Protein AF-A0A5C6X6J3-F1 (afdb_monomer_lite)

Foldseek 3Di:
DKFKWWDDDPVATKIWMWDQDWQKIKIFIDHPPDRGDIDMDGHPGSVVRVVVVVVVVVVVVVVVIDGEKDKPFAFPDKDALVCCCVVVVCCPPPVSVDGAPIETETEEEIEMHGEDEPVHQCVHGVVVDDDQTAYEYEYNYEYAYAEEHEQEDGHYAYEYAEEYEYQEYEYYQHEYEYAYEYLHQFEYEFDYDNYAYYYNYAYDYFEYEHENHHYAHHYAPNHAYEDCNADDDDRDDHPYYNVCVVQWADPVQWAAPDPVDPPGTDGNVVVVRVCRSVVHRRTDVPNDGRTDHSVQSVCLVVQNHDPDGNDDDWADKDKDFLVVVLVVVVVPPDVLVNVLSVVAGIAIETAEEDEEAPVVQVVVRVVVGPWQHEYEYNYEYEHSDLEDEFDPDGHHHHYEYCEEYHHEFYEYEARGEYEYAYEYEYAEAYYAHPCNPAEYAHLYEYAYAEYEWEHNYAYHYNYHYHYVAYEYDPPHSVVHDPDHHYQLPCQQFDCQQADPNTGNSVSVSVCVSVVHGTGDPSSDHDDPNPPDDD

Structure (mmCIF, N/CA/C/O backbone):
data_AF-A0A5C6X6J3-F1
#
_entry.id   AF-A0A5C6X6J3-F1
#
loop_
_atom_site.group_PDB
_atom_site.id
_atom_site.type_symbol
_atom_site.label_atom_id
_atom_site.label_alt_id
_atom_site.label_comp_id
_atom_site.label_asym_id
_atom_site.label_entity_id
_atom_site.label_seq_id
_atom_site.pdbx_PDB_ins_code
_atom_site.Cartn_x
_atom_site.Cartn_y
_atom_site.Cartn_z
_atom_site.occupancy
_atom_site.B_iso_or_equiv
_atom_site.auth_seq_id
_atom_site.auth_comp_id
_atom_site.auth_asym_id
_atom_site.auth_atom_id
_atom_site.pdbx_PDB_model_num
ATOM 1 N N . MET A 1 1 ? -14.410 11.043 3.749 1.00 76.06 1 MET A N 1
ATOM 2 C CA . MET A 1 1 ? -14.060 11.998 4.826 1.00 76.06 1 MET A CA 1
ATOM 3 C C . MET A 1 1 ? -15.044 11.810 5.965 1.00 76.06 1 MET A C 1
ATOM 5 O O . MET A 1 1 ? -16.244 11.987 5.754 1.00 76.06 1 MET A O 1
ATOM 9 N N . THR A 1 2 ? -14.546 11.492 7.155 1.00 86.88 2 THR A N 1
ATOM 10 C CA . THR A 1 2 ? -15.353 11.417 8.377 1.00 86.88 2 THR A CA 1
ATOM 11 C C . THR A 1 2 ? -14.669 12.239 9.465 1.00 86.88 2 THR A C 1
ATOM 13 O O . THR A 1 2 ? -13.452 12.241 9.559 1.00 86.88 2 THR A O 1
ATOM 16 N N . HIS A 1 3 ? -15.433 12.969 10.276 1.00 90.06 3 HIS A N 1
ATOM 17 C CA . HIS A 1 3 ? -14.896 13.704 11.421 1.00 90.06 3 HIS A CA 1
ATOM 18 C C . HIS A 1 3 ? -15.718 13.430 12.666 1.00 90.06 3 HIS A C 1
ATOM 20 O O . HIS A 1 3 ? -16.931 13.648 12.660 1.00 90.06 3 HIS A O 1
ATOM 26 N N . TYR A 1 4 ? -15.036 13.033 13.736 1.00 94.00 4 TYR A N 1
ATOM 27 C CA . TYR A 1 4 ? -15.596 12.834 15.064 1.00 94.00 4 TYR A CA 1
ATOM 28 C C . TYR A 1 4 ? -15.111 13.933 16.014 1.00 94.00 4 TYR A C 1
ATOM 30 O O . TYR A 1 4 ? -13.933 14.288 16.035 1.00 94.00 4 TYR A O 1
ATOM 38 N N . LEU A 1 5 ? -16.039 14.519 16.769 1.00 95.81 5 LEU A N 1
ATOM 39 C CA . LEU A 1 5 ? -15.764 15.558 17.751 1.00 95.81 5 LEU A CA 1
ATOM 40 C C . LEU A 1 5 ? -16.538 15.296 19.043 1.00 95.81 5 LEU A C 1
ATOM 42 O O . LEU A 1 5 ? -17.708 14.901 19.014 1.00 95.81 5 LEU A O 1
ATOM 46 N N . GLU A 1 6 ? -15.940 15.660 20.169 1.00 95.75 6 GLU A N 1
ATOM 47 C CA . GLU A 1 6 ? -16.554 15.553 21.490 1.00 95.75 6 GLU A CA 1
ATOM 48 C C . GLU A 1 6 ? -16.654 16.908 22.179 1.00 95.75 6 GLU A C 1
ATOM 50 O O . GLU A 1 6 ? -15.903 17.838 21.902 1.00 95.75 6 GLU A O 1
ATOM 55 N N . TYR A 1 7 ? -17.635 17.032 23.063 1.00 96.38 7 TYR A N 1
ATOM 56 C CA . TYR A 1 7 ? -17.810 18.174 23.943 1.00 96.38 7 TYR A CA 1
ATOM 57 C C . TYR A 1 7 ? -18.121 17.665 25.341 1.00 96.38 7 TYR A C 1
ATOM 59 O O . TYR A 1 7 ? -19.168 17.039 25.556 1.00 96.38 7 TYR A O 1
ATOM 67 N N . VAL A 1 8 ? -17.221 17.963 26.274 1.00 92.88 8 VAL A N 1
ATOM 68 C CA . VAL A 1 8 ? -17.344 17.590 27.680 1.00 92.88 8 VAL A CA 1
ATOM 69 C C . VAL A 1 8 ? -17.283 18.850 28.544 1.00 92.88 8 VAL A C 1
ATOM 71 O O . VAL A 1 8 ? -16.355 19.646 28.429 1.00 92.88 8 VAL A O 1
ATOM 74 N N . ASP A 1 9 ? -18.297 19.036 29.386 1.00 93.31 9 ASP A N 1
ATOM 75 C CA . ASP A 1 9 ? -18.348 20.013 30.478 1.00 93.31 9 ASP A CA 1
ATOM 76 C C . ASP A 1 9 ? -18.853 19.323 31.761 1.00 93.31 9 ASP A C 1
ATOM 78 O O . ASP A 1 9 ? -19.171 18.132 31.742 1.00 93.31 9 ASP A O 1
ATOM 82 N N . ASP A 1 10 ? -18.980 20.061 32.868 1.00 91.62 10 ASP A N 1
ATOM 83 C CA . ASP A 1 10 ? -19.420 19.527 34.173 1.00 91.62 10 ASP A CA 1
ATOM 84 C C . ASP A 1 10 ? -20.779 18.788 34.147 1.00 91.62 10 ASP A C 1
ATOM 86 O O . ASP A 1 10 ? -21.108 18.029 35.058 1.00 91.62 10 ASP A O 1
ATOM 90 N N . THR A 1 11 ? -21.612 19.028 33.132 1.00 90.94 11 THR A N 1
ATOM 91 C CA . THR A 1 11 ? -23.002 18.547 33.028 1.00 90.94 11 THR A CA 1
ATOM 92 C C . THR A 1 11 ? -23.321 17.809 31.724 1.00 90.94 11 THR A C 1
ATOM 94 O O . THR A 1 11 ? -24.397 17.218 31.588 1.00 90.94 11 THR A O 1
ATOM 97 N N . SER A 1 12 ? -22.428 17.857 30.739 1.00 89.00 12 SER A N 1
ATOM 98 C CA . SER A 1 12 ? -22.646 17.390 29.376 1.00 89.00 12 SER A CA 1
ATOM 99 C C . SER A 1 12 ? -21.453 16.585 28.892 1.00 89.00 12 SER A C 1
ATOM 101 O O . SER A 1 12 ? -20.349 17.098 28.848 1.00 89.00 12 SER A O 1
ATOM 103 N N . ALA A 1 13 ? -21.711 15.378 28.395 1.00 94.56 13 ALA A N 1
ATOM 104 C CA . ALA A 1 13 ? -20.767 14.586 27.613 1.00 94.56 13 ALA A CA 1
ATOM 105 C C . ALA A 1 13 ? -21.448 14.222 26.287 1.00 94.56 13 ALA A C 1
ATOM 107 O O . ALA A 1 13 ? -22.376 13.405 26.254 1.00 94.56 13 ALA A O 1
ATOM 108 N N . LYS A 1 14 ? -21.085 14.917 25.205 1.00 96.56 14 LYS A N 1
ATOM 109 C CA . LYS A 1 14 ? -21.764 14.845 23.901 1.00 96.56 14 LYS A CA 1
ATOM 110 C C . LYS A 1 14 ? -20.769 14.544 22.793 1.00 96.56 14 LYS A C 1
ATOM 112 O O . LYS A 1 14 ? -19.674 15.090 22.799 1.00 96.56 14 LYS A O 1
ATOM 117 N N . PHE A 1 15 ? -21.207 13.779 21.802 1.00 96.19 15 PHE A N 1
ATOM 118 C CA . PHE A 1 15 ? -20.461 13.589 20.564 1.00 96.19 15 PHE A CA 1
ATOM 119 C C . PHE A 1 15 ? -21.206 14.190 19.376 1.00 96.19 15 PHE A C 1
ATOM 121 O O . PHE A 1 15 ? -22.437 14.344 19.372 1.00 96.19 15 PHE A O 1
ATOM 128 N N . TRP A 1 16 ? -20.438 14.531 18.354 1.00 97.62 16 TRP A N 1
ATOM 129 C CA . TRP A 1 16 ? -20.921 14.942 17.052 1.00 97.62 16 TRP A CA 1
ATOM 130 C C . TRP A 1 16 ? -19.984 14.383 15.990 1.00 97.62 16 TRP A C 1
ATOM 132 O O . TRP A 1 16 ? -18.776 14.571 16.062 1.00 97.62 16 TRP A O 1
ATOM 142 N N . MET A 1 17 ? -20.556 13.728 14.996 1.00 95.50 17 MET A N 1
ATOM 143 C CA . MET A 1 17 ? -19.848 13.132 13.881 1.00 95.50 17 MET A CA 1
ATOM 144 C C . MET A 1 17 ? -20.464 13.613 12.576 1.00 95.50 17 MET A C 1
ATOM 146 O O . MET A 1 17 ? -21.680 13.807 12.490 1.00 95.50 17 MET A O 1
ATOM 150 N N . ILE A 1 18 ? -19.638 13.774 11.553 1.00 94.50 18 ILE A N 1
ATOM 151 C CA . ILE A 1 18 ? -20.089 13.982 10.182 1.00 94.50 18 ILE A CA 1
ATOM 152 C C . ILE A 1 18 ? -19.348 13.035 9.247 1.00 94.50 18 ILE A C 1
ATOM 154 O O . ILE A 1 18 ? -18.124 12.977 9.281 1.00 94.50 18 ILE A O 1
ATOM 158 N N . LYS A 1 19 ? -20.096 12.312 8.413 1.00 91.06 19 LYS A N 1
ATOM 159 C CA . LYS A 1 19 ? -19.580 11.467 7.330 1.00 91.06 19 LYS A CA 1
ATOM 160 C C . LYS A 1 19 ? -19.996 12.084 6.000 1.00 91.06 19 LYS A C 1
ATOM 162 O O . LYS A 1 19 ? -21.187 12.302 5.777 1.00 91.06 19 LYS A O 1
ATOM 167 N N . LEU A 1 20 ? -19.024 12.401 5.153 1.00 83.00 20 LEU A N 1
ATOM 168 C CA . LEU A 1 20 ? -19.221 12.922 3.801 1.00 83.00 20 LEU A CA 1
ATOM 169 C C . LEU A 1 20 ? -19.048 11.776 2.798 1.00 83.00 20 LEU A C 1
ATOM 171 O O . LEU A 1 20 ? -18.014 11.103 2.817 1.00 83.00 20 LEU A O 1
ATOM 175 N N . LEU A 1 21 ? -20.045 11.580 1.934 1.00 81.12 21 LEU A N 1
ATOM 176 C CA . LEU A 1 21 ? -20.054 10.565 0.883 1.00 81.12 21 LEU A CA 1
ATOM 177 C C . LEU A 1 21 ? -20.671 11.159 -0.390 1.00 81.12 21 LEU A C 1
ATOM 179 O O . LEU A 1 21 ? -21.863 11.484 -0.413 1.00 81.12 21 LEU A O 1
ATOM 183 N N . GLY A 1 22 ? -19.853 11.318 -1.434 1.00 85.00 22 GLY A N 1
ATOM 184 C CA . GLY A 1 22 ? -20.262 11.938 -2.695 1.00 85.00 22 GLY A CA 1
ATOM 185 C C . GLY A 1 22 ? -20.865 13.332 -2.487 1.00 85.00 22 GLY A C 1
ATOM 186 O O . GLY A 1 22 ? -20.274 14.196 -1.841 1.00 85.00 22 GLY A O 1
ATOM 187 N N . ASN A 1 23 ? -22.077 13.537 -2.997 1.00 90.81 23 ASN A N 1
ATOM 188 C CA . ASN A 1 23 ? -22.851 14.775 -2.872 1.00 90.81 23 ASN A CA 1
ATOM 189 C C . ASN A 1 23 ? -23.731 14.839 -1.608 1.00 90.81 23 ASN A C 1
ATOM 191 O O . ASN A 1 23 ? -24.669 15.633 -1.546 1.00 90.81 23 ASN A O 1
ATOM 195 N N . SER A 1 24 ? -23.467 14.020 -0.590 1.00 90.31 24 SER A N 1
ATOM 196 C CA . SER A 1 24 ? -24.259 13.991 0.641 1.00 90.31 24 SER A CA 1
ATOM 197 C C . SER A 1 24 ? -23.384 13.993 1.889 1.00 90.31 24 SER A C 1
ATOM 199 O O . SER A 1 24 ? -22.247 13.519 1.886 1.00 90.31 24 SER A O 1
ATOM 201 N N . HIS A 1 25 ? -23.922 14.508 2.995 1.00 95.75 25 HIS A N 1
ATOM 202 C CA . HIS A 1 25 ? -23.318 1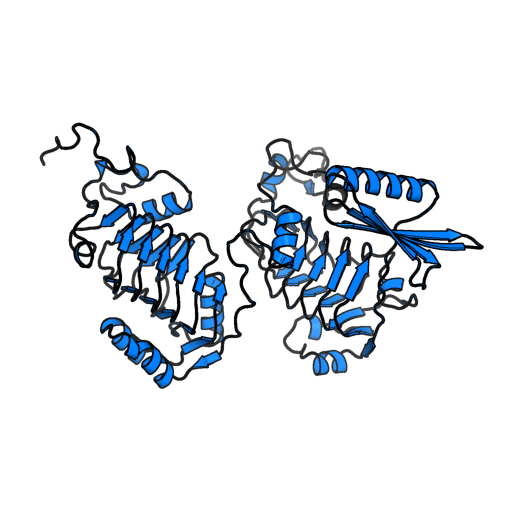4.304 4.306 1.00 95.75 25 HIS A CA 1
ATOM 203 C C . HIS A 1 25 ? -24.340 13.812 5.331 1.00 95.75 25 HIS A C 1
ATOM 205 O O . HIS A 1 25 ? -25.470 14.304 5.404 1.00 95.75 25 HIS A O 1
ATOM 211 N N . THR A 1 26 ? -23.915 12.896 6.195 1.00 95.25 26 THR A N 1
ATOM 212 C CA . THR A 1 26 ? -24.691 12.414 7.339 1.00 95.25 26 THR A CA 1
ATOM 213 C C . THR A 1 26 ? -24.073 12.927 8.626 1.00 95.25 26 THR A C 1
ATOM 215 O O . THR A 1 26 ? -22.893 12.717 8.887 1.00 95.25 26 THR A O 1
ATOM 218 N N . VAL A 1 27 ? -24.875 13.620 9.430 1.00 97.50 27 VAL A N 1
ATOM 219 C CA . VAL A 1 27 ? -24.491 14.102 10.756 1.00 97.50 27 VAL A CA 1
ATOM 220 C C . VAL A 1 27 ? -25.096 13.190 11.812 1.00 97.50 27 VAL A C 1
ATOM 222 O O . VAL A 1 27 ? -26.318 13.075 11.875 1.00 97.50 27 VAL A O 1
ATOM 225 N N . THR A 1 28 ? -24.265 12.632 12.687 1.00 95.44 28 THR A N 1
ATOM 226 C CA . THR A 1 28 ? -24.692 11.823 13.836 1.00 95.44 28 THR A CA 1
ATOM 227 C C . THR A 1 28 ? -24.313 12.525 15.132 1.00 95.44 28 THR A C 1
ATOM 229 O O . THR A 1 28 ? -23.198 13.013 15.275 1.00 95.44 28 THR A O 1
ATOM 232 N N . TYR A 1 29 ? -25.229 12.639 16.091 1.00 96.50 29 TYR A N 1
ATOM 233 C CA . TYR A 1 29 ? -24.942 13.317 17.359 1.00 96.50 29 TYR A CA 1
ATOM 234 C C . TYR A 1 29 ? -25.718 12.724 18.527 1.00 96.50 29 TYR A C 1
ATOM 236 O O . TYR A 1 29 ? -26.845 12.255 18.373 1.00 96.50 29 TYR A O 1
ATOM 244 N N . GLY A 1 30 ? -25.145 12.792 19.724 1.00 96.25 30 GLY A N 1
ATOM 245 C CA . GLY A 1 30 ? -25.750 12.183 20.902 1.00 96.25 30 GLY A CA 1
ATOM 246 C C . GLY A 1 30 ? -24.950 12.407 22.174 1.00 96.25 30 GLY A C 1
ATOM 247 O O . GLY A 1 30 ? -24.054 13.250 22.223 1.00 96.25 30 GLY A O 1
ATOM 248 N N . LYS A 1 31 ? -25.301 11.655 23.219 1.00 95.50 31 LYS A N 1
ATOM 249 C CA . LYS A 1 31 ? -24.451 11.520 24.409 1.00 95.50 31 LYS A CA 1
ATOM 250 C C . LYS A 1 31 ? -23.319 10.544 24.095 1.00 95.50 31 LYS A C 1
ATOM 252 O O . LYS A 1 31 ? -23.566 9.575 23.375 1.00 95.50 31 LYS A O 1
ATOM 257 N N . ILE A 1 32 ? -22.119 10.787 24.616 1.00 91.56 32 ILE A N 1
ATOM 258 C CA . ILE A 1 32 ? -20.998 9.837 24.486 1.00 91.56 32 ILE A CA 1
ATOM 259 C C . ILE A 1 32 ? -21.441 8.470 25.042 1.00 91.56 32 ILE A C 1
ATOM 261 O O . ILE A 1 32 ? -22.151 8.419 26.047 1.00 91.56 32 ILE A O 1
ATOM 265 N N . GLY A 1 33 ? -21.110 7.387 24.331 1.00 85.44 33 GLY A N 1
ATOM 266 C CA . GLY A 1 33 ? -21.545 6.019 24.654 1.00 85.44 33 GLY A CA 1
ATOM 267 C C . GLY A 1 33 ? -22.971 5.647 24.216 1.00 85.44 33 GLY A C 1
ATOM 268 O O . GLY A 1 33 ? -23.469 4.597 24.606 1.00 85.44 33 GLY A O 1
ATOM 269 N N . SER A 1 34 ? -23.657 6.487 23.431 1.00 89.94 34 SER A N 1
ATOM 270 C CA . SER A 1 34 ? -24.958 6.151 22.824 1.00 89.94 34 SER A CA 1
ATOM 271 C C . SER A 1 34 ? -24.880 6.099 21.296 1.00 89.94 34 SER A C 1
ATOM 273 O O . SER A 1 34 ? -24.031 6.753 20.692 1.00 89.94 34 SER A O 1
ATOM 275 N N . GLU A 1 35 ? -25.823 5.401 20.658 1.00 87.44 35 GLU A N 1
ATOM 276 C CA . GLU A 1 35 ? -25.964 5.376 19.189 1.00 87.44 35 GLU A CA 1
ATOM 277 C C . GLU A 1 35 ? -26.206 6.780 18.598 1.00 87.44 35 GLU A C 1
ATOM 279 O O . GLU A 1 35 ? -25.803 7.089 17.480 1.00 87.44 35 GLU A O 1
ATOM 284 N N . GLY A 1 36 ? -26.815 7.680 19.379 1.00 93.12 36 GLY A N 1
ATOM 285 C CA . GLY A 1 36 ? -27.133 9.041 18.956 1.00 93.12 36 GLY A CA 1
ATOM 286 C C . GLY A 1 36 ? -28.288 9.111 17.954 1.00 93.12 36 GLY A C 1
ATOM 287 O O . GLY A 1 36 ? -29.188 8.275 17.942 1.00 93.12 36 GLY A O 1
ATOM 288 N N . ARG A 1 37 ? -28.326 10.186 17.165 1.00 95.81 37 ARG A N 1
ATOM 289 C CA . ARG A 1 37 ? -29.304 10.415 16.092 1.00 95.81 37 ARG A CA 1
ATOM 290 C C . ARG A 1 37 ? -28.586 10.856 14.833 1.00 95.81 37 ARG A C 1
ATOM 292 O O . ARG A 1 37 ? -27.784 11.786 14.904 1.00 95.81 37 ARG A O 1
ATOM 299 N N . ALA A 1 38 ? -28.924 10.233 13.710 1.00 95.75 38 ALA A N 1
ATOM 300 C CA . ALA A 1 38 ? -28.389 10.558 12.396 1.00 95.75 38 ALA A CA 1
ATOM 301 C C . ALA A 1 38 ? -29.358 11.437 11.588 1.00 95.75 38 ALA A C 1
ATOM 303 O O . ALA A 1 38 ? -30.578 11.301 11.687 1.00 95.75 38 ALA A O 1
ATOM 304 N N . SER A 1 39 ? -28.806 12.341 10.782 1.00 96.06 39 SER A N 1
ATOM 305 C CA . SER A 1 39 ? -29.534 13.153 9.808 1.00 96.06 39 SER A CA 1
ATOM 306 C C . SER A 1 39 ? -28.688 13.322 8.554 1.00 96.06 39 SER A C 1
ATOM 308 O O . SER A 1 39 ? -27.599 13.896 8.610 1.00 96.06 39 SER A O 1
ATOM 310 N N . THR A 1 40 ? -29.220 12.884 7.419 1.00 96.94 40 THR A N 1
ATOM 311 C CA . THR A 1 40 ? -28.576 13.017 6.108 1.00 96.94 40 THR A CA 1
ATOM 312 C C . THR A 1 40 ? -29.078 14.260 5.388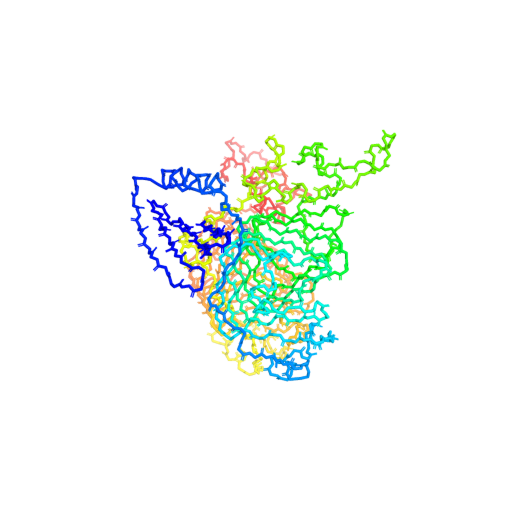 1.00 96.94 40 THR A C 1
ATOM 314 O O . THR A 1 40 ? -30.244 14.641 5.515 1.00 96.94 40 THR A O 1
ATOM 317 N N . LYS A 1 41 ? -28.180 14.919 4.659 1.00 96.19 41 LYS A N 1
ATOM 318 C CA . LYS A 1 41 ? -28.498 16.018 3.756 1.00 96.19 41 LYS A CA 1
ATOM 319 C C . LYS A 1 41 ? -27.782 15.799 2.428 1.00 96.19 41 LYS A C 1
ATOM 321 O O . LYS A 1 41 ? -26.571 15.590 2.419 1.00 96.19 41 LYS A O 1
ATOM 326 N N . GLU A 1 42 ? -28.540 15.882 1.345 1.00 95.50 42 GLU A N 1
ATOM 327 C CA . GLU A 1 42 ? -28.050 15.818 -0.032 1.00 95.50 42 GLU A CA 1
ATOM 328 C C . GLU A 1 42 ? -27.850 17.227 -0.604 1.00 95.50 42 GLU A C 1
ATOM 330 O O . GLU A 1 42 ? -28.468 18.198 -0.144 1.00 95.50 42 GLU A O 1
ATOM 335 N N . PHE A 1 43 ? -26.951 17.324 -1.578 1.00 95.19 43 PHE A N 1
ATOM 336 C CA . PHE A 1 43 ? -26.541 18.542 -2.265 1.00 95.19 43 PHE A CA 1
ATOM 337 C C . PHE A 1 43 ? -26.467 18.292 -3.771 1.00 95.19 43 PHE A C 1
ATOM 339 O O . PHE A 1 43 ? -26.416 17.146 -4.223 1.00 95.19 43 PHE A O 1
ATOM 346 N N . ASP A 1 44 ? -26.402 19.374 -4.541 1.00 92.50 44 ASP A N 1
ATOM 347 C CA . ASP A 1 44 ? -26.347 19.292 -6.001 1.00 92.50 44 ASP A CA 1
ATOM 348 C C . ASP A 1 44 ? -24.970 18.806 -6.497 1.00 92.50 44 ASP A C 1
ATOM 350 O O . ASP A 1 44 ? -24.867 18.256 -7.592 1.00 92.50 44 ASP A O 1
ATOM 354 N N . SER A 1 45 ? -23.911 18.954 -5.689 1.00 89.56 45 SER A N 1
ATOM 355 C CA . SER A 1 45 ? -22.563 18.463 -6.004 1.00 89.56 45 SER A CA 1
ATOM 356 C C . SER A 1 45 ? -21.758 18.044 -4.766 1.00 89.56 45 SER A C 1
ATOM 358 O O . SER A 1 45 ? -22.057 18.434 -3.632 1.00 89.56 45 SER A O 1
ATOM 360 N N . ALA A 1 46 ? -20.693 17.264 -4.989 1.00 85.56 46 ALA A N 1
ATOM 361 C CA . ALA A 1 46 ? -19.730 16.884 -3.951 1.00 85.56 46 ALA A CA 1
ATOM 362 C C . ALA A 1 46 ? -19.045 18.108 -3.312 1.00 85.56 46 ALA A C 1
ATOM 364 O O . ALA A 1 46 ? -18.906 18.189 -2.091 1.00 85.56 46 ALA A O 1
ATOM 365 N N . GLU A 1 47 ? -18.707 19.114 -4.118 1.00 90.00 47 GLU A N 1
ATOM 366 C CA . GLU A 1 47 ? -18.070 20.355 -3.662 1.00 90.00 47 GLU A CA 1
ATOM 367 C C . GLU A 1 47 ? -18.973 21.156 -2.712 1.00 90.00 47 GLU A C 1
ATOM 369 O O . GLU A 1 47 ? -18.508 21.747 -1.731 1.00 90.00 47 GLU A O 1
ATOM 374 N N . GLU A 1 48 ? -20.283 21.190 -2.974 1.00 91.44 48 GLU A N 1
ATOM 375 C CA . GLU A 1 48 ? -21.245 21.836 -2.080 1.00 91.44 48 GLU A CA 1
ATOM 376 C C . GLU A 1 48 ? -21.389 21.087 -0.755 1.00 91.44 48 GLU A C 1
ATOM 378 O O . GLU A 1 48 ? -21.400 21.716 0.314 1.00 91.44 48 GLU A O 1
ATOM 383 N N . ALA A 1 49 ? -21.446 19.755 -0.811 1.00 90.56 49 ALA A N 1
ATOM 384 C CA . ALA A 1 49 ? -21.486 18.908 0.372 1.00 90.56 49 ALA A CA 1
ATOM 385 C C . ALA A 1 49 ? -20.227 19.105 1.237 1.00 90.56 49 ALA A C 1
ATOM 387 O O . ALA A 1 49 ? -20.341 19.309 2.452 1.00 90.56 49 ALA A O 1
ATOM 388 N N . GLN A 1 50 ? -19.043 19.171 0.617 1.00 89.69 50 GLN A N 1
ATOM 389 C CA . GLN A 1 50 ? -17.767 19.440 1.286 1.00 89.69 50 GLN A CA 1
ATOM 390 C C . GLN A 1 50 ? -17.741 20.834 1.934 1.00 89.69 50 GLN A C 1
ATOM 392 O O . GLN A 1 50 ? -17.427 20.962 3.122 1.00 89.69 50 GLN A O 1
ATOM 397 N N . LYS A 1 51 ? -18.155 21.888 1.212 1.00 92.75 51 LYS A N 1
ATOM 398 C CA . LYS A 1 51 ? -18.259 23.260 1.757 1.00 92.75 51 LYS A CA 1
ATOM 399 C C . LYS A 1 51 ? -19.233 23.339 2.934 1.00 92.75 51 LYS A C 1
ATOM 401 O O . LYS A 1 51 ? -18.984 24.071 3.897 1.00 92.75 51 LYS A O 1
ATOM 406 N N . SER A 1 52 ? -20.353 22.617 2.872 1.00 95.75 52 SER A N 1
ATOM 407 C CA . SER A 1 52 ? -21.317 22.528 3.974 1.00 95.75 52 SER A CA 1
ATOM 408 C C . SER A 1 52 ? -20.718 21.819 5.191 1.00 95.75 52 SER A C 1
ATOM 410 O O . SER A 1 52 ? -20.780 22.352 6.304 1.00 95.75 52 SER A O 1
ATOM 412 N N . ALA A 1 53 ? -20.082 20.663 4.984 1.00 93.50 53 ALA A N 1
ATOM 413 C CA . ALA A 1 53 ? -19.432 19.895 6.040 1.00 93.50 53 ALA A CA 1
ATOM 414 C C . ALA A 1 53 ? -18.346 20.718 6.753 1.00 93.50 53 ALA A C 1
ATOM 416 O O . ALA A 1 53 ? -18.384 20.848 7.979 1.00 93.50 53 ALA A O 1
ATOM 417 N N . ALA A 1 54 ? -17.458 21.374 5.998 1.00 93.19 54 ALA A N 1
ATOM 418 C CA . ALA A 1 54 ? -16.407 22.239 6.537 1.00 93.19 54 ALA A CA 1
ATOM 419 C C . ALA A 1 54 ? -16.972 23.369 7.422 1.00 93.19 54 ALA A C 1
ATOM 421 O O . ALA A 1 54 ? -16.484 23.612 8.530 1.00 93.19 54 ALA A O 1
ATOM 422 N N . LYS A 1 55 ? -18.065 24.020 6.991 1.00 95.88 55 LYS A N 1
ATOM 423 C CA . LYS A 1 55 ? -18.757 25.049 7.791 1.00 95.88 55 LYS A CA 1
ATOM 424 C C . LYS A 1 55 ? -19.325 24.489 9.097 1.00 95.88 5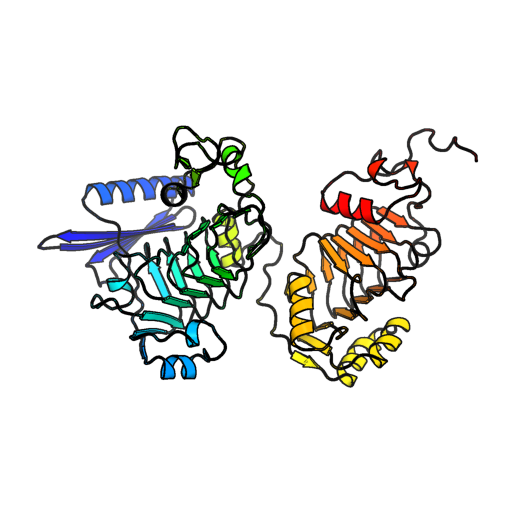5 LYS A C 1
ATOM 426 O O . LYS A 1 55 ? -19.240 25.153 10.134 1.00 95.88 55 LYS A O 1
ATOM 431 N N . LEU A 1 56 ? -19.914 23.292 9.066 1.00 97.44 56 LEU A N 1
ATOM 432 C CA . LEU A 1 56 ? -20.459 22.641 10.260 1.00 97.44 56 LEU A CA 1
ATOM 433 C C . LEU A 1 56 ? -19.355 22.275 11.256 1.00 97.44 56 LEU A C 1
ATOM 435 O O . LEU A 1 56 ? -19.496 22.578 12.443 1.00 97.44 56 LEU A O 1
ATOM 439 N N . ILE A 1 57 ? -18.246 21.711 10.773 1.00 94.81 57 ILE A N 1
ATOM 440 C CA . ILE A 1 57 ? -17.069 21.372 11.585 1.00 94.81 57 ILE A CA 1
ATOM 441 C C . ILE A 1 57 ? -16.511 22.631 12.256 1.00 94.81 57 ILE A C 1
ATOM 443 O O . ILE A 1 57 ? -16.382 22.672 13.481 1.00 94.81 57 ILE A O 1
ATOM 447 N N . ALA A 1 58 ? -16.270 23.700 11.491 1.00 94.94 58 ALA A N 1
ATOM 448 C CA . ALA A 1 58 ? -15.779 24.969 12.031 1.00 94.94 58 ALA A CA 1
ATOM 449 C C . ALA A 1 58 ? -16.741 25.567 13.077 1.00 94.94 58 ALA A C 1
ATOM 451 O O . ALA A 1 58 ? -16.318 26.050 14.130 1.00 94.94 58 ALA A O 1
ATOM 452 N N . SER A 1 59 ? -18.056 25.485 12.831 1.00 97.38 59 SER A N 1
ATOM 453 C CA . SER A 1 59 ? -19.079 25.924 13.788 1.00 97.38 59 SER A CA 1
ATOM 454 C C . SER A 1 59 ? -19.041 25.125 15.092 1.00 97.38 59 SER A C 1
ATOM 456 O O . SER A 1 59 ? -19.215 25.703 16.167 1.00 97.38 59 SER A O 1
ATOM 458 N N . LYS A 1 60 ? -18.824 23.807 15.018 1.00 97.38 60 LYS A N 1
ATOM 459 C CA . LYS A 1 60 ? -18.725 22.925 16.187 1.00 97.38 60 LYS A CA 1
ATOM 460 C C . LYS A 1 60 ? -17.459 23.195 16.988 1.00 97.38 60 LYS A C 1
ATOM 462 O O . LYS A 1 60 ? -17.573 23.409 18.194 1.00 97.38 60 LYS A O 1
ATOM 467 N N . LYS A 1 61 ? -16.306 23.321 16.325 1.00 94.94 61 LYS A N 1
ATOM 468 C CA . LYS A 1 61 ? -15.040 23.711 16.967 1.00 94.94 61 LYS A CA 1
ATOM 469 C C . LYS A 1 61 ? -15.168 25.049 17.707 1.00 94.94 61 LYS A C 1
ATOM 471 O O . LYS A 1 61 ? -14.834 25.140 18.882 1.00 94.94 61 LYS A O 1
ATOM 476 N N . LYS A 1 62 ? -15.798 26.063 17.095 1.00 96.31 62 LYS A N 1
ATOM 477 C CA . LYS A 1 62 ? -16.073 27.361 17.754 1.00 96.31 62 LYS A CA 1
ATOM 478 C C . LYS A 1 62 ? -16.977 27.251 18.993 1.00 96.31 62 LYS A C 1
ATOM 480 O O . LYS A 1 62 ? -16.944 28.124 19.855 1.00 96.31 62 LYS A O 1
ATOM 485 N N . LYS A 1 63 ? -17.797 26.201 19.087 1.00 95.81 63 LYS A N 1
ATOM 486 C CA . LYS A 1 63 ? -18.657 25.906 20.248 1.00 95.81 63 LYS A CA 1
ATOM 487 C C . LYS A 1 63 ? -17.946 25.077 21.326 1.00 95.81 63 LYS A C 1
ATOM 489 O O . LYS A 1 63 ? -18.610 24.646 22.262 1.00 95.81 63 LYS A O 1
ATOM 494 N N . GLY A 1 64 ? -16.637 24.859 21.196 1.00 95.56 64 GLY A N 1
ATOM 495 C CA . GLY A 1 64 ? -15.820 24.131 22.164 1.00 95.56 64 GLY A CA 1
ATOM 496 C C . GLY A 1 64 ? -15.762 22.622 21.939 1.00 95.56 64 GLY A C 1
ATOM 497 O O . GLY A 1 64 ? -15.272 21.924 22.814 1.00 95.56 64 GLY A O 1
ATOM 498 N N . TYR A 1 65 ? -16.267 22.106 20.811 1.00 96.50 65 TYR A N 1
ATOM 499 C CA . TYR A 1 65 ? -16.054 20.697 20.469 1.00 96.50 65 TYR A CA 1
ATOM 500 C C . TYR A 1 65 ? -14.592 20.477 20.062 1.00 96.50 65 TYR A C 1
ATOM 502 O O . TYR A 1 65 ? -14.067 21.230 19.236 1.00 96.50 65 TYR A O 1
ATOM 510 N N . THR A 1 66 ? -13.963 19.433 20.586 1.00 94.06 66 THR A N 1
ATOM 511 C CA . THR A 1 66 ? -12.570 19.064 20.315 1.00 94.06 66 THR A CA 1
ATOM 512 C C . THR A 1 66 ? -12.494 17.785 19.492 1.00 94.06 66 THR A C 1
ATOM 514 O O . THR A 1 66 ? -13.419 16.972 19.510 1.00 94.06 66 THR A O 1
ATOM 517 N N . ALA A 1 67 ? -11.404 17.622 18.738 1.00 91.31 67 ALA A N 1
ATOM 518 C CA . ALA A 1 67 ? -11.105 16.353 18.083 1.00 91.31 67 ALA A CA 1
ATOM 519 C C . ALA A 1 67 ? -10.905 15.261 19.142 1.00 91.31 67 ALA A C 1
ATOM 521 O O . ALA A 1 67 ? -10.339 15.522 20.202 1.00 91.31 67 ALA A O 1
ATOM 522 N N . SER A 1 68 ? -11.425 14.078 18.852 1.00 93.25 68 SER A N 1
ATOM 523 C CA . SER A 1 68 ? -11.326 12.863 19.660 1.00 93.25 68 SER A CA 1
ATOM 524 C C . SER A 1 68 ? -11.435 11.678 18.696 1.00 93.25 68 SER A C 1
ATOM 526 O O . SER A 1 68 ? -11.547 11.888 17.482 1.00 93.25 68 SER A O 1
ATOM 528 N N . ALA A 1 69 ? -11.456 10.456 19.214 1.00 92.94 69 ALA A N 1
ATOM 529 C CA . ALA A 1 69 ? -11.744 9.279 18.413 1.00 92.94 69 ALA A CA 1
ATOM 530 C C . ALA A 1 69 ? -12.776 8.378 19.087 1.00 92.94 69 ALA A C 1
ATOM 532 O O . ALA A 1 69 ? -12.938 8.389 20.306 1.00 92.94 69 ALA A O 1
ATOM 533 N N . ARG A 1 70 ? -13.484 7.596 18.276 1.00 91.94 70 ARG A N 1
ATOM 534 C CA . ARG A 1 70 ? -14.454 6.607 18.745 1.00 91.94 70 ARG A CA 1
ATOM 535 C C . ARG A 1 70 ? -14.333 5.330 17.944 1.00 91.94 70 ARG A C 1
ATOM 537 O O . ARG A 1 70 ? -14.314 5.373 16.722 1.00 91.94 70 ARG A O 1
ATOM 544 N N . THR A 1 71 ? -14.395 4.208 18.640 1.00 92.62 71 THR A N 1
ATOM 545 C CA . THR A 1 71 ? -14.727 2.913 18.060 1.00 92.62 71 THR A CA 1
ATOM 546 C C . THR A 1 71 ? -15.917 2.326 18.809 1.00 92.62 71 THR A C 1
ATOM 548 O O . THR A 1 71 ? -16.101 2.599 19.998 1.00 92.62 71 THR A O 1
ATOM 551 N N . ASP A 1 72 ? -16.752 1.570 18.102 1.00 89.56 72 ASP A N 1
ATOM 552 C CA . ASP A 1 72 ? -17.819 0.779 18.722 1.00 89.56 72 ASP A CA 1
ATOM 553 C C . ASP A 1 72 ? -17.341 -0.641 19.072 1.00 89.56 72 ASP A C 1
ATOM 555 O O . ASP A 1 72 ? -18.013 -1.345 19.829 1.00 89.56 72 ASP A O 1
ATOM 559 N N . ALA A 1 73 ? -16.168 -1.044 18.569 1.00 93.06 73 ALA A N 1
ATOM 560 C CA . ALA A 1 73 ? -15.540 -2.308 18.912 1.00 93.06 73 ALA A CA 1
ATOM 561 C C . ALA A 1 73 ? -15.016 -2.277 20.354 1.00 93.06 73 ALA A C 1
ATOM 563 O O . ALA A 1 73 ? -14.642 -1.231 20.891 1.00 93.06 73 ALA A O 1
ATOM 564 N N . LYS A 1 74 ? -14.993 -3.446 20.992 1.00 92.06 74 LYS A N 1
ATOM 565 C CA . LYS A 1 74 ? -14.456 -3.632 22.340 1.00 92.06 74 LYS A CA 1
ATOM 566 C C . LYS A 1 74 ? -13.406 -4.732 22.335 1.00 92.06 74 LYS A C 1
ATOM 568 O O . LYS A 1 74 ? -13.560 -5.671 21.552 1.00 92.06 74 LYS A O 1
ATOM 573 N N . PRO A 1 75 ? -12.388 -4.647 23.210 1.00 94.00 75 PRO A N 1
ATOM 574 C CA . PRO A 1 75 ? -11.469 -5.752 23.426 1.00 94.00 75 PRO A CA 1
ATOM 575 C C . PRO A 1 75 ? -12.241 -7.045 23.700 1.00 94.00 75 PRO A C 1
ATOM 577 O O . PRO A 1 75 ? -13.035 -7.123 24.639 1.00 94.00 75 PRO A O 1
ATOM 580 N N . ALA A 1 76 ? -12.020 -8.056 22.870 1.00 94.25 76 ALA A N 1
ATOM 581 C CA . ALA A 1 76 ? -12.624 -9.373 23.021 1.00 94.25 76 ALA A CA 1
ATOM 582 C C . ALA A 1 76 ? -11.859 -10.215 24.051 1.00 94.25 76 ALA A C 1
ATOM 584 O O . ALA A 1 76 ? -12.455 -10.991 24.800 1.00 94.25 76 ALA A O 1
ATOM 585 N N . ALA A 1 77 ? -10.536 -10.042 24.110 1.00 94.06 77 ALA A N 1
ATOM 586 C CA . ALA A 1 77 ? -9.676 -10.759 25.037 1.00 94.06 77 ALA A CA 1
ATOM 587 C C . ALA A 1 77 ? -8.429 -9.951 25.409 1.00 94.06 77 ALA A C 1
ATOM 589 O O . ALA A 1 77 ? -7.958 -9.096 24.657 1.00 94.06 77 ALA A O 1
ATOM 590 N N . GLN A 1 78 ? -7.868 -10.293 26.566 1.00 94.56 78 GLN A N 1
ATOM 591 C CA . GLN A 1 78 ? -6.499 -9.963 26.932 1.00 94.56 78 GLN A CA 1
ATOM 592 C C . GLN A 1 78 ? -5.728 -11.276 27.055 1.00 94.56 78 GLN A C 1
ATOM 594 O O . GLN A 1 78 ? -6.125 -12.142 27.836 1.00 94.56 78 GLN A O 1
ATOM 599 N N . LEU A 1 79 ? -4.654 -11.419 26.284 1.00 95.12 79 LEU A N 1
ATOM 600 C CA . LEU A 1 79 ? -3.833 -12.626 26.229 1.00 95.12 79 LEU A CA 1
ATOM 601 C C . LEU A 1 79 ? -2.449 -12.376 26.833 1.00 95.12 79 LEU A C 1
ATOM 603 O O . LEU A 1 79 ? -1.958 -11.245 26.906 1.00 95.12 79 LEU A O 1
ATOM 607 N N . THR A 1 80 ? -1.804 -13.458 27.249 1.00 93.38 80 THR A N 1
ATOM 608 C CA . THR A 1 80 ? -0.349 -13.500 27.420 1.00 93.38 80 THR A CA 1
ATOM 609 C C . THR A 1 80 ? 0.345 -13.602 26.054 1.00 93.38 80 THR A C 1
ATOM 611 O O . THR A 1 80 ? -0.285 -13.963 25.059 1.00 93.38 80 THR A O 1
ATOM 614 N N . ASN A 1 81 ? 1.655 -13.321 25.985 1.00 91.69 81 ASN A N 1
ATOM 615 C CA . ASN A 1 81 ? 2.412 -13.507 24.735 1.00 91.69 81 ASN A CA 1
ATOM 616 C C . ASN A 1 81 ? 2.307 -14.930 24.198 1.00 91.69 81 ASN A C 1
ATOM 618 O O . ASN A 1 81 ? 2.076 -15.104 23.011 1.00 91.69 81 ASN A O 1
ATOM 622 N N . ASP A 1 82 ? 2.494 -15.938 25.053 1.00 93.06 82 ASP A N 1
ATOM 623 C CA . ASP A 1 82 ? 2.548 -17.330 24.601 1.00 93.06 82 ASP A CA 1
ATOM 624 C C . ASP A 1 82 ? 1.185 -17.774 24.045 1.00 93.06 82 ASP A C 1
ATOM 626 O O . ASP A 1 82 ? 1.130 -18.412 22.998 1.00 93.06 82 ASP A O 1
ATOM 630 N N . GLU A 1 83 ? 0.083 -17.348 24.676 1.00 96.19 83 GLU A N 1
ATOM 631 C CA . GLU A 1 83 ? -1.271 -17.571 24.153 1.00 96.19 83 GLU A CA 1
ATOM 632 C C . GLU A 1 83 ? -1.494 -16.865 22.811 1.00 96.19 83 GLU A C 1
ATOM 634 O O . GLU A 1 83 ? -2.121 -17.436 21.923 1.00 96.19 83 GLU A O 1
ATOM 639 N N . ALA A 1 84 ? -0.992 -15.638 22.643 1.00 95.31 84 ALA A N 1
ATOM 640 C CA . ALA A 1 84 ? -1.099 -14.912 21.379 1.00 95.31 84 ALA A CA 1
ATOM 641 C C . ALA A 1 84 ? -0.271 -15.576 20.266 1.00 95.31 84 ALA A C 1
ATOM 643 O O . ALA A 1 84 ? -0.770 -15.750 19.156 1.00 95.31 84 ALA A O 1
ATOM 644 N N . VAL A 1 85 ? 0.959 -16.001 20.574 1.00 93.94 85 VAL A N 1
ATOM 645 C CA . VAL A 1 85 ? 1.841 -16.718 19.643 1.00 93.94 85 VAL A CA 1
ATOM 646 C C . VAL A 1 85 ? 1.210 -18.035 19.197 1.00 93.94 85 VAL A C 1
ATOM 648 O O . VAL A 1 85 ? 1.210 -18.323 18.003 1.00 93.94 85 VAL A O 1
ATOM 651 N N . GLU A 1 86 ? 0.643 -18.810 20.124 1.00 95.06 86 GLU A N 1
ATOM 652 C CA . GLU A 1 86 ? -0.034 -20.071 19.806 1.00 95.06 86 GLU A CA 1
ATOM 653 C C . GLU A 1 86 ? -1.328 -19.839 19.012 1.00 95.06 86 GLU A C 1
ATOM 655 O O . GLU A 1 86 ? -1.530 -20.478 17.980 1.00 95.06 86 GLU A O 1
ATOM 660 N N . LYS A 1 87 ? -2.193 -18.914 19.457 1.00 95.12 87 LYS A N 1
ATOM 661 C CA . LYS A 1 87 ? -3.505 -18.672 18.832 1.00 95.12 87 LYS A CA 1
ATOM 662 C C . LYS A 1 87 ? -3.377 -18.132 17.408 1.00 95.12 87 LYS A C 1
ATOM 664 O O . LYS A 1 87 ? -4.139 -18.559 16.544 1.00 95.12 87 LYS A O 1
ATOM 669 N N . TYR A 1 88 ? -2.445 -17.209 17.173 1.00 92.12 88 TYR A N 1
ATOM 670 C CA . TYR A 1 88 ? -2.312 -16.501 15.894 1.00 92.12 88 TYR A CA 1
ATOM 671 C C . TYR A 1 88 ? -1.109 -16.952 15.058 1.00 92.12 88 TYR A C 1
ATOM 673 O O . TYR A 1 88 ? -0.840 -16.365 14.017 1.00 92.12 88 TYR A O 1
ATOM 681 N N . GLY A 1 89 ? -0.384 -17.992 15.485 1.00 91.81 89 GLY A N 1
ATOM 682 C CA . GLY A 1 89 ? 0.740 -18.542 14.722 1.00 91.81 89 GLY A CA 1
ATOM 683 C C . GLY A 1 89 ? 1.889 -17.550 14.527 1.00 91.81 89 GLY A C 1
ATOM 684 O O . GLY A 1 89 ? 2.467 -17.481 13.450 1.00 91.81 89 GLY A O 1
ATOM 685 N N . LEU A 1 90 ? 2.226 -16.767 15.557 1.00 89.88 90 LEU A N 1
ATOM 686 C CA . LEU A 1 90 ? 3.181 -15.652 15.435 1.00 89.88 90 LEU A CA 1
ATOM 687 C C . LEU A 1 90 ? 4.652 -16.076 15.562 1.00 89.88 90 LEU A C 1
ATOM 689 O O . LEU A 1 90 ? 5.529 -15.220 15.537 1.00 89.88 90 LEU A O 1
ATOM 693 N N . ALA A 1 91 ? 4.936 -17.369 15.738 1.00 88.12 91 ALA A N 1
ATOM 694 C CA . ALA A 1 91 ? 6.277 -17.864 16.066 1.00 88.12 91 ALA A CA 1
ATOM 695 C C . ALA A 1 91 ? 7.336 -17.513 15.005 1.00 88.12 91 ALA A C 1
ATOM 697 O O . ALA A 1 91 ? 8.480 -17.234 15.361 1.00 88.12 91 ALA A O 1
ATOM 698 N N . ASP A 1 92 ? 6.938 -17.481 13.733 1.00 84.12 92 ASP A N 1
ATOM 699 C CA . ASP A 1 92 ? 7.823 -17.166 12.607 1.00 84.12 92 ASP A CA 1
ATOM 700 C C . ASP A 1 92 ? 7.806 -15.669 12.233 1.00 84.12 92 ASP A C 1
ATOM 702 O O . ASP A 1 92 ? 8.513 -15.249 11.320 1.00 84.12 92 ASP A O 1
ATOM 706 N N . ARG A 1 93 ? 7.027 -14.842 12.947 1.00 86.81 93 ARG A N 1
ATOM 707 C CA . ARG A 1 93 ? 6.932 -13.388 12.734 1.00 86.81 93 ARG A CA 1
ATOM 708 C C . ARG A 1 93 ? 7.814 -12.627 13.718 1.00 86.81 93 ARG A C 1
ATOM 710 O O . ARG A 1 93 ? 8.014 -13.049 14.859 1.00 86.81 93 ARG A O 1
ATOM 717 N N . TYR A 1 94 ? 8.291 -11.445 13.324 1.00 86.44 94 TYR A N 1
ATOM 718 C CA . TYR A 1 94 ? 9.082 -10.593 14.220 1.00 86.44 94 TYR A CA 1
ATOM 719 C C . TYR A 1 94 ? 8.292 -10.207 15.479 1.00 86.44 94 TYR A C 1
ATOM 721 O O . TYR A 1 94 ? 8.821 -10.301 16.587 1.00 86.44 94 TYR A O 1
ATOM 729 N N . VAL A 1 95 ? 7.000 -9.884 15.334 1.00 88.69 95 VAL A N 1
ATOM 730 C CA . VAL A 1 95 ? 6.122 -9.541 16.465 1.00 88.69 95 VAL A CA 1
ATOM 731 C C . VAL A 1 95 ? 6.038 -10.645 17.521 1.00 88.69 95 VAL A C 1
ATOM 733 O O . VAL A 1 95 ? 5.985 -10.342 18.710 1.00 88.69 95 VAL A O 1
ATOM 736 N N . GLY A 1 96 ? 6.094 -11.923 17.126 1.00 88.25 96 GLY A N 1
ATOM 737 C CA . GLY A 1 96 ? 6.062 -13.050 18.064 1.00 88.25 96 GLY A CA 1
ATOM 738 C C . GLY A 1 96 ? 7.348 -13.220 18.875 1.00 88.25 96 GLY A C 1
ATOM 739 O O . GLY A 1 96 ? 7.339 -13.887 19.912 1.00 88.25 96 GLY A O 1
ATOM 740 N N . ASN A 1 97 ? 8.442 -12.586 18.444 1.00 87.69 97 ASN A N 1
ATOM 741 C CA . ASN A 1 97 ? 9.720 -12.572 19.156 1.00 87.69 97 ASN A CA 1
ATOM 742 C C . ASN A 1 97 ? 9.827 -11.428 20.177 1.00 87.69 97 ASN A C 1
ATOM 744 O O . ASN A 1 97 ? 10.719 -11.445 21.032 1.00 87.69 97 ASN A O 1
ATOM 748 N N . ILE A 1 98 ? 8.909 -10.460 20.136 1.00 88.31 98 ILE A N 1
ATOM 749 C CA . ILE A 1 98 ? 8.819 -9.378 21.117 1.00 88.31 98 ILE A CA 1
ATOM 750 C C . ILE A 1 98 ? 8.017 -9.870 22.329 1.00 88.31 98 ILE A C 1
ATOM 752 O O . ILE A 1 98 ? 7.039 -10.606 22.209 1.00 88.31 98 ILE A O 1
ATOM 756 N N . ARG A 1 99 ? 8.436 -9.483 23.538 1.00 90.06 99 ARG A N 1
ATOM 757 C CA . ARG A 1 99 ? 7.728 -9.830 24.778 1.00 90.06 99 ARG A CA 1
ATOM 758 C C . ARG A 1 99 ? 6.914 -8.645 25.272 1.00 90.06 99 ARG A C 1
ATOM 760 O O . ARG A 1 99 ? 7.465 -7.709 25.833 1.00 90.06 99 ARG A O 1
ATOM 767 N N . PHE A 1 100 ? 5.598 -8.737 25.124 1.00 91.88 100 PHE A N 1
ATOM 768 C CA . PHE A 1 100 ? 4.641 -7.736 25.583 1.00 91.88 100 PHE A CA 1
ATOM 769 C C . PHE A 1 100 ? 4.129 -8.034 26.998 1.00 91.88 100 PHE A C 1
ATOM 771 O O . PHE A 1 100 ? 3.727 -9.149 27.320 1.00 91.88 100 PHE A O 1
ATOM 778 N N . ALA A 1 101 ? 4.086 -7.040 27.872 1.00 90.31 101 ALA A N 1
ATOM 779 C CA . ALA A 1 101 ? 3.425 -7.150 29.167 1.00 90.31 101 ALA A CA 1
ATOM 780 C C . ALA A 1 101 ? 1.905 -7.371 29.031 1.00 90.31 101 ALA A C 1
ATOM 782 O O . ALA A 1 101 ? 1.296 -8.013 29.891 1.00 90.31 101 ALA A O 1
ATOM 783 N N . LYS A 1 102 ? 1.291 -6.855 27.958 1.00 91.06 102 LYS A N 1
ATOM 784 C CA . LYS A 1 102 ? -0.157 -6.927 27.727 1.00 91.06 102 LYS A CA 1
ATOM 785 C C . LYS A 1 102 ? -0.464 -7.069 26.235 1.00 91.06 102 LYS A C 1
ATOM 787 O O . LYS A 1 102 ? -0.062 -6.223 25.443 1.00 91.06 102 LYS A O 1
ATOM 792 N N . VAL A 1 103 ? -1.206 -8.115 25.865 1.00 94.88 103 VAL A N 1
ATOM 793 C CA . VAL A 1 103 ? -1.722 -8.304 24.501 1.00 94.88 103 VAL A CA 1
ATOM 794 C C . VAL A 1 103 ? -3.233 -8.120 24.521 1.00 94.88 103 VAL A C 1
ATOM 796 O O . VAL A 1 103 ? -3.932 -8.833 25.240 1.00 94.88 103 VAL A O 1
ATOM 799 N N . ILE A 1 104 ? -3.739 -7.159 23.756 1.00 96.12 104 ILE A N 1
ATOM 800 C CA . ILE A 1 104 ? -5.164 -6.859 23.631 1.00 96.12 104 ILE A CA 1
ATOM 801 C C . ILE A 1 104 ? -5.648 -7.298 22.263 1.00 96.12 104 ILE A C 1
ATOM 803 O O . ILE A 1 104 ? -5.039 -6.963 21.256 1.00 96.12 104 ILE A O 1
ATOM 807 N N . VAL A 1 105 ? -6.752 -8.034 22.233 1.00 97.94 105 VAL A N 1
ATOM 808 C CA . VAL A 1 105 ? -7.327 -8.582 21.006 1.00 97.94 105 VAL A CA 1
ATOM 809 C C . VAL A 1 105 ? -8.680 -7.946 20.743 1.00 97.94 105 VAL A C 1
ATOM 811 O O . VAL A 1 105 ? -9.554 -7.966 21.611 1.00 97.94 105 VAL A O 1
ATOM 814 N N . PHE A 1 106 ? -8.875 -7.477 19.519 1.00 98.12 106 PHE A N 1
ATOM 815 C CA . PHE A 1 106 ? -10.177 -7.199 18.930 1.00 98.12 106 PHE A CA 1
ATOM 816 C C . PHE A 1 106 ? -10.491 -8.299 17.915 1.00 98.12 106 PHE A C 1
ATOM 818 O O . PHE A 1 106 ? -9.655 -8.599 17.069 1.00 98.12 106 PHE A O 1
ATOM 825 N N . GLU A 1 107 ? -11.666 -8.920 18.026 1.00 95.69 107 GLU A N 1
ATOM 826 C CA . GLU A 1 107 ? -12.116 -9.952 17.084 1.00 95.69 107 GLU A CA 1
ATOM 827 C C . GLU A 1 107 ? -13.009 -9.334 16.002 1.00 95.69 107 GLU A C 1
ATOM 829 O O . GLU A 1 107 ? -13.969 -8.625 16.321 1.00 95.69 107 GLU A O 1
ATOM 834 N N . GLY A 1 108 ? -12.714 -9.642 14.738 1.00 93.38 108 GLY A N 1
ATOM 835 C CA . GLY A 1 108 ? -13.406 -9.106 13.571 1.00 93.38 108 GLY A CA 1
ATOM 836 C C . GLY A 1 108 ? -12.947 -7.704 13.168 1.00 93.38 108 GLY A C 1
ATOM 837 O O . GLY A 1 108 ? -11.990 -7.147 13.706 1.00 93.38 108 GLY A O 1
ATOM 838 N N . ASP A 1 109 ? -13.663 -7.135 12.198 1.00 94.31 109 ASP A N 1
ATOM 839 C CA . ASP A 1 109 ? -13.343 -5.824 11.638 1.00 94.31 109 ASP A CA 1
ATOM 840 C C . ASP A 1 109 ? -13.570 -4.696 12.652 1.00 94.31 109 ASP A C 1
ATOM 842 O O . ASP A 1 109 ? -14.616 -4.606 13.306 1.00 94.31 109 ASP A O 1
ATOM 846 N N . VAL A 1 110 ? -12.603 -3.783 12.737 1.00 97.31 110 VAL A N 1
ATOM 847 C CA . VAL A 1 110 ? -12.634 -2.629 13.637 1.00 97.31 110 VAL A CA 1
ATOM 848 C C . VAL A 1 110 ? -12.686 -1.338 12.835 1.00 97.31 110 VAL A C 1
ATOM 850 O O . VAL A 1 110 ? -11.796 -1.029 12.048 1.00 97.31 110 VAL A O 1
ATOM 853 N N . GLU A 1 111 ? -13.714 -0.533 13.096 1.00 95.62 111 GLU A N 1
ATOM 854 C CA . GLU A 1 111 ? -13.839 0.819 12.554 1.00 95.62 111 GLU A CA 1
ATOM 855 C C . GLU A 1 111 ? -13.592 1.857 13.662 1.00 95.62 111 GLU A C 1
ATOM 857 O O . GLU A 1 111 ? -14.179 1.803 14.752 1.00 95.62 111 GLU A O 1
ATOM 862 N N . ILE A 1 112 ? -12.706 2.812 13.383 1.00 95.88 112 ILE A N 1
ATOM 863 C CA . ILE A 1 112 ? -12.319 3.917 14.259 1.00 95.88 112 ILE A CA 1
ATOM 864 C C . ILE A 1 112 ? -12.625 5.233 13.551 1.00 95.88 112 ILE A C 1
ATOM 866 O O . ILE A 1 112 ? -12.188 5.491 12.434 1.00 95.88 112 ILE A O 1
ATOM 870 N N . TYR A 1 113 ? -13.368 6.103 14.222 1.00 93.44 113 TYR A N 1
ATOM 871 C CA . TYR A 1 113 ? -13.720 7.432 13.750 1.00 93.44 113 TYR A CA 1
ATOM 872 C C . TYR A 1 113 ? -12.847 8.477 14.437 1.00 93.44 113 TYR A C 1
ATOM 874 O O . TYR A 1 113 ? -13.127 8.831 15.581 1.00 93.44 113 TYR A O 1
ATOM 882 N N . GLY A 1 114 ? -11.840 8.999 13.738 1.00 92.50 114 GLY A N 1
ATOM 883 C CA . GLY A 1 114 ? -10.868 9.961 14.262 1.00 92.50 114 GLY A CA 1
ATOM 884 C C . GLY A 1 114 ? -9.453 9.389 14.352 1.00 92.50 114 GLY A C 1
ATOM 885 O O . GLY A 1 114 ? -9.233 8.207 14.105 1.00 92.50 114 GLY A O 1
ATOM 886 N N . ASP A 1 115 ? -8.497 10.248 14.703 1.00 94.00 115 ASP A N 1
ATOM 887 C CA . ASP A 1 115 ? -7.077 9.892 14.736 1.00 94.00 115 ASP A CA 1
ATOM 888 C C . ASP A 1 115 ? -6.756 8.931 15.891 1.00 94.00 115 ASP A C 1
ATOM 890 O O . ASP A 1 115 ? -7.137 9.166 17.045 1.00 94.00 115 ASP A O 1
ATOM 894 N N . VAL A 1 116 ? -5.982 7.890 15.600 1.00 94.69 116 VAL A N 1
ATOM 895 C CA . VAL A 1 116 ? -5.348 7.018 16.591 1.00 94.69 116 VAL A CA 1
ATOM 896 C C . VAL A 1 116 ? -4.004 7.636 16.953 1.00 94.69 116 VAL A C 1
ATOM 898 O O . VAL A 1 116 ? -3.068 7.609 16.166 1.00 94.69 116 VAL A O 1
ATOM 901 N N . ASN A 1 117 ? -3.905 8.226 18.139 1.00 91.88 117 ASN A N 1
ATOM 902 C CA . ASN A 1 117 ? -2.694 8.895 18.604 1.00 91.88 117 ASN A CA 1
ATOM 903 C C . ASN A 1 117 ? -2.598 8.845 20.131 1.00 91.88 117 ASN A C 1
ATOM 905 O O . ASN A 1 117 ? -3.442 8.259 20.814 1.00 91.88 117 ASN A O 1
ATOM 909 N N . LYS A 1 118 ? -1.596 9.536 20.679 1.00 89.12 118 LYS A N 1
ATOM 910 C CA . LYS A 1 118 ? -1.345 9.607 22.121 1.00 89.12 118 LYS A CA 1
ATOM 911 C C . LYS A 1 118 ? -2.540 9.935 23.009 1.00 89.12 118 LYS A C 1
ATOM 913 O O . LYS A 1 118 ? -2.587 9.489 24.149 1.00 89.12 118 LYS A O 1
ATOM 918 N N . ASN A 1 119 ? -3.476 10.737 22.512 1.00 89.75 119 ASN A N 1
ATOM 919 C CA . ASN A 1 119 ? -4.608 11.216 23.297 1.00 89.75 119 ASN A CA 1
ATOM 920 C C . ASN A 1 119 ? -5.823 10.283 23.211 1.00 89.75 119 ASN A C 1
ATOM 922 O O . ASN A 1 119 ? -6.733 10.410 24.023 1.00 89.75 119 ASN A O 1
ATOM 926 N N . THR A 1 120 ? -5.877 9.395 22.216 1.00 92.56 120 THR A N 1
ATOM 927 C CA . THR A 1 120 ? -7.069 8.587 21.909 1.00 92.56 120 THR A CA 1
ATOM 928 C C . THR A 1 120 ? -6.855 7.098 22.153 1.00 92.56 120 THR A C 1
ATOM 930 O O . THR A 1 120 ? -7.790 6.404 22.548 1.00 92.56 120 THR A O 1
ATOM 933 N N . VAL A 1 121 ? -5.622 6.618 22.004 1.00 92.38 121 VAL A N 1
ATOM 934 C CA . VAL A 1 121 ? -5.209 5.214 22.157 1.00 92.38 121 VAL A CA 1
ATOM 935 C C . VAL A 1 121 ? -5.730 4.530 23.428 1.00 92.38 121 VAL A C 1
ATOM 937 O O . VAL A 1 121 ? -6.245 3.419 23.351 1.00 92.38 121 VAL A O 1
ATOM 940 N N . GLU A 1 122 ? -5.664 5.190 24.587 1.00 92.19 122 GLU A N 1
ATOM 941 C CA . GLU A 1 122 ? -6.137 4.646 25.868 1.00 92.19 122 GLU A CA 1
ATOM 942 C C . GLU A 1 122 ? -7.648 4.384 25.849 1.00 92.19 122 GLU A C 1
ATOM 944 O O . GLU A 1 122 ? -8.107 3.304 26.219 1.00 92.19 122 GLU A O 1
ATOM 949 N N . SER A 1 123 ? -8.426 5.344 25.352 1.00 90.50 123 SER A N 1
ATOM 950 C CA . SER A 1 123 ? -9.880 5.201 25.247 1.00 90.50 123 SER A CA 1
ATOM 951 C C . SER A 1 123 ? -10.318 4.213 24.161 1.00 90.50 123 SER A C 1
ATOM 953 O O . SER A 1 123 ? -11.361 3.579 24.307 1.00 90.50 123 SER A O 1
ATOM 955 N N . LEU A 1 124 ? -9.532 4.080 23.086 1.00 93.81 124 LEU A N 1
ATOM 956 C CA . LEU A 1 124 ? -9.847 3.222 21.945 1.00 93.81 124 LEU A CA 1
ATOM 957 C C . LEU A 1 124 ? -9.545 1.750 22.229 1.00 93.81 124 LEU A C 1
ATOM 959 O O . LEU A 1 124 ? -10.381 0.896 21.955 1.00 93.81 124 LEU A O 1
ATOM 963 N N . PHE A 1 125 ? -8.360 1.458 22.771 1.00 93.06 125 PHE A N 1
ATOM 964 C CA . PHE A 1 125 ? -7.865 0.083 22.879 1.00 93.06 125 PHE A CA 1
ATOM 965 C C . PHE A 1 125 ? -7.887 -0.484 24.296 1.00 93.06 125 PHE A C 1
ATOM 967 O O . PHE A 1 125 ? -7.855 -1.698 24.463 1.00 93.06 125 PHE A O 1
ATOM 974 N N . PHE A 1 126 ? -7.966 0.366 25.320 1.00 91.19 126 PHE A N 1
ATOM 975 C CA . PHE A 1 126 ? -7.793 -0.051 26.715 1.00 91.19 126 PHE A CA 1
ATOM 976 C C . PHE A 1 126 ? -8.980 0.332 27.605 1.00 91.19 126 PHE A C 1
ATOM 978 O O . PHE A 1 126 ? -8.840 0.385 28.822 1.00 91.19 126 PHE A O 1
ATOM 985 N N . ASP A 1 127 ? -10.141 0.623 27.007 1.00 84.44 127 ASP A N 1
ATOM 986 C CA . ASP A 1 127 ? -11.372 1.016 27.710 1.00 84.44 127 ASP A CA 1
ATOM 987 C C . ASP A 1 127 ? -11.198 2.192 28.697 1.00 84.44 127 ASP A C 1
ATOM 989 O O . ASP A 1 127 ? -11.982 2.359 29.631 1.00 84.44 127 ASP A O 1
ATOM 993 N N . GLY A 1 128 ? -10.201 3.054 28.467 1.00 82.31 128 GLY A N 1
ATOM 994 C CA . GLY A 1 128 ? -9.906 4.193 29.339 1.00 82.31 128 GLY A CA 1
ATOM 995 C C . GLY A 1 128 ? -9.070 3.859 30.578 1.00 82.31 128 GLY A C 1
ATOM 996 O O . GLY A 1 128 ? -8.929 4.720 31.441 1.00 82.31 128 GLY A O 1
ATOM 997 N N . GLU A 1 129 ? -8.547 2.634 30.683 1.00 82.69 129 GLU A N 1
ATOM 998 C CA . GLU A 1 129 ? -7.673 2.191 31.772 1.00 82.69 129 GLU A CA 1
ATOM 999 C C . GLU A 1 129 ? -6.352 1.654 31.198 1.00 82.69 129 GLU A C 1
ATOM 1001 O O . GLU A 1 129 ? -6.181 0.450 30.956 1.00 82.69 129 GLU A O 1
ATOM 1006 N N . ARG A 1 130 ? -5.388 2.557 30.971 1.00 87.81 130 ARG A N 1
ATOM 1007 C CA . ARG A 1 130 ? -4.060 2.196 30.459 1.00 87.81 130 ARG A CA 1
ATOM 1008 C C . ARG A 1 130 ? -2.953 2.590 31.434 1.00 87.81 130 ARG A C 1
ATOM 1010 O O . ARG A 1 130 ? -2.776 3.756 31.766 1.00 87.81 130 ARG A O 1
ATOM 1017 N N . GLU A 1 131 ? -2.138 1.612 31.813 1.00 83.56 131 GLU A N 1
ATOM 1018 C CA . GLU A 1 131 ? -0.811 1.840 32.384 1.00 83.56 131 GLU A CA 1
ATOM 1019 C C . GLU A 1 131 ? 0.207 1.493 31.290 1.00 83.56 131 GLU A C 1
ATOM 1021 O O . GLU A 1 131 ? 0.417 0.303 31.051 1.00 83.56 131 GLU A O 1
ATOM 1026 N N . PRO A 1 132 ? 0.787 2.486 30.580 1.00 78.00 132 PRO A N 1
ATOM 1027 C CA . PRO A 1 132 ? 1.624 2.218 29.415 1.00 78.00 132 PRO A CA 1
ATOM 1028 C C . PRO A 1 132 ? 2.794 1.293 29.763 1.00 78.00 132 PRO A C 1
ATOM 1030 O O . PRO A 1 132 ? 3.660 1.635 30.570 1.00 78.00 132 PRO A O 1
ATOM 1033 N N . THR A 1 133 ? 2.797 0.121 29.139 1.00 81.12 133 THR A N 1
ATOM 1034 C CA . THR A 1 133 ? 3.846 -0.905 29.218 1.00 81.12 133 THR A CA 1
ATOM 1035 C C . THR A 1 133 ? 4.182 -1.388 27.803 1.00 81.12 133 THR A C 1
ATOM 1037 O O . THR A 1 133 ? 3.691 -0.814 26.829 1.00 81.12 133 THR A O 1
ATOM 1040 N N . ASP A 1 134 ? 5.004 -2.432 27.664 1.00 87.56 134 ASP A N 1
ATOM 1041 C CA . ASP A 1 134 ? 5.192 -3.109 26.378 1.00 87.56 134 ASP A CA 1
ATOM 1042 C C . ASP A 1 134 ? 3.869 -3.777 25.975 1.00 87.56 134 ASP A C 1
ATOM 1044 O O . ASP A 1 134 ? 3.480 -4.809 26.519 1.00 87.56 134 ASP A O 1
ATOM 1048 N N . GLU A 1 135 ? 3.132 -3.164 25.059 1.00 92.44 135 GLU A N 1
ATOM 1049 C CA . GLU A 1 135 ? 1.771 -3.566 24.702 1.00 92.44 135 GLU A CA 1
ATOM 1050 C C . GLU A 1 135 ? 1.676 -3.939 23.223 1.00 92.44 135 GLU A C 1
ATOM 1052 O O . GLU A 1 135 ? 2.272 -3.274 22.374 1.00 92.44 135 GLU A O 1
ATOM 1057 N N . LEU A 1 136 ? 0.865 -4.953 22.924 1.00 94.56 136 LEU A N 1
ATOM 1058 C CA . LEU A 1 136 ? 0.462 -5.321 21.569 1.00 94.56 136 LEU A CA 1
ATOM 1059 C C . LEU A 1 136 ? -1.058 -5.234 21.451 1.00 94.56 136 LEU A C 1
ATOM 1061 O O . LEU A 1 136 ? -1.780 -5.785 22.283 1.00 94.56 136 LEU A O 1
ATOM 1065 N N . VAL A 1 137 ? -1.541 -4.577 20.404 1.00 96.88 137 VAL A N 1
ATOM 1066 C CA . VAL A 1 137 ? -2.940 -4.631 19.977 1.00 96.88 137 VAL A CA 1
ATOM 1067 C C . VAL A 1 137 ? -3.016 -5.506 18.731 1.00 96.88 137 VAL A C 1
ATOM 1069 O O . VAL A 1 137 ? -2.342 -5.228 17.746 1.00 96.88 137 VAL A O 1
ATOM 1072 N N . ILE A 1 138 ? -3.833 -6.554 18.782 1.00 98.25 138 ILE A N 1
ATOM 1073 C CA . ILE A 1 138 ? -4.146 -7.427 17.651 1.00 98.25 138 ILE A CA 1
ATOM 1074 C C . ILE A 1 138 ? -5.567 -7.115 17.192 1.00 98.25 138 ILE A C 1
ATOM 1076 O O . ILE A 1 138 ? -6.506 -7.181 17.990 1.00 98.25 138 ILE A O 1
ATOM 1080 N N . ILE A 1 139 ? -5.720 -6.810 15.911 1.00 98.56 139 ILE A N 1
ATOM 1081 C CA . ILE A 1 139 ? -6.998 -6.762 15.208 1.00 98.56 139 ILE A CA 1
ATOM 1082 C C . ILE A 1 139 ? -7.093 -8.052 14.387 1.00 98.56 139 ILE A C 1
ATOM 1084 O O . ILE A 1 139 ? -6.377 -8.220 13.403 1.00 98.56 139 ILE A O 1
ATOM 1088 N N . ASP A 1 140 ? -7.936 -8.986 14.822 1.00 97.12 140 ASP A N 1
ATOM 1089 C CA . ASP A 1 140 ? -8.215 -10.251 14.129 1.00 97.12 140 ASP A CA 1
ATOM 1090 C C . ASP A 1 140 ? -9.277 -10.024 13.039 1.00 97.12 140 ASP A C 1
ATOM 1092 O O . ASP A 1 140 ? -10.431 -10.444 13.159 1.00 97.12 140 ASP A O 1
ATOM 1096 N N . GLY A 1 141 ? -8.896 -9.229 12.035 1.00 92.75 141 GLY A N 1
ATOM 1097 C C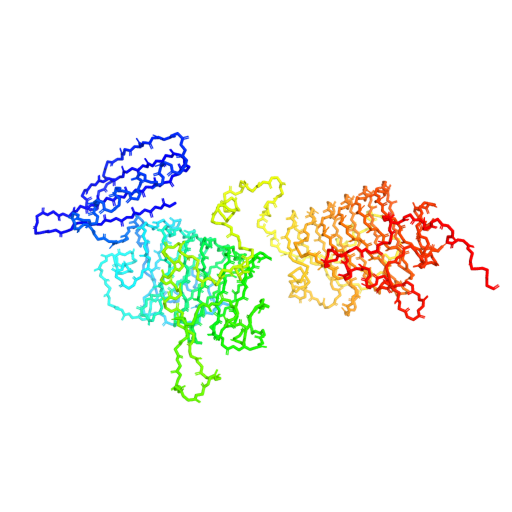A . GLY A 1 141 ? -9.753 -8.720 10.967 1.00 92.75 141 GLY A CA 1
ATOM 1098 C C . GLY A 1 141 ? -9.176 -7.451 10.336 1.00 92.75 141 GLY A C 1
ATOM 1099 O O . GLY A 1 141 ? -8.002 -7.128 10.526 1.00 92.75 141 GLY A O 1
ATOM 1100 N N . ASN A 1 142 ? -10.013 -6.711 9.608 1.00 94.50 142 ASN A N 1
ATOM 1101 C CA . ASN A 1 142 ? -9.621 -5.454 8.971 1.00 94.50 142 ASN A CA 1
ATOM 1102 C C . ASN A 1 142 ? -9.653 -4.284 9.967 1.00 94.50 142 ASN A C 1
ATOM 1104 O O . ASN A 1 142 ? -10.528 -4.209 10.834 1.00 94.50 142 ASN A O 1
ATOM 1108 N N . LEU A 1 143 ? -8.752 -3.313 9.810 1.00 98.31 143 LEU A N 1
ATOM 1109 C CA . LEU A 1 143 ? -8.743 -2.071 10.584 1.00 98.31 143 LEU A CA 1
ATOM 1110 C C . LEU A 1 143 ? -9.026 -0.873 9.675 1.00 98.31 143 LEU A C 1
ATOM 1112 O O . LEU A 1 143 ? -8.219 -0.521 8.825 1.00 98.31 143 LEU A O 1
ATOM 1116 N N . THR A 1 144 ? -10.142 -0.182 9.902 1.00 96.25 144 THR A N 1
ATOM 1117 C CA . THR A 1 144 ? -10.458 1.088 9.233 1.00 96.25 144 THR A CA 1
ATOM 1118 C C . THR A 1 144 ? -10.359 2.251 10.212 1.00 96.25 144 THR A C 1
ATOM 1120 O O . THR A 1 144 ? -11.174 2.376 11.123 1.00 96.25 144 THR A O 1
ATOM 1123 N N . VAL A 1 145 ? -9.412 3.158 9.994 1.00 96.94 145 VAL A N 1
ATOM 1124 C CA . VAL A 1 145 ? -9.260 4.417 10.727 1.00 96.94 145 VAL A CA 1
ATOM 1125 C C . VAL A 1 145 ? -9.674 5.576 9.825 1.00 96.94 145 VAL A C 1
ATOM 1127 O O . VAL A 1 145 ? -8.974 5.935 8.888 1.00 96.94 145 VAL A O 1
ATOM 1130 N N . HIS A 1 146 ? -10.794 6.233 10.119 1.00 92.19 146 HIS A N 1
ATOM 1131 C CA . HIS A 1 146 ? -11.176 7.483 9.449 1.00 92.19 146 HIS A CA 1
ATOM 1132 C C . HIS A 1 146 ? -10.378 8.664 10.018 1.00 92.19 146 HIS A C 1
ATOM 1134 O O . HIS A 1 146 ? -10.936 9.537 10.693 1.00 92.19 146 HIS A O 1
ATOM 1140 N N . GLY A 1 147 ? -9.067 8.622 9.812 1.00 93.50 147 GLY A N 1
ATOM 1141 C CA . GLY A 1 147 ? -8.086 9.564 10.329 1.00 93.50 147 GLY A CA 1
ATOM 1142 C C . GLY A 1 147 ? -6.668 9.004 10.237 1.00 93.50 147 GLY A C 1
ATOM 1143 O O . GLY A 1 147 ? -6.392 8.068 9.485 1.00 93.50 147 GLY A O 1
ATOM 1144 N N . SER A 1 148 ? -5.770 9.590 11.018 1.00 94.88 148 SER A N 1
ATOM 1145 C CA . SER A 1 148 ? -4.354 9.225 11.059 1.00 94.88 148 SER A CA 1
ATOM 1146 C C . SER A 1 148 ? -4.094 8.069 12.026 1.00 94.88 148 SER A C 1
ATOM 1148 O O . SER A 1 148 ? -4.674 8.026 13.114 1.00 94.88 148 SER A O 1
ATOM 1150 N N . LEU A 1 149 ? -3.176 7.175 11.668 1.00 95.31 149 LEU A N 1
ATOM 1151 C CA . LEU A 1 149 ? -2.593 6.166 12.546 1.00 95.31 149 LEU A CA 1
ATOM 1152 C C . LEU A 1 149 ? -1.202 6.635 13.000 1.00 95.31 149 LEU A C 1
ATOM 1154 O O . LEU A 1 149 ? -0.207 6.449 12.303 1.00 95.31 149 LEU A O 1
ATOM 1158 N N . ASP A 1 150 ? -1.144 7.253 14.180 1.00 91.88 150 ASP A N 1
ATOM 1159 C CA . ASP A 1 150 ? 0.048 7.883 14.756 1.00 91.88 150 ASP A CA 1
ATOM 1160 C C . ASP A 1 150 ? 0.468 7.205 16.074 1.00 91.88 150 ASP A C 1
ATOM 1162 O O . ASP A 1 150 ? 0.366 7.768 17.172 1.00 91.88 150 ASP A O 1
ATOM 1166 N N . LEU A 1 151 ? 0.950 5.966 15.971 1.00 87.75 151 LEU A N 1
ATOM 1167 C CA . LEU A 1 151 ? 1.493 5.201 17.099 1.00 87.75 151 LEU A CA 1
ATOM 1168 C C . LEU A 1 151 ? 3.028 5.287 17.075 1.00 87.75 151 LEU A C 1
ATOM 1170 O O . LEU A 1 151 ? 3.681 4.389 16.558 1.00 87.75 151 LEU A O 1
ATOM 1174 N N . THR A 1 152 ? 3.624 6.377 17.563 1.00 80.69 152 THR A N 1
ATOM 1175 C CA . THR A 1 152 ? 5.077 6.625 17.432 1.00 80.69 152 THR A CA 1
ATOM 1176 C C . THR A 1 152 ? 5.906 6.091 18.610 1.00 80.69 152 THR A C 1
ATOM 1178 O O . THR A 1 152 ? 6.442 4.995 18.512 1.00 80.69 152 THR A O 1
ATOM 1181 N N . GLU A 1 153 ? 6.030 6.837 19.716 1.00 69.88 153 GLU A N 1
ATOM 1182 C CA . GLU A 1 153 ? 7.067 6.586 20.739 1.00 69.88 153 GLU A CA 1
ATOM 1183 C C . GLU A 1 153 ? 6.624 5.799 21.990 1.00 69.88 153 GLU A C 1
ATOM 1185 O O . GLU A 1 153 ? 7.480 5.257 22.679 1.00 69.88 153 GLU A O 1
ATOM 1190 N N . TYR A 1 154 ? 5.323 5.723 22.316 1.00 61.84 154 TYR A N 1
ATOM 1191 C CA . TYR A 1 154 ? 4.832 5.144 23.593 1.00 61.84 154 TYR A CA 1
ATOM 1192 C C . TYR A 1 154 ? 3.432 4.507 23.494 1.00 61.84 154 TYR A C 1
ATOM 1194 O O . TYR A 1 154 ? 2.655 4.469 24.459 1.00 61.84 154 TYR A O 1
ATOM 1202 N N . TYR A 1 155 ? 3.069 4.047 22.302 1.00 75.00 155 TYR A N 1
ATOM 1203 C CA . TYR A 1 155 ? 1.730 3.557 21.969 1.00 75.00 155 TYR A CA 1
ATOM 1204 C C . TYR A 1 155 ? 1.871 2.181 21.333 1.00 75.00 155 TYR A C 1
ATOM 1206 O O . TYR A 1 155 ? 2.891 1.953 20.684 1.00 75.00 155 TYR A O 1
ATOM 1214 N N . PRO A 1 156 ? 0.940 1.256 21.620 1.00 90.56 156 PRO A N 1
ATOM 1215 C CA . PRO A 1 156 ? 1.200 -0.171 21.518 1.00 90.56 156 PRO A CA 1
ATOM 1216 C C . PRO A 1 156 ? 1.692 -0.547 20.125 1.00 90.56 156 PRO A C 1
ATOM 1218 O O . PRO A 1 156 ? 1.325 0.092 19.134 1.00 90.56 156 PRO A O 1
ATOM 1221 N N . CYS A 1 157 ? 2.480 -1.618 20.061 1.00 93.94 157 CYS A N 1
ATOM 1222 C CA . CYS A 1 157 ? 2.689 -2.293 18.792 1.00 93.94 157 CYS A CA 1
ATOM 1223 C C . CYS A 1 157 ? 1.330 -2.748 18.251 1.00 93.94 157 CYS A C 1
ATOM 1225 O O . CYS A 1 157 ? 0.401 -3.019 19.021 1.00 93.94 157 CYS A O 1
ATOM 1227 N N . LEU A 1 158 ? 1.199 -2.806 16.933 1.00 96.44 158 LEU A N 1
ATOM 1228 C CA . LEU A 1 158 ? -0.068 -3.098 16.273 1.00 96.44 158 LEU A CA 1
ATOM 1229 C C . LEU A 1 158 ? 0.111 -4.250 15.293 1.00 96.44 158 LEU A C 1
ATOM 1231 O O . LEU A 1 158 ? 1.007 -4.206 14.459 1.00 96.44 158 LEU A O 1
ATOM 1235 N N . LEU A 1 159 ? -0.770 -5.239 15.372 1.00 97.62 159 LEU A N 1
ATOM 1236 C CA . LEU A 1 159 ? -0.904 -6.304 14.388 1.00 97.62 159 LEU A CA 1
ATOM 1237 C C . LEU A 1 159 ? -2.327 -6.283 13.830 1.00 97.62 159 LEU A C 1
ATOM 1239 O O . LEU A 1 159 ? -3.287 -6.389 14.591 1.00 97.62 159 LEU A O 1
ATOM 1243 N N . VAL A 1 160 ? -2.463 -6.165 12.516 1.00 98.31 160 VAL A N 1
ATOM 1244 C CA . VAL A 1 160 ? -3.733 -6.254 11.790 1.00 98.31 160 VAL A CA 1
ATOM 1245 C C . VAL A 1 160 ? -3.683 -7.506 10.920 1.00 98.31 160 VAL A C 1
ATOM 1247 O O . VAL A 1 160 ? -2.886 -7.573 9.989 1.00 98.31 160 VAL A O 1
ATOM 1250 N N . LEU A 1 161 ? -4.519 -8.502 11.224 1.00 94.75 161 LEU A N 1
ATOM 1251 C CA . LEU A 1 161 ? -4.585 -9.790 10.512 1.00 94.75 161 LEU A CA 1
ATOM 1252 C C . LEU A 1 161 ? -5.456 -9.734 9.236 1.00 94.75 161 LEU A C 1
ATOM 1254 O O . LEU A 1 161 ? -6.021 -10.738 8.802 1.00 94.75 161 LEU A O 1
ATOM 1258 N N . GLY A 1 162 ? -5.576 -8.547 8.651 1.00 88.31 162 GLY A N 1
ATOM 1259 C CA . GLY A 1 162 ? -6.363 -8.236 7.464 1.00 88.31 162 GLY A CA 1
ATOM 1260 C C . GLY A 1 162 ? -5.877 -6.925 6.855 1.00 88.31 162 GLY A C 1
ATOM 1261 O O . GLY A 1 162 ? -4.705 -6.573 7.006 1.00 88.31 162 GLY A O 1
ATOM 1262 N N . ASP A 1 163 ? -6.779 -6.192 6.214 1.00 90.19 163 ASP A N 1
ATOM 1263 C CA . ASP A 1 163 ? -6.463 -4.943 5.527 1.00 90.19 163 ASP A CA 1
ATOM 1264 C C . ASP A 1 163 ? -6.472 -3.741 6.482 1.00 90.19 163 ASP A C 1
ATOM 1266 O O . ASP A 1 163 ? -7.277 -3.648 7.419 1.00 90.19 163 ASP A O 1
ATOM 1270 N N . LEU A 1 164 ? -5.595 -2.775 6.214 1.00 97.25 164 LEU A N 1
ATOM 1271 C CA . LEU A 1 164 ? -5.557 -1.478 6.884 1.00 97.25 164 LEU A CA 1
ATOM 1272 C C . LEU A 1 164 ? -6.112 -0.400 5.952 1.00 97.25 164 LEU A C 1
ATOM 1274 O O . LEU A 1 164 ? -5.573 -0.164 4.881 1.00 97.25 164 LEU A O 1
ATOM 1278 N N . HIS A 1 165 ? -7.113 0.353 6.396 1.00 95.56 165 HIS A N 1
ATOM 1279 C CA . HIS A 1 165 ? -7.554 1.577 5.728 1.00 95.56 165 HIS A CA 1
ATOM 1280 C C . HIS A 1 165 ? -7.330 2.766 6.649 1.00 95.56 165 HIS A C 1
ATOM 1282 O O . HIS A 1 165 ? -7.831 2.777 7.774 1.00 95.56 165 HIS A O 1
ATOM 1288 N N . CYS A 1 166 ? -6.630 3.797 6.185 1.00 96.81 166 CYS A N 1
ATOM 1289 C CA . CYS A 1 166 ? -6.504 5.037 6.944 1.00 96.81 166 CYS A CA 1
ATOM 1290 C C . CYS A 1 166 ? -6.216 6.257 6.071 1.00 96.81 166 CYS A C 1
ATOM 1292 O O . CYS A 1 166 ? -5.892 6.141 4.891 1.00 96.81 166 CYS A O 1
ATOM 1294 N N . ASP A 1 167 ? -6.319 7.451 6.650 1.00 94.50 167 ASP A N 1
ATOM 1295 C CA . ASP A 1 167 ? -6.000 8.671 5.912 1.00 94.50 167 ASP A CA 1
ATOM 1296 C C . ASP A 1 167 ? -4.480 8.896 5.843 1.00 94.50 167 ASP A C 1
ATOM 1298 O O . ASP A 1 167 ? -3.983 9.367 4.823 1.00 94.50 167 ASP A O 1
ATOM 1302 N N . PHE A 1 168 ? -3.738 8.573 6.908 1.00 96.06 168 PHE A N 1
ATOM 1303 C CA . PHE A 1 168 ? -2.312 8.887 7.062 1.00 96.06 168 PHE A CA 1
ATOM 1304 C C . PHE A 1 168 ? -1.649 7.926 8.057 1.00 96.06 168 PHE A C 1
ATOM 1306 O O . PHE A 1 168 ? -2.283 7.571 9.050 1.00 96.06 168 PHE A O 1
ATOM 1313 N N . VAL A 1 169 ? -0.375 7.575 7.865 1.00 96.06 169 VAL A N 1
ATOM 1314 C CA . VAL A 1 169 ? 0.401 6.778 8.836 1.00 96.06 169 VAL A CA 1
ATOM 1315 C C . VAL A 1 169 ? 1.702 7.483 9.213 1.00 96.06 169 VAL A C 1
ATOM 1317 O O . VAL A 1 169 ? 2.447 7.920 8.340 1.00 96.06 169 VAL A O 1
ATOM 1320 N N . THR A 1 170 ? 2.002 7.548 10.514 1.00 93.25 170 THR A N 1
ATOM 1321 C CA . THR A 1 170 ? 3.368 7.804 11.003 1.00 93.25 170 THR A CA 1
ATOM 1322 C C . THR A 1 170 ? 3.928 6.575 11.710 1.00 93.25 170 THR A C 1
ATOM 1324 O O . THR A 1 170 ? 3.254 5.929 12.522 1.00 93.25 170 THR A O 1
ATOM 1327 N N . SER A 1 171 ? 5.192 6.263 11.436 1.00 91.81 171 SER A N 1
ATOM 1328 C CA . SER A 1 171 ? 5.911 5.172 12.079 1.00 91.81 171 SER A CA 1
ATOM 1329 C C . SER A 1 171 ? 7.294 5.623 12.538 1.00 91.81 171 SER A C 1
ATOM 1331 O O . SER A 1 171 ? 8.009 6.284 11.793 1.00 91.81 171 SER A O 1
ATOM 1333 N N . VAL A 1 172 ? 7.607 5.337 13.810 1.00 89.56 172 VAL A N 1
ATOM 1334 C CA . VAL A 1 172 ? 8.841 5.789 14.475 1.00 89.56 172 VAL A CA 1
ATOM 1335 C C . VAL A 1 172 ? 9.445 4.679 15.336 1.00 89.56 172 VAL A C 1
ATOM 1337 O O . VAL A 1 172 ? 10.170 3.854 14.813 1.00 89.56 172 VAL A O 1
ATOM 1340 N N . ASN A 1 173 ? 9.117 4.578 16.630 1.00 85.75 173 ASN A N 1
ATOM 1341 C CA . ASN A 1 173 ? 9.748 3.598 17.535 1.00 85.75 173 ASN A CA 1
ATOM 1342 C C . ASN A 1 173 ? 8.921 2.325 17.759 1.00 85.75 173 ASN A C 1
ATOM 1344 O O . ASN A 1 173 ? 9.380 1.407 18.431 1.00 85.75 173 ASN A O 1
ATOM 1348 N N . SER A 1 174 ? 7.682 2.273 17.271 1.00 87.62 174 SER A N 1
ATOM 1349 C CA . SER A 1 174 ? 6.803 1.119 17.471 1.00 87.62 174 SER A CA 1
ATOM 1350 C C . SER A 1 174 ? 6.821 0.178 16.271 1.00 87.62 174 SER A C 1
ATOM 1352 O O . SER A 1 174 ? 7.033 0.601 15.132 1.00 87.62 174 SER A O 1
ATOM 1354 N N . TYR A 1 175 ? 6.549 -1.097 16.543 1.00 91.50 175 TYR A N 1
ATOM 1355 C CA . TYR A 1 175 ? 6.337 -2.112 15.523 1.00 91.50 175 TYR A CA 1
ATOM 1356 C C . TYR A 1 175 ? 4.869 -2.130 15.077 1.00 91.50 175 TYR A C 1
ATOM 1358 O O . TYR A 1 175 ? 3.956 -2.149 15.910 1.00 91.50 175 TYR A O 1
ATOM 1366 N N . LYS A 1 176 ? 4.639 -2.138 13.767 1.00 94.50 176 LYS A N 1
ATOM 1367 C CA . LYS A 1 176 ? 3.320 -2.276 13.147 1.00 94.50 176 LYS A CA 1
ATOM 1368 C C . LYS A 1 176 ? 3.393 -3.319 12.047 1.00 94.50 176 LYS A C 1
ATOM 1370 O O . LYS A 1 176 ? 4.325 -3.296 11.252 1.00 94.50 176 LYS A O 1
ATOM 1375 N N . GLU A 1 177 ? 2.394 -4.181 11.977 1.00 95.56 177 GLU A N 1
ATOM 1376 C CA . GLU A 1 177 ? 2.311 -5.234 10.972 1.00 95.56 177 GLU A CA 1
ATOM 1377 C C . GLU A 1 177 ? 0.878 -5.374 10.465 1.00 95.56 177 GLU A C 1
ATOM 1379 O O . GLU A 1 177 ? -0.073 -5.401 11.249 1.00 95.56 177 GLU A O 1
ATOM 1384 N N . VAL A 1 178 ? 0.737 -5.433 9.145 1.00 95.12 178 VAL A N 1
ATOM 1385 C CA . VAL A 1 178 ? -0.515 -5.626 8.414 1.00 95.12 178 VAL A CA 1
ATOM 1386 C C . VAL A 1 178 ? -0.318 -6.834 7.508 1.00 95.12 178 VAL A C 1
ATOM 1388 O O . VAL A 1 178 ? 0.610 -6.851 6.704 1.00 95.12 178 VAL A O 1
ATOM 1391 N N . THR A 1 179 ? -1.154 -7.860 7.650 1.00 90.06 179 THR A N 1
ATOM 1392 C CA . THR A 1 179 ? -1.018 -9.095 6.856 1.00 90.06 179 THR A CA 1
ATOM 1393 C C . THR A 1 179 ? -1.750 -9.040 5.518 1.00 90.06 179 THR A C 1
ATOM 1395 O O . THR A 1 179 ? -1.549 -9.908 4.675 1.00 90.06 179 THR A O 1
ATOM 1398 N N . GLY A 1 180 ? -2.657 -8.076 5.351 1.00 80.50 180 GLY A N 1
ATOM 1399 C CA . GLY A 1 180 ? -3.336 -7.775 4.093 1.00 80.50 180 GLY A CA 1
ATOM 1400 C C . GLY A 1 180 ? -2.761 -6.537 3.405 1.00 80.50 180 GLY A C 1
ATOM 1401 O O . GLY A 1 180 ? -1.587 -6.197 3.582 1.00 80.50 180 GLY A O 1
ATOM 1402 N N . ASP A 1 181 ? -3.610 -5.850 2.647 1.00 84.56 181 ASP A N 1
ATOM 1403 C CA . ASP A 1 181 ? -3.265 -4.617 1.941 1.00 84.56 181 ASP A CA 1
ATOM 1404 C C . ASP A 1 181 ? -3.393 -3.387 2.852 1.00 84.56 181 ASP A C 1
ATOM 1406 O O . ASP A 1 181 ? -4.183 -3.346 3.801 1.00 84.56 181 ASP A O 1
ATOM 1410 N N . ALA A 1 182 ? -2.640 -2.332 2.541 1.00 91.00 182 ALA A N 1
ATOM 1411 C CA . ALA A 1 182 ? -2.745 -1.041 3.211 1.00 91.00 182 ALA A CA 1
ATOM 1412 C C . ALA A 1 182 ? -3.245 0.039 2.243 1.00 91.00 182 ALA A C 1
ATOM 1414 O O . ALA A 1 182 ? -2.603 0.348 1.248 1.00 91.00 182 ALA A O 1
ATOM 1415 N N . TYR A 1 183 ? -4.367 0.674 2.568 1.00 91.94 183 TYR A N 1
ATOM 1416 C CA . TYR A 1 183 ? -5.003 1.742 1.801 1.00 91.94 183 TYR A CA 1
ATOM 1417 C C . TYR A 1 183 ? -4.887 3.065 2.557 1.00 91.94 183 TYR A C 1
ATOM 1419 O O . TYR A 1 183 ? -5.723 3.399 3.404 1.00 91.94 183 TYR A O 1
ATOM 1427 N N . ILE A 1 184 ? -3.837 3.826 2.255 1.00 95.88 184 ILE A N 1
ATOM 1428 C CA . ILE A 1 184 ? -3.462 5.054 2.960 1.00 95.88 184 ILE A CA 1
ATOM 1429 C C . ILE A 1 184 ? -3.721 6.246 2.041 1.00 95.88 184 ILE A C 1
ATOM 1431 O O . ILE A 1 184 ? -2.981 6.470 1.096 1.00 95.88 184 ILE A O 1
ATOM 1435 N N . THR A 1 185 ? -4.754 7.052 2.291 1.00 92.19 185 THR A N 1
ATOM 1436 C CA . THR A 1 185 ? -5.202 8.016 1.263 1.00 92.19 185 THR A CA 1
ATOM 1437 C C . THR A 1 185 ? -4.353 9.284 1.112 1.00 92.19 185 THR A C 1
ATOM 1439 O O . THR A 1 185 ? -4.626 10.067 0.205 1.00 92.19 185 THR A O 1
ATOM 1442 N N . THR A 1 186 ? -3.383 9.524 2.001 1.00 93.81 186 THR A N 1
ATOM 1443 C CA . THR A 1 186 ? -2.564 10.751 2.009 1.00 93.81 186 THR A CA 1
ATOM 1444 C C . THR A 1 186 ? -1.075 10.445 1.905 1.00 93.81 186 THR A C 1
ATOM 1446 O O . THR A 1 186 ? -0.471 10.761 0.887 1.00 93.81 186 THR A O 1
ATOM 1449 N N . ALA A 1 187 ? -0.472 9.872 2.953 1.00 95.75 187 ALA A N 1
ATOM 1450 C CA . ALA A 1 187 ? 0.947 9.531 2.973 1.00 95.75 187 ALA A CA 1
ATOM 1451 C C . ALA A 1 187 ? 1.295 8.572 4.121 1.00 95.75 187 ALA A C 1
ATOM 1453 O O . ALA A 1 187 ? 0.592 8.514 5.139 1.00 95.75 187 ALA A O 1
ATOM 1454 N N . PHE A 1 188 ? 2.422 7.885 3.958 1.00 96.19 188 PHE A N 1
ATOM 1455 C CA . PHE A 1 188 ? 3.154 7.191 5.011 1.00 96.19 188 PHE A CA 1
ATOM 1456 C C . PHE A 1 188 ? 4.464 7.940 5.290 1.00 96.19 188 PHE A C 1
ATOM 1458 O O . PHE A 1 188 ? 5.180 8.308 4.359 1.00 96.19 188 PHE A O 1
ATOM 1465 N N . ILE A 1 189 ? 4.777 8.154 6.571 1.00 95.00 189 ILE A N 1
ATOM 1466 C CA . ILE A 1 189 ? 6.078 8.673 7.007 1.00 95.00 189 ILE A CA 1
ATOM 1467 C C . ILE A 1 189 ? 6.718 7.693 7.988 1.00 95.00 189 ILE A C 1
ATOM 1469 O O . ILE A 1 189 ? 6.214 7.517 9.102 1.00 95.00 189 ILE A O 1
ATOM 1473 N N . GLY A 1 190 ? 7.839 7.106 7.576 1.00 93.94 190 GLY A N 1
ATOM 1474 C CA . GLY A 1 190 ? 8.751 6.346 8.421 1.00 93.94 190 GLY A CA 1
ATOM 1475 C C . GLY A 1 190 ? 9.938 7.215 8.824 1.00 93.94 190 GLY A C 1
ATOM 1476 O O . GLY A 1 190 ? 10.674 7.694 7.967 1.00 93.94 190 GLY A O 1
ATOM 1477 N N . ASN A 1 191 ? 10.136 7.432 10.122 1.00 89.62 191 ASN A N 1
ATOM 1478 C CA . ASN A 1 191 ? 11.269 8.198 10.638 1.00 89.62 191 ASN A CA 1
ATOM 1479 C C . ASN A 1 191 ? 11.962 7.420 11.753 1.00 89.62 191 ASN A C 1
ATOM 1481 O O . ASN A 1 191 ? 11.271 6.910 12.628 1.00 89.62 191 ASN A O 1
ATOM 1485 N N . TYR A 1 192 ? 13.296 7.421 11.772 1.00 83.00 192 TYR A N 1
ATOM 1486 C CA . TYR A 1 192 ? 14.119 6.870 12.848 1.00 83.00 192 TYR A CA 1
ATOM 1487 C C . TYR A 1 192 ? 14.083 5.336 12.916 1.00 83.00 192 TYR A C 1
ATOM 1489 O O . TYR A 1 192 ? 13.052 4.686 12.761 1.00 83.00 192 TYR A O 1
ATOM 1497 N N . ASN A 1 193 ? 15.227 4.720 13.185 1.00 75.69 193 ASN A N 1
ATOM 1498 C CA . ASN A 1 193 ? 15.451 3.296 12.913 1.00 75.69 193 ASN A CA 1
ATOM 1499 C C . ASN A 1 193 ? 15.081 2.331 14.056 1.00 75.69 193 ASN A C 1
ATOM 1501 O O . ASN A 1 193 ? 15.487 1.170 14.059 1.00 75.69 193 ASN A O 1
ATOM 1505 N N . HIS A 1 194 ? 14.324 2.788 15.054 1.00 82.19 194 HIS A N 1
ATOM 1506 C CA . HIS A 1 194 ? 14.005 1.995 16.251 1.00 82.19 194 HIS A CA 1
ATOM 1507 C C . HIS A 1 194 ? 12.650 1.273 16.202 1.00 82.19 194 HIS A C 1
ATOM 1509 O O . HIS A 1 194 ? 12.336 0.510 17.115 1.00 82.19 194 HIS A O 1
ATOM 1515 N N . GLY A 1 195 ? 11.843 1.502 15.169 1.00 87.06 195 GLY A N 1
ATOM 1516 C CA . GLY A 1 195 ? 10.588 0.792 14.932 1.00 87.06 195 GLY A CA 1
ATOM 1517 C C . GLY A 1 195 ? 10.541 0.196 13.534 1.00 87.06 195 GLY A C 1
ATOM 1518 O O . GLY A 1 195 ? 11.510 0.268 12.779 1.00 87.06 195 GLY A O 1
ATOM 1519 N N . GLN A 1 196 ? 9.398 -0.399 13.200 1.00 90.06 196 GLN A N 1
ATOM 1520 C CA . GLN A 1 196 ? 9.204 -1.016 11.895 1.00 90.06 196 GLN A CA 1
ATOM 1521 C C . GLN A 1 196 ? 7.739 -0.943 11.466 1.00 90.06 196 GLN A C 1
ATOM 1523 O O . GLN A 1 196 ? 6.838 -1.111 12.291 1.00 90.06 196 GLN A O 1
ATOM 1528 N N . MET A 1 197 ? 7.511 -0.739 10.173 1.00 93.56 197 MET A N 1
ATOM 1529 C CA . MET A 1 197 ? 6.231 -0.969 9.510 1.00 93.56 197 MET A CA 1
ATOM 1530 C C . MET A 1 197 ? 6.369 -2.161 8.562 1.00 93.56 197 MET A C 1
ATOM 1532 O O . MET A 1 197 ? 7.237 -2.164 7.690 1.00 93.56 197 MET A O 1
ATOM 1536 N N . VAL A 1 198 ? 5.494 -3.151 8.712 1.00 91.31 198 VAL A N 1
ATOM 1537 C CA . VAL A 1 198 ? 5.377 -4.302 7.815 1.00 91.31 198 VAL A CA 1
ATOM 1538 C C . VAL A 1 198 ? 3.983 -4.312 7.191 1.00 91.31 198 VAL A C 1
ATOM 1540 O O . VAL A 1 198 ? 2.984 -4.215 7.903 1.00 91.31 198 VAL A O 1
ATOM 1543 N N . VAL A 1 199 ? 3.918 -4.429 5.870 1.00 86.00 199 VAL A N 1
ATOM 1544 C CA . VAL A 1 199 ? 2.702 -4.697 5.098 1.00 86.00 199 VAL A CA 1
ATOM 1545 C C . VAL A 1 199 ? 3.022 -5.871 4.182 1.00 86.00 199 VAL A C 1
ATOM 1547 O O . VAL A 1 199 ? 3.886 -5.750 3.320 1.00 86.00 199 VAL A O 1
ATOM 1550 N N . GLU A 1 200 ? 2.376 -7.014 4.404 1.00 82.44 200 GLU A N 1
ATOM 1551 C CA . GLU A 1 200 ? 2.603 -8.219 3.591 1.00 82.44 200 GLU A CA 1
ATOM 1552 C C . GLU A 1 200 ? 1.953 -8.116 2.206 1.00 82.44 200 GLU A C 1
ATOM 1554 O O . GLU A 1 200 ? 2.453 -8.708 1.253 1.00 82.44 200 GLU A O 1
ATOM 1559 N N . GLY A 1 201 ? 0.837 -7.385 2.104 1.00 71.69 201 GLY A N 1
ATOM 1560 C CA . GLY A 1 201 ? 0.162 -7.083 0.846 1.00 71.69 201 GLY A CA 1
ATOM 1561 C C . GLY A 1 201 ? 0.673 -5.811 0.162 1.00 71.69 201 GLY A C 1
ATOM 1562 O O . GLY A 1 201 ? 1.759 -5.293 0.436 1.00 71.69 201 GLY A O 1
ATOM 1563 N N . THR A 1 202 ? -0.150 -5.269 -0.732 1.00 78.06 202 THR A N 1
ATOM 1564 C CA . THR A 1 202 ? 0.156 -4.034 -1.461 1.00 78.06 202 THR A CA 1
ATOM 1565 C C . THR A 1 202 ? -0.114 -2.807 -0.593 1.00 78.06 202 THR A C 1
ATOM 1567 O O . THR A 1 202 ? -1.138 -2.692 0.081 1.00 78.06 202 THR A O 1
ATOM 1570 N N . THR A 1 203 ? 0.792 -1.833 -0.642 1.00 84.75 203 THR A N 1
ATOM 1571 C CA . THR A 1 203 ? 0.622 -0.525 -0.004 1.00 84.75 203 THR A CA 1
ATOM 1572 C C . THR A 1 203 ? 0.156 0.499 -1.033 1.00 84.75 203 THR A C 1
ATOM 1574 O O . THR A 1 203 ? 0.927 1.038 -1.826 1.00 84.75 203 THR A O 1
ATOM 1577 N N . HIS A 1 204 ? -1.142 0.785 -1.015 1.00 85.00 204 HIS A N 1
ATOM 1578 C CA . HIS A 1 204 ? -1.781 1.829 -1.803 1.00 85.00 204 HIS A CA 1
ATOM 1579 C C . HIS A 1 204 ? -1.667 3.162 -1.075 1.00 85.00 204 HIS A C 1
ATOM 1581 O O . HIS A 1 204 ? -2.476 3.491 -0.203 1.00 85.00 204 HIS A O 1
ATOM 1587 N N . VAL A 1 205 ? -0.663 3.942 -1.450 1.00 92.06 205 VAL A N 1
ATOM 1588 C CA . VAL A 1 205 ? -0.379 5.233 -0.836 1.00 92.06 205 VAL A CA 1
ATOM 1589 C C . VAL A 1 205 ? 0.096 6.215 -1.907 1.00 92.06 205 VAL A C 1
ATOM 1591 O O . VAL A 1 205 ? 0.776 5.809 -2.840 1.00 92.06 205 VAL A O 1
ATOM 1594 N N . PRO A 1 206 ? -0.262 7.507 -1.847 1.00 89.94 206 PRO A N 1
ATOM 1595 C CA . PRO A 1 206 ? 0.246 8.465 -2.820 1.00 89.94 206 PRO A CA 1
ATOM 1596 C C . PRO A 1 206 ? 1.739 8.727 -2.626 1.00 89.94 206 PRO A C 1
ATOM 1598 O O . PRO A 1 206 ? 2.483 8.841 -3.592 1.00 89.94 206 PRO A O 1
ATOM 1601 N N . LEU A 1 207 ? 2.161 8.848 -1.366 1.00 93.69 207 LEU A N 1
ATOM 1602 C CA . LEU A 1 207 ? 3.470 9.358 -0.988 1.00 93.69 207 LEU A CA 1
ATOM 1603 C C . LEU A 1 207 ? 4.041 8.575 0.195 1.00 93.69 207 LEU A C 1
ATOM 1605 O O . LEU A 1 207 ? 3.413 8.485 1.255 1.00 93.69 207 LEU A O 1
ATOM 1609 N N . ILE A 1 208 ? 5.256 8.075 0.024 1.00 94.69 208 ILE A N 1
ATOM 1610 C CA . ILE A 1 208 ? 6.085 7.505 1.079 1.00 94.69 208 ILE A CA 1
ATOM 1611 C C . ILE A 1 208 ? 7.266 8.435 1.311 1.00 94.69 208 ILE A C 1
ATOM 1613 O O . ILE A 1 208 ? 7.992 8.769 0.379 1.00 94.69 208 ILE A O 1
ATOM 1617 N N . LEU A 1 209 ? 7.479 8.817 2.567 1.00 94.19 209 LEU A N 1
ATOM 1618 C CA . LEU A 1 209 ? 8.736 9.409 3.005 1.00 94.19 209 LEU A CA 1
ATOM 1619 C C . LEU A 1 209 ? 9.372 8.501 4.041 1.00 94.19 209 LEU A C 1
ATOM 1621 O O . LEU A 1 209 ? 8.735 8.176 5.044 1.00 94.19 209 LEU A O 1
ATOM 1625 N N . ASN A 1 210 ? 10.622 8.120 3.811 1.00 93.06 210 ASN A N 1
ATOM 1626 C CA . ASN A 1 210 ? 11.348 7.243 4.711 1.00 93.06 210 ASN A CA 1
ATOM 1627 C C . ASN A 1 210 ? 12.722 7.810 5.076 1.00 93.06 210 ASN A C 1
ATOM 1629 O O . ASN A 1 210 ? 13.412 8.382 4.232 1.00 93.06 210 ASN A O 1
ATOM 1633 N N . SER A 1 211 ? 13.117 7.642 6.335 1.00 90.56 211 SER A N 1
ATOM 1634 C CA . SER A 1 211 ? 14.448 8.002 6.824 1.00 90.56 211 SER A CA 1
ATOM 1635 C C . SER A 1 211 ? 14.980 6.938 7.766 1.00 90.56 211 SER A C 1
ATOM 1637 O O . SER A 1 211 ? 14.658 6.942 8.959 1.00 90.56 211 SER A O 1
ATOM 1639 N N . ASP A 1 212 ? 15.727 5.989 7.184 1.00 85.44 212 ASP A N 1
ATOM 1640 C CA . ASP A 1 212 ? 16.329 4.822 7.854 1.00 85.44 212 ASP A CA 1
ATOM 1641 C C . ASP A 1 212 ? 15.324 4.025 8.713 1.00 85.44 212 ASP A C 1
ATOM 1643 O O . ASP A 1 212 ? 15.686 3.277 9.617 1.00 85.44 212 ASP A O 1
ATOM 1647 N N . HIS A 1 213 ? 14.020 4.197 8.483 1.00 91.19 213 HIS A N 1
ATOM 1648 C CA . HIS A 1 213 ? 12.993 3.543 9.279 1.00 91.19 213 HIS A CA 1
ATOM 1649 C C . HIS A 1 213 ? 12.668 2.191 8.661 1.00 91.19 213 HIS A C 1
ATOM 1651 O O . HIS A 1 213 ? 12.389 2.107 7.463 1.00 91.19 213 HIS A O 1
ATOM 1657 N N . GLY A 1 214 ? 12.676 1.145 9.493 1.00 88.94 214 GLY A N 1
ATOM 1658 C CA . GLY A 1 214 ? 12.434 -0.225 9.066 1.00 88.94 214 GLY A CA 1
ATOM 1659 C C . GLY A 1 214 ? 11.109 -0.346 8.325 1.00 88.94 214 GLY A C 1
ATOM 1660 O O . GLY A 1 214 ? 10.044 -0.262 8.934 1.00 88.94 214 GLY A O 1
ATOM 1661 N N . CYS A 1 215 ? 11.164 -0.570 7.019 1.00 87.19 215 CYS A N 1
ATOM 1662 C CA . CYS A 1 215 ? 9.970 -0.717 6.205 1.00 87.19 215 CYS A CA 1
ATOM 1663 C C . CYS A 1 215 ? 10.043 -2.013 5.411 1.00 87.19 215 CYS A C 1
ATOM 1665 O O . CYS A 1 215 ? 11.006 -2.283 4.707 1.00 87.19 215 CYS A O 1
ATOM 1667 N N . THR A 1 216 ? 9.008 -2.829 5.519 1.00 83.19 216 THR A N 1
ATOM 1668 C CA . THR A 1 216 ? 8.832 -4.010 4.677 1.00 83.19 216 THR A CA 1
ATOM 1669 C C . THR A 1 216 ? 7.445 -3.899 4.084 1.00 83.19 216 THR A C 1
ATOM 1671 O O . THR A 1 216 ? 6.469 -4.282 4.716 1.00 83.19 216 THR A O 1
ATOM 1674 N N . MET A 1 217 ? 7.348 -3.247 2.933 1.00 82.44 217 MET A N 1
ATOM 1675 C CA . MET A 1 217 ? 6.086 -2.981 2.257 1.00 82.44 217 MET A CA 1
ATOM 1676 C C . MET A 1 217 ? 6.313 -2.938 0.753 1.00 82.44 217 MET A C 1
ATOM 1678 O O . MET A 1 217 ? 7.416 -2.605 0.322 1.00 82.44 217 MET A O 1
ATOM 1682 N N . THR A 1 218 ? 5.263 -3.208 -0.018 1.00 74.94 218 THR A N 1
ATOM 1683 C CA . THR A 1 218 ? 5.280 -3.116 -1.482 1.00 74.94 218 THR A CA 1
ATOM 1684 C C . THR A 1 218 ? 4.460 -1.901 -1.920 1.00 74.94 218 THR A C 1
ATOM 1686 O O . THR A 1 218 ? 3.230 -1.997 -1.988 1.00 74.94 218 THR A O 1
ATOM 1689 N N . PRO A 1 219 ? 5.082 -0.729 -2.166 1.00 72.75 219 PRO A N 1
ATOM 1690 C CA . PRO A 1 219 ? 4.378 0.441 -2.680 1.00 72.75 219 PRO A CA 1
ATOM 1691 C C . PRO A 1 219 ? 3.816 0.155 -4.070 1.00 72.75 219 PRO A C 1
ATOM 1693 O O . PRO A 1 219 ? 4.403 -0.597 -4.847 1.00 72.75 219 PRO A O 1
ATOM 1696 N N . ASN A 1 220 ? 2.691 0.769 -4.422 1.00 65.31 220 ASN A N 1
ATOM 1697 C CA . ASN A 1 220 ? 2.198 0.643 -5.789 1.00 65.31 220 ASN A CA 1
ATOM 1698 C C . ASN A 1 220 ? 3.039 1.488 -6.775 1.00 65.31 220 ASN A C 1
ATOM 1700 O O . ASN A 1 220 ? 3.666 2.466 -6.389 1.00 65.31 220 ASN A O 1
ATOM 1704 N N . LEU A 1 221 ? 2.986 1.175 -8.075 1.00 53.50 221 LEU A N 1
ATOM 1705 C CA . LEU A 1 221 ? 3.802 1.842 -9.114 1.00 53.50 221 LEU A CA 1
ATOM 1706 C C . LEU A 1 221 ? 3.573 3.356 -9.276 1.00 53.50 221 LEU A C 1
ATOM 1708 O O . LEU A 1 221 ? 4.353 4.028 -9.940 1.00 53.50 221 LEU A O 1
ATOM 1712 N N . LYS A 1 222 ? 2.472 3.883 -8.732 1.00 67.31 222 LYS A N 1
ATOM 1713 C CA . LYS A 1 222 ? 2.160 5.320 -8.728 1.00 67.31 222 LYS A CA 1
ATOM 1714 C C . LYS A 1 222 ? 2.463 5.986 -7.380 1.00 67.31 222 LYS A C 1
ATOM 1716 O O . LYS A 1 222 ? 2.139 7.158 -7.202 1.00 67.31 222 LYS A O 1
ATOM 1721 N N . THR A 1 223 ? 2.998 5.239 -6.415 1.00 80.25 223 THR A N 1
ATOM 1722 C CA . THR A 1 223 ? 3.485 5.802 -5.159 1.00 80.25 223 THR A CA 1
ATOM 1723 C C . THR A 1 223 ? 4.757 6.563 -5.470 1.00 80.25 223 THR A C 1
ATOM 1725 O O . THR A 1 223 ? 5.648 6.023 -6.113 1.00 80.25 223 THR A O 1
ATOM 1728 N N . VAL A 1 224 ? 4.854 7.789 -4.971 1.00 86.81 224 VAL A N 1
ATOM 1729 C CA . VAL A 1 224 ? 6.124 8.509 -4.954 1.00 86.81 224 VAL A CA 1
ATOM 1730 C C . VAL A 1 224 ? 6.866 8.148 -3.677 1.00 86.81 224 VAL A C 1
ATOM 1732 O O . VAL A 1 224 ? 6.352 8.370 -2.578 1.00 86.81 224 VAL A O 1
ATOM 1735 N N . CYS A 1 225 ? 8.074 7.619 -3.815 1.00 91.06 225 CYS A N 1
ATOM 1736 C CA . CYS A 1 225 ? 8.930 7.202 -2.713 1.00 91.06 225 CYS A CA 1
ATOM 1737 C C . CYS A 1 225 ? 10.091 8.186 -2.541 1.00 91.06 225 CYS A C 1
ATOM 1739 O O . CYS A 1 225 ? 10.888 8.392 -3.452 1.00 91.06 225 CYS A O 1
ATOM 1741 N N . ILE A 1 226 ? 10.223 8.770 -1.350 1.00 92.25 226 ILE A N 1
ATOM 1742 C CA . ILE A 1 226 ? 11.273 9.739 -1.017 1.00 92.25 226 ILE A CA 1
ATOM 1743 C C . ILE A 1 226 ? 12.127 9.205 0.134 1.00 92.25 226 ILE A C 1
ATOM 1745 O O . ILE A 1 226 ? 11.611 8.994 1.236 1.00 92.25 226 ILE A O 1
ATOM 1749 N N . ASN A 1 227 ? 13.431 9.037 -0.097 1.00 91.44 227 ASN A N 1
ATOM 1750 C CA . ASN A 1 227 ? 14.397 8.779 0.970 1.00 91.44 227 ASN A CA 1
ATOM 1751 C C . ASN A 1 227 ? 14.989 10.109 1.430 1.00 91.44 227 ASN A C 1
ATOM 1753 O O . ASN A 1 227 ? 15.718 10.761 0.688 1.00 91.44 227 ASN A O 1
ATOM 1757 N N . TYR A 1 228 ? 14.690 10.518 2.660 1.00 90.38 228 TYR A N 1
ATOM 1758 C CA . TYR A 1 228 ? 15.224 11.759 3.227 1.00 90.38 228 TYR A CA 1
ATOM 1759 C C . TYR A 1 228 ? 16.334 11.529 4.263 1.00 90.38 228 TYR A C 1
ATOM 1761 O O . TYR A 1 228 ? 16.710 12.461 4.966 1.00 90.38 228 TYR A O 1
ATOM 1769 N N . CYS A 1 229 ? 16.871 10.306 4.364 1.00 87.81 229 CYS A N 1
ATOM 1770 C CA . CYS A 1 229 ? 18.069 9.997 5.157 1.00 87.81 229 CYS A CA 1
ATOM 1771 C C . CYS A 1 229 ? 19.333 9.878 4.301 1.00 87.81 229 CYS A C 1
ATOM 1773 O O . CYS A 1 229 ? 20.416 10.268 4.733 1.00 87.81 229 CYS A O 1
ATOM 1775 N N . GLY A 1 230 ? 19.216 9.314 3.098 1.00 83.81 230 GLY A N 1
ATOM 1776 C CA . GLY A 1 230 ? 20.374 8.962 2.286 1.00 83.81 230 GLY A CA 1
ATOM 1777 C C . GLY A 1 230 ? 20.112 8.979 0.786 1.00 83.81 230 GLY A C 1
ATOM 1778 O O . GLY A 1 230 ? 19.073 9.430 0.317 1.00 83.81 230 GLY A O 1
ATOM 1779 N N . TYR A 1 231 ? 21.105 8.488 0.046 1.00 85.19 231 TYR A N 1
ATOM 1780 C CA . TYR A 1 231 ? 21.189 8.482 -1.422 1.00 85.19 231 TYR A CA 1
ATOM 1781 C C . TYR A 1 231 ? 21.218 7.059 -2.010 1.00 85.19 231 TYR A C 1
ATOM 1783 O O . TYR A 1 231 ? 21.812 6.816 -3.060 1.00 85.19 231 TYR A O 1
ATOM 1791 N N . HIS A 1 232 ? 20.671 6.084 -1.285 1.00 76.44 232 HIS A N 1
ATOM 1792 C CA . HIS A 1 232 ? 20.634 4.686 -1.704 1.00 76.44 232 HIS A CA 1
ATOM 1793 C C . HIS A 1 232 ? 19.308 4.033 -1.321 1.00 76.44 232 HIS A C 1
ATOM 1795 O O . HIS A 1 232 ? 18.610 4.499 -0.419 1.00 76.44 232 HIS A O 1
ATOM 1801 N N . ASP A 1 233 ? 18.989 2.945 -2.013 1.00 78.44 233 ASP A N 1
ATOM 1802 C CA . ASP A 1 233 ? 17.845 2.099 -1.695 1.00 78.44 233 ASP A CA 1
ATOM 1803 C C . ASP A 1 233 ? 18.195 1.187 -0.510 1.00 78.44 233 ASP A C 1
ATOM 1805 O O . ASP A 1 233 ? 19.242 0.535 -0.503 1.00 78.44 233 ASP A O 1
ATOM 1809 N N . ASP A 1 234 ? 17.326 1.157 0.496 1.00 73.06 234 ASP A N 1
ATOM 1810 C CA . ASP A 1 234 ? 17.467 0.360 1.720 1.00 73.06 234 ASP A CA 1
ATOM 1811 C C . ASP A 1 234 ? 16.322 -0.658 1.881 1.00 73.06 234 ASP A C 1
ATOM 1813 O O . ASP A 1 234 ? 16.571 -1.831 2.155 1.00 73.06 234 ASP A O 1
ATOM 1817 N N . PHE A 1 235 ? 15.078 -0.229 1.657 1.00 76.88 235 PHE A N 1
ATOM 1818 C CA . PHE A 1 235 ? 13.862 -1.027 1.849 1.00 76.88 235 PHE A CA 1
ATOM 1819 C C . PHE A 1 235 ? 13.045 -1.209 0.569 1.00 76.88 235 PHE A C 1
ATOM 1821 O O . PHE A 1 235 ? 12.414 -2.243 0.372 1.00 76.88 235 PHE A O 1
ATOM 1828 N N . PHE A 1 236 ? 13.050 -0.203 -0.296 1.00 78.50 236 PHE A N 1
ATOM 1829 C CA . PHE A 1 236 ? 12.436 -0.210 -1.619 1.00 78.50 236 PHE A CA 1
ATOM 1830 C C . PHE A 1 236 ? 13.144 0.833 -2.484 1.00 78.50 236 PHE A C 1
ATOM 1832 O O . PHE A 1 236 ? 13.955 1.618 -1.990 1.00 78.50 236 PHE A O 1
ATOM 1839 N N . LYS A 1 237 ? 12.851 0.823 -3.784 1.00 74.88 237 LYS A N 1
ATOM 1840 C CA . LYS A 1 237 ? 13.370 1.819 -4.719 1.00 74.88 237 LYS A CA 1
ATOM 1841 C C . LYS A 1 237 ? 12.738 3.183 -4.444 1.00 74.88 237 LYS A C 1
ATOM 1843 O O . LYS A 1 237 ? 11.517 3.275 -4.304 1.00 74.88 237 LYS A O 1
ATOM 1848 N N . TYR A 1 238 ? 13.559 4.227 -4.411 1.00 83.62 238 TYR A N 1
ATOM 1849 C CA . TYR A 1 238 ? 13.097 5.606 -4.252 1.00 83.62 238 TYR A CA 1
ATOM 1850 C C . TYR A 1 238 ? 13.134 6.383 -5.571 1.00 83.62 238 TYR A C 1
ATOM 1852 O O . TYR A 1 238 ? 13.958 6.122 -6.447 1.00 83.62 238 TYR A O 1
ATOM 1860 N N . ASP A 1 239 ? 12.229 7.351 -5.701 1.00 84.44 239 ASP A N 1
ATOM 1861 C CA . ASP A 1 239 ? 12.184 8.294 -6.822 1.00 84.44 239 ASP A CA 1
ATOM 1862 C C . ASP A 1 239 ? 13.065 9.516 -6.571 1.00 84.44 239 ASP A C 1
ATOM 1864 O O . ASP A 1 239 ? 13.580 10.108 -7.517 1.00 84.44 239 ASP A O 1
ATOM 1868 N N . TYR A 1 240 ? 13.211 9.894 -5.298 1.00 90.56 240 TYR A N 1
ATOM 1869 C CA . TYR A 1 240 ? 13.964 11.065 -4.870 1.00 90.56 240 TYR A CA 1
ATOM 1870 C C . TYR A 1 240 ? 14.762 10.784 -3.605 1.00 90.56 240 TYR A C 1
ATOM 1872 O O . TYR A 1 240 ? 14.285 10.100 -2.690 1.00 90.56 240 TYR A O 1
ATOM 1880 N N . TYR A 1 241 ? 15.938 11.397 -3.532 1.00 90.00 241 TYR A N 1
ATOM 1881 C CA . TYR A 1 241 ? 16.851 11.272 -2.401 1.00 90.00 241 TYR A CA 1
ATOM 1882 C C . TYR A 1 241 ? 17.096 12.611 -1.696 1.00 90.00 241 TYR A C 1
ATOM 1884 O O . TYR A 1 241 ? 16.635 13.674 -2.127 1.00 90.00 241 TYR A O 1
ATOM 1892 N N . VAL A 1 242 ? 17.815 12.552 -0.572 1.00 87.50 242 VAL A N 1
ATOM 1893 C CA . VAL A 1 242 ? 18.050 13.683 0.339 1.00 87.50 242 VAL A CA 1
ATOM 1894 C C . VAL A 1 242 ? 18.622 14.935 -0.351 1.00 87.50 242 VAL A C 1
ATOM 1896 O O . VAL A 1 242 ? 18.253 16.056 -0.004 1.00 87.50 242 VAL A O 1
ATOM 1899 N N . ASP A 1 243 ? 19.466 14.776 -1.369 1.00 86.25 243 ASP A N 1
ATOM 1900 C CA . ASP A 1 243 ? 20.092 15.868 -2.125 1.00 86.25 243 ASP A CA 1
ATOM 1901 C C . ASP A 1 243 ? 19.143 16.556 -3.122 1.00 86.25 243 ASP A C 1
ATOM 1903 O O . ASP A 1 243 ? 19.370 17.703 -3.519 1.00 86.25 243 ASP A O 1
ATOM 1907 N N . GLU A 1 244 ? 18.037 15.905 -3.481 1.00 89.38 244 GLU A N 1
ATOM 1908 C CA . GLU A 1 244 ? 17.033 16.427 -4.409 1.00 89.38 244 GLU A CA 1
ATOM 1909 C C . GLU A 1 244 ? 15.879 17.149 -3.702 1.00 89.38 244 GLU A C 1
ATOM 1911 O O . GLU A 1 244 ? 15.121 17.881 -4.345 1.00 89.38 244 GLU A O 1
ATOM 1916 N N . LEU A 1 245 ? 15.754 17.011 -2.375 1.00 89.56 245 LEU A N 1
ATOM 1917 C CA . LEU A 1 245 ? 14.607 17.518 -1.610 1.00 89.56 245 LEU A CA 1
ATOM 1918 C C . LEU A 1 245 ? 14.410 19.028 -1.744 1.00 89.56 245 LEU A C 1
ATOM 1920 O O . LEU A 1 245 ? 13.270 19.486 -1.790 1.00 89.56 245 LEU A O 1
ATOM 1924 N N . LYS A 1 246 ? 15.491 19.809 -1.865 1.00 88.31 246 LYS A N 1
ATOM 1925 C CA . LYS A 1 246 ? 15.425 21.272 -2.060 1.00 88.31 246 LYS A CA 1
ATOM 1926 C C . LYS A 1 246 ? 14.750 21.669 -3.382 1.00 88.31 246 LYS A C 1
ATOM 1928 O O . LYS A 1 246 ? 14.266 22.789 -3.516 1.00 88.31 246 LYS A O 1
ATOM 1933 N N . ASN A 1 247 ? 14.692 20.761 -4.360 1.00 90.69 247 ASN A N 1
ATOM 1934 C CA . ASN A 1 247 ? 13.964 20.974 -5.615 1.00 90.69 247 ASN A CA 1
ATOM 1935 C C . ASN A 1 247 ? 12.476 20.616 -5.496 1.00 90.69 247 ASN A C 1
ATOM 1937 O O . ASN A 1 247 ? 11.687 20.984 -6.366 1.00 90.69 247 ASN A O 1
ATOM 1941 N N . LEU A 1 248 ? 12.096 19.899 -4.438 1.00 91.12 248 LEU A N 1
ATOM 1942 C CA . LEU A 1 248 ? 10.743 19.398 -4.217 1.00 91.12 248 LEU A CA 1
ATOM 1943 C C . LEU A 1 248 ? 9.993 20.205 -3.166 1.00 91.12 248 LEU A C 1
ATOM 1945 O O . LEU A 1 248 ? 8.805 20.460 -3.342 1.00 91.12 248 LEU A O 1
ATOM 1949 N N . PHE A 1 249 ? 10.666 20.613 -2.093 1.00 92.94 249 PHE A N 1
ATOM 1950 C CA . PHE A 1 249 ? 10.049 21.188 -0.904 1.00 92.94 249 PHE A CA 1
ATOM 1951 C C . PHE A 1 249 ? 10.506 22.635 -0.660 1.00 92.94 249 PHE A C 1
ATOM 1953 O O . PHE A 1 249 ? 11.657 22.970 -0.929 1.00 92.94 249 PHE A O 1
ATOM 1960 N N . PRO A 1 250 ? 9.624 23.510 -0.145 1.00 92.19 250 PRO A N 1
ATOM 1961 C CA . PRO A 1 250 ? 10.003 24.831 0.346 1.00 92.19 250 PRO A CA 1
ATOM 1962 C C . PRO A 1 250 ? 11.036 24.787 1.481 1.00 92.19 250 PRO A C 1
ATOM 1964 O O . PRO A 1 250 ? 10.993 23.889 2.321 1.00 92.19 250 PRO A O 1
ATOM 1967 N N . ASP A 1 251 ? 11.867 25.833 1.574 1.00 89.06 251 ASP A N 1
ATOM 1968 C CA . ASP A 1 251 ? 12.921 25.995 2.594 1.00 89.06 251 ASP A CA 1
ATOM 1969 C C . ASP A 1 251 ? 12.430 25.842 4.049 1.00 89.06 251 ASP A C 1
ATOM 1971 O O . ASP A 1 251 ? 13.210 25.510 4.933 1.00 89.06 251 ASP A O 1
ATOM 1975 N N . GLU A 1 252 ? 11.139 26.058 4.328 1.00 89.75 252 GLU A N 1
ATOM 1976 C CA . GLU A 1 252 ? 10.569 25.918 5.679 1.00 89.75 252 GLU A CA 1
ATOM 1977 C C . GLU A 1 252 ? 10.533 24.473 6.209 1.00 89.75 252 GLU A C 1
ATOM 1979 O O . GLU A 1 252 ? 10.290 24.278 7.398 1.00 89.75 252 GLU A O 1
ATOM 1984 N N . PHE A 1 253 ? 10.767 23.472 5.351 1.00 90.38 253 PHE A N 1
ATOM 1985 C CA . PHE A 1 253 ? 10.890 22.065 5.751 1.00 90.38 253 PHE A CA 1
ATOM 1986 C C . PHE A 1 253 ? 12.331 21.638 6.064 1.00 90.38 253 PHE A C 1
ATOM 1988 O O . PHE A 1 253 ? 12.575 20.453 6.282 1.00 90.38 253 PHE A O 1
ATOM 1995 N N . PHE A 1 254 ? 13.276 22.575 6.090 1.00 88.12 254 PHE A N 1
ATOM 1996 C CA . PHE A 1 254 ? 14.689 22.306 6.329 1.00 88.12 254 PHE A CA 1
ATOM 1997 C C . PHE A 1 254 ? 15.139 23.050 7.593 1.00 88.12 254 PHE A C 1
ATOM 1999 O O . PHE A 1 254 ? 15.121 24.283 7.633 1.00 88.12 254 PHE A O 1
ATOM 2006 N N . GLU A 1 255 ? 15.530 22.308 8.631 1.00 79.06 255 GLU A N 1
ATOM 2007 C CA . GLU A 1 255 ? 16.183 22.855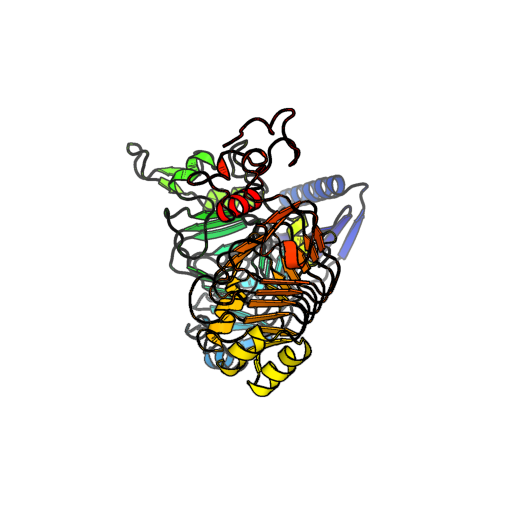 9.824 1.00 79.06 255 GLU A CA 1
ATOM 2008 C C . GLU A 1 255 ? 17.700 22.692 9.679 1.00 79.06 255 GLU A C 1
ATOM 2010 O O . GLU A 1 255 ? 18.204 21.597 9.465 1.00 79.06 255 GLU A O 1
ATOM 2015 N N . TRP A 1 256 ? 18.446 23.788 9.761 1.00 67.94 256 TRP A N 1
ATOM 2016 C CA . TRP A 1 256 ? 19.890 23.788 9.527 1.00 67.94 256 TRP A CA 1
ATOM 2017 C C . TRP A 1 256 ? 20.655 23.540 10.822 1.00 67.94 256 TRP A C 1
ATOM 2019 O O . TRP A 1 256 ? 20.427 24.229 11.820 1.00 67.94 256 TRP A O 1
ATOM 2029 N N . PHE A 1 257 ? 21.586 22.584 10.806 1.00 60.31 257 PHE A N 1
ATOM 2030 C CA . PHE A 1 257 ? 22.419 22.291 11.975 1.00 60.31 257 PHE A CA 1
ATOM 2031 C C . PHE A 1 257 ? 23.474 23.375 12.237 1.00 60.31 257 PHE A C 1
ATOM 2033 O O . PHE A 1 257 ? 23.822 23.624 13.395 1.00 60.31 257 PHE A O 1
ATOM 2040 N N . ASP A 1 258 ? 23.959 24.023 11.176 1.00 59.28 258 ASP A N 1
ATOM 2041 C CA . ASP A 1 258 ? 24.893 25.147 11.218 1.00 59.28 258 ASP A CA 1
ATOM 2042 C C . ASP A 1 258 ? 24.439 26.220 10.212 1.00 59.28 258 ASP A C 1
ATOM 2044 O O . ASP A 1 258 ? 24.232 25.924 9.039 1.00 59.28 258 ASP A O 1
ATOM 2048 N N . GLU A 1 259 ? 24.265 27.473 10.652 1.00 56.59 259 GLU A N 1
ATOM 2049 C CA . GLU A 1 259 ? 23.869 28.581 9.757 1.00 56.59 259 GLU A CA 1
ATOM 2050 C C . GLU A 1 259 ? 24.967 28.920 8.725 1.00 56.59 259 GLU A C 1
ATOM 2052 O O . GLU A 1 259 ? 24.702 29.660 7.777 1.00 56.59 259 GLU A O 1
ATOM 2057 N N . ASP A 1 260 ? 26.191 28.408 8.917 1.00 56.59 260 ASP A N 1
ATOM 2058 C CA . ASP A 1 260 ? 27.345 28.639 8.043 1.00 56.59 260 ASP A CA 1
ATOM 2059 C C . ASP A 1 260 ? 27.631 27.475 7.054 1.00 56.59 260 ASP A C 1
ATOM 2061 O O . ASP A 1 260 ? 28.533 27.622 6.221 1.00 56.59 260 ASP A O 1
ATOM 2065 N N . ASP A 1 261 ? 26.894 26.351 7.110 1.00 52.72 261 ASP A N 1
ATOM 2066 C CA . ASP A 1 261 ? 27.095 25.173 6.241 1.00 52.72 261 ASP A CA 1
ATOM 2067 C C . ASP A 1 261 ? 25.788 24.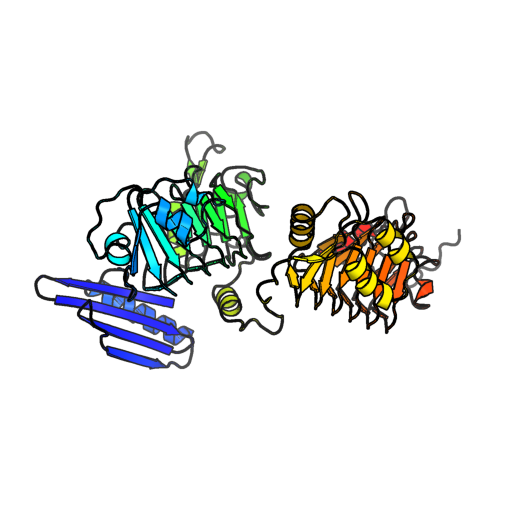720 5.552 1.00 52.72 261 ASP A C 1
ATOM 2069 O O . ASP A 1 261 ? 24.960 24.009 6.121 1.00 52.72 261 ASP A O 1
ATOM 2073 N N . ASP A 1 262 ? 25.613 25.129 4.287 1.00 56.53 262 ASP A N 1
ATOM 2074 C CA . ASP A 1 262 ? 24.424 24.850 3.459 1.00 56.53 262 ASP A CA 1
ATOM 2075 C C . ASP A 1 262 ? 24.293 23.361 3.028 1.00 56.53 262 ASP A C 1
ATOM 2077 O O . ASP A 1 262 ? 23.403 23.014 2.228 1.00 56.53 262 ASP A O 1
ATOM 2081 N N . GLU A 1 263 ? 25.150 22.469 3.538 1.00 53.16 263 GLU A N 1
ATOM 2082 C CA . GLU A 1 263 ? 25.171 21.036 3.215 1.00 53.16 263 GLU A CA 1
ATOM 2083 C C . GLU A 1 263 ? 24.606 20.121 4.327 1.00 53.16 263 GLU A C 1
ATOM 2085 O O . GLU A 1 263 ? 24.223 18.998 4.003 1.00 53.16 263 GLU A O 1
ATOM 2090 N N . ASP A 1 264 ? 24.425 20.601 5.570 1.00 63.16 264 ASP A N 1
ATOM 2091 C CA . ASP A 1 264 ? 23.922 19.797 6.705 1.00 63.16 264 ASP A CA 1
ATOM 2092 C C . ASP A 1 264 ? 22.570 20.323 7.246 1.00 63.16 264 ASP A C 1
ATOM 2094 O O . ASP A 1 264 ? 22.506 21.242 8.073 1.00 63.16 264 ASP A O 1
ATOM 2098 N N . PHE A 1 265 ? 21.463 19.707 6.815 1.00 66.50 265 PHE A N 1
ATOM 2099 C CA . PHE A 1 265 ? 20.109 19.999 7.307 1.00 66.50 265 PHE A CA 1
ATOM 2100 C C . PHE A 1 265 ? 19.396 18.748 7.838 1.00 66.50 265 PHE A C 1
ATOM 2102 O O . PHE A 1 265 ? 19.601 17.643 7.338 1.00 66.50 265 PHE A O 1
ATOM 2109 N N . ASP A 1 266 ? 18.492 18.948 8.794 1.00 76.44 266 ASP A N 1
ATOM 2110 C CA . ASP A 1 266 ? 17.454 18.002 9.186 1.00 76.44 266 ASP A CA 1
ATOM 2111 C C . ASP A 1 266 ? 16.156 18.314 8.434 1.00 76.44 266 ASP A C 1
ATOM 2113 O O . ASP A 1 266 ? 15.721 19.462 8.310 1.00 76.44 266 ASP A O 1
ATOM 2117 N N . PHE A 1 267 ? 15.516 17.271 7.909 1.00 83.75 267 PHE A N 1
ATOM 2118 C CA . PHE A 1 267 ? 14.237 17.410 7.226 1.00 83.75 267 PHE A CA 1
ATOM 2119 C C . PHE A 1 267 ? 13.087 17.397 8.244 1.00 83.75 267 PHE A C 1
ATOM 2121 O O . PHE A 1 267 ? 12.862 16.406 8.948 1.00 83.75 267 PHE A O 1
ATOM 2128 N N . GLU A 1 268 ? 12.327 18.491 8.302 1.00 87.62 268 GLU A N 1
ATOM 2129 C CA . GLU A 1 268 ? 11.262 18.759 9.277 1.00 87.62 268 GLU A CA 1
ATOM 2130 C C . GLU A 1 268 ? 9.978 17.975 8.971 1.00 87.62 268 GLU A C 1
ATOM 2132 O O . GLU A 1 268 ? 8.905 18.507 8.647 1.00 87.62 268 GLU A O 1
ATOM 2137 N N . TRP A 1 269 ? 10.079 16.654 9.094 1.00 87.38 269 TRP A N 1
ATOM 2138 C CA . TRP A 1 269 ? 9.017 15.701 8.780 1.00 87.38 269 TRP A CA 1
ATOM 2139 C C . TRP A 1 269 ? 7.728 15.945 9.582 1.00 87.38 269 TRP A C 1
ATOM 2141 O O . TRP A 1 269 ? 6.637 15.614 9.115 1.00 87.38 269 TRP A O 1
ATOM 2151 N N . TRP A 1 270 ? 7.816 16.542 10.778 1.00 88.19 270 TRP A N 1
ATOM 2152 C CA . TRP A 1 270 ? 6.642 16.848 11.599 1.00 88.19 270 TRP A CA 1
ATOM 2153 C C . TRP A 1 270 ? 5.789 17.961 10.982 1.00 88.19 270 TRP A C 1
ATOM 2155 O O . TRP A 1 270 ? 4.558 17.857 10.922 1.00 88.19 270 TRP A O 1
ATOM 2165 N N . SER A 1 271 ? 6.444 19.011 10.483 1.00 90.06 271 SER A N 1
ATOM 2166 C CA . SER A 1 271 ? 5.795 20.104 9.756 1.00 90.06 271 SER A CA 1
ATOM 2167 C C . SER A 1 271 ? 5.203 19.595 8.445 1.00 90.06 271 SER A C 1
ATOM 2169 O O . SER A 1 271 ? 4.058 19.916 8.120 1.00 90.06 271 SER A O 1
ATOM 2171 N N . LEU A 1 272 ? 5.923 18.719 7.739 1.00 90.50 272 LEU A N 1
ATOM 2172 C CA . LEU A 1 272 ? 5.426 18.067 6.529 1.00 90.50 272 LEU A CA 1
ATOM 2173 C C . LEU A 1 272 ? 4.158 17.243 6.798 1.00 90.50 272 LEU A C 1
ATOM 2175 O O . LEU A 1 272 ? 3.150 17.402 6.105 1.00 90.50 272 LEU A O 1
ATOM 2179 N N . ALA A 1 273 ? 4.180 16.401 7.836 1.00 91.81 273 ALA A N 1
ATOM 2180 C CA . ALA A 1 273 ? 3.029 15.604 8.242 1.00 91.81 273 ALA A CA 1
ATOM 2181 C C . ALA A 1 273 ? 1.816 16.495 8.547 1.00 91.81 273 ALA A C 1
ATOM 2183 O O . ALA A 1 273 ? 0.696 16.185 8.140 1.00 91.81 273 ALA A O 1
ATOM 2184 N N . ALA A 1 274 ? 2.024 17.622 9.236 1.00 91.88 274 ALA A N 1
ATOM 2185 C CA . ALA A 1 274 ? 0.963 18.581 9.529 1.00 91.88 274 ALA A CA 1
ATOM 2186 C C . ALA A 1 274 ? 0.385 19.226 8.254 1.00 91.88 274 ALA A C 1
ATOM 2188 O O . ALA A 1 274 ? -0.839 19.347 8.133 1.00 91.88 274 ALA A O 1
ATOM 2189 N N . THR A 1 275 ? 1.239 19.592 7.295 1.00 92.81 275 THR A N 1
ATOM 2190 C CA . THR A 1 275 ? 0.842 20.145 5.991 1.00 92.81 275 THR A CA 1
ATOM 2191 C C . THR A 1 275 ? -0.003 19.147 5.204 1.00 92.81 275 THR A C 1
ATOM 2193 O O . THR A 1 275 ? -1.134 19.472 4.830 1.00 92.81 275 THR A O 1
ATOM 2196 N N . LEU A 1 276 ? 0.471 17.907 5.064 1.00 91.50 276 LEU A N 1
ATOM 2197 C CA . LEU A 1 276 ? -0.244 16.827 4.378 1.00 91.50 276 LEU A CA 1
ATOM 2198 C C . LEU A 1 276 ? -1.594 16.518 5.042 1.00 91.50 276 LEU A C 1
ATOM 2200 O O . LEU A 1 276 ? -2.624 16.491 4.369 1.00 91.50 276 LEU A O 1
ATOM 2204 N N . LYS A 1 277 ? -1.635 16.391 6.376 1.00 89.75 277 LYS A N 1
ATOM 2205 C CA . LYS A 1 277 ? -2.881 16.166 7.140 1.00 89.75 277 LYS A CA 1
ATOM 2206 C C . LYS A 1 277 ? -3.882 17.319 7.016 1.00 89.75 277 LYS A C 1
ATOM 2208 O O . LYS A 1 277 ? -5.082 17.120 7.204 1.00 89.75 277 LYS A O 1
ATOM 2213 N N . SER A 1 278 ? -3.421 18.530 6.701 1.00 87.31 278 SER A N 1
ATOM 2214 C CA . SER A 1 278 ? -4.302 19.672 6.426 1.00 87.31 278 SER A CA 1
ATOM 2215 C C . SER A 1 278 ? -4.920 19.644 5.019 1.00 87.31 278 SER A C 1
ATOM 2217 O O . SER A 1 278 ? -5.871 20.387 4.759 1.00 87.31 278 SER A O 1
ATOM 2219 N N . GLY A 1 279 ? -4.409 18.779 4.134 1.00 86.25 279 GLY A N 1
ATOM 2220 C CA . GLY A 1 279 ? -4.769 18.696 2.719 1.00 86.25 279 GLY A CA 1
ATOM 2221 C C . GLY A 1 279 ? -4.049 19.717 1.832 1.00 86.25 279 GLY A C 1
ATOM 2222 O O . GLY A 1 279 ? -4.438 19.896 0.680 1.00 86.25 279 GLY A O 1
ATOM 2223 N N . ALA A 1 280 ? -3.043 20.418 2.360 1.00 88.69 280 ALA A N 1
ATOM 2224 C CA . ALA A 1 280 ? -2.194 21.307 1.578 1.00 88.69 280 ALA A CA 1
ATOM 2225 C C . ALA A 1 280 ? -1.076 20.509 0.891 1.00 88.69 280 ALA A C 1
ATOM 2227 O O . ALA A 1 280 ? -0.557 19.547 1.456 1.00 88.69 280 ALA A O 1
ATOM 2228 N N . SER A 1 281 ? -0.699 20.927 -0.321 1.00 89.56 281 SER A N 1
ATOM 2229 C CA . SER A 1 281 ? 0.480 20.379 -0.997 1.00 89.56 281 SER A CA 1
ATOM 2230 C C . SER A 1 281 ? 1.742 20.836 -0.265 1.00 89.56 281 SER A C 1
ATOM 2232 O O . SER A 1 281 ? 1.883 22.044 -0.055 1.00 89.56 281 SER A O 1
ATOM 2234 N N . PRO A 1 282 ? 2.659 19.923 0.097 1.00 91.62 282 PRO A N 1
ATOM 2235 C CA . PRO A 1 282 ? 3.954 20.303 0.643 1.00 91.62 282 PRO A CA 1
ATOM 2236 C C . PRO A 1 282 ? 4.978 20.673 -0.439 1.00 91.62 282 PRO A C 1
ATOM 2238 O O . PRO A 1 282 ? 6.034 21.195 -0.109 1.00 91.62 282 PRO A O 1
ATOM 2241 N N . PHE A 1 283 ? 4.694 20.391 -1.712 1.00 92.94 283 PHE A N 1
ATOM 2242 C CA . PHE A 1 283 ? 5.650 20.576 -2.802 1.00 92.94 283 PHE A CA 1
ATOM 2243 C C . PHE A 1 283 ? 5.701 22.019 -3.312 1.00 92.94 283 PHE A C 1
ATOM 2245 O O . PHE A 1 283 ? 4.690 22.729 -3.312 1.00 92.94 283 PHE A O 1
ATOM 2252 N N . LEU A 1 284 ? 6.866 22.414 -3.827 1.00 91.62 284 LEU A N 1
ATOM 2253 C CA . LEU A 1 284 ? 7.053 23.624 -4.619 1.00 91.62 284 LEU A CA 1
ATOM 2254 C C . LEU A 1 284 ? 6.133 23.622 -5.849 1.00 91.62 284 LEU A C 1
ATOM 2256 O O . LEU A 1 284 ? 5.798 22.581 -6.422 1.00 91.62 284 LEU A O 1
ATOM 2260 N N . GLU A 1 285 ? 5.727 24.817 -6.282 1.00 87.06 285 GLU A N 1
ATOM 2261 C CA . GLU A 1 285 ? 4.892 24.973 -7.473 1.00 87.06 285 GLU A CA 1
ATOM 2262 C C . GLU A 1 285 ? 5.611 24.404 -8.708 1.00 87.06 285 GLU A C 1
ATOM 2264 O O . GLU A 1 285 ? 6.717 24.820 -9.046 1.00 87.06 285 GLU A O 1
ATOM 2269 N N . GLY A 1 286 ? 4.976 23.440 -9.381 1.00 81.38 286 GLY A N 1
ATOM 2270 C CA . GLY A 1 286 ? 5.543 22.754 -10.546 1.00 81.38 286 GLY A CA 1
ATOM 2271 C C . GLY A 1 286 ? 6.488 21.589 -10.229 1.00 81.38 286 GLY A C 1
ATOM 2272 O O . GLY A 1 286 ? 6.871 20.888 -11.160 1.00 81.38 286 GLY A O 1
ATOM 2273 N N . ALA A 1 287 ? 6.819 21.352 -8.956 1.00 80.50 287 ALA A N 1
ATOM 2274 C CA . ALA A 1 287 ? 7.605 20.198 -8.509 1.00 80.50 287 ALA A CA 1
ATOM 2275 C C . ALA A 1 287 ? 6.738 19.035 -7.994 1.00 80.50 287 ALA A C 1
ATOM 2277 O O . ALA A 1 287 ? 7.265 17.973 -7.681 1.00 80.50 287 ALA A O 1
ATOM 2278 N N . ALA A 1 288 ? 5.418 19.234 -7.880 1.00 74.94 288 ALA A N 1
ATOM 2279 C CA . ALA A 1 288 ? 4.500 18.211 -7.395 1.00 74.94 288 ALA A CA 1
ATOM 2280 C C . ALA A 1 288 ? 4.484 17.001 -8.354 1.00 74.94 288 ALA A C 1
ATOM 2282 O O . ALA A 1 288 ? 4.106 17.170 -9.519 1.00 74.94 288 ALA A O 1
ATOM 2283 N N . PRO A 1 289 ? 4.874 15.806 -7.885 1.00 77.38 289 PRO A N 1
ATOM 2284 C CA . PRO A 1 289 ? 4.844 14.600 -8.698 1.00 77.38 289 PRO A CA 1
ATOM 2285 C C . PRO A 1 289 ? 3.398 14.135 -8.943 1.00 77.38 289 PRO A C 1
ATOM 2287 O O . PRO A 1 289 ? 2.460 14.599 -8.286 1.00 77.38 289 PRO A O 1
ATOM 2290 N N . ASP A 1 290 ? 3.204 13.238 -9.913 1.00 74.00 290 ASP A N 1
ATOM 2291 C CA . ASP A 1 290 ? 1.884 12.678 -10.224 1.00 74.00 290 ASP A CA 1
ATOM 2292 C C . ASP A 1 290 ? 1.495 11.650 -9.153 1.00 74.00 290 ASP A C 1
ATOM 2294 O O . ASP A 1 290 ? 1.949 10.510 -9.163 1.00 74.00 290 ASP A O 1
ATOM 2298 N N . LEU A 1 291 ? 0.704 12.096 -8.179 1.00 80.38 291 LEU A N 1
ATOM 2299 C CA . LEU A 1 291 ? 0.296 11.307 -7.023 1.00 80.38 291 LEU A CA 1
ATOM 2300 C C . LEU A 1 291 ? -1.065 10.657 -7.261 1.00 80.38 291 LEU A C 1
ATOM 2302 O O . LEU A 1 291 ? -1.983 11.290 -7.785 1.00 80.38 291 LEU A O 1
ATOM 2306 N N . LEU A 1 292 ? -1.246 9.442 -6.741 1.00 72.00 292 LEU A N 1
ATOM 2307 C CA . LEU A 1 292 ? -2.586 8.880 -6.578 1.00 72.00 292 LEU A CA 1
ATOM 2308 C C . LEU A 1 292 ? -3.496 9.834 -5.800 1.00 72.00 292 LEU A C 1
ATOM 2310 O O . LEU A 1 292 ? -3.166 10.314 -4.714 1.00 72.00 292 LEU A O 1
ATOM 2314 N N . SER A 1 293 ? -4.708 10.024 -6.301 1.00 81.25 293 SER A N 1
ATOM 2315 C CA . SER A 1 293 ? -5.759 10.696 -5.555 1.00 81.25 293 SER A CA 1
ATOM 2316 C C . SER A 1 293 ? -6.363 9.782 -4.484 1.00 81.25 293 SER A C 1
ATOM 2318 O O . SER A 1 293 ? -6.463 8.560 -4.623 1.00 81.25 293 SER A O 1
ATOM 2320 N N . ALA A 1 294 ? -6.887 10.393 -3.420 1.00 80.19 294 ALA A N 1
ATOM 2321 C CA . ALA A 1 294 ? -7.674 9.679 -2.416 1.00 80.19 294 ALA A CA 1
ATOM 2322 C C . ALA A 1 294 ? -8.920 8.989 -3.012 1.00 80.19 294 ALA A C 1
ATOM 2324 O O . ALA A 1 294 ? -9.453 8.060 -2.407 1.00 80.19 294 ALA A O 1
ATOM 2325 N N . GLU A 1 295 ? -9.420 9.458 -4.159 1.00 74.62 295 GLU A N 1
ATOM 2326 C CA . GLU A 1 295 ? -10.529 8.826 -4.880 1.00 74.62 295 GLU A CA 1
ATOM 2327 C C . GLU A 1 295 ? -10.073 7.559 -5.600 1.00 74.62 295 GLU A C 1
ATOM 2329 O O . GLU A 1 295 ? -10.741 6.538 -5.460 1.00 74.62 295 GLU A O 1
ATOM 2334 N N . GLU A 1 296 ? -8.919 7.585 -6.272 1.00 73.56 296 GLU A N 1
ATOM 2335 C CA . GLU A 1 296 ? -8.315 6.390 -6.874 1.00 73.56 296 GLU A CA 1
ATOM 2336 C C . GLU A 1 296 ? -8.052 5.314 -5.820 1.00 73.56 296 GLU A C 1
ATOM 2338 O O . GLU A 1 296 ? -8.477 4.178 -5.997 1.00 73.56 296 GLU A O 1
ATOM 2343 N N . ILE A 1 297 ? -7.456 5.667 -4.678 1.00 69.19 297 ILE A N 1
ATOM 2344 C CA . ILE A 1 297 ? -7.190 4.697 -3.600 1.00 69.19 297 ILE A CA 1
ATOM 2345 C C . ILE A 1 297 ? -8.488 4.100 -3.051 1.00 69.19 297 ILE A C 1
ATOM 2347 O O . ILE A 1 297 ? -8.567 2.899 -2.803 1.00 69.19 297 ILE A O 1
ATOM 2351 N N . ARG A 1 298 ? -9.540 4.912 -2.892 1.00 73.81 298 ARG A N 1
ATOM 2352 C CA . ARG A 1 298 ? -10.852 4.404 -2.463 1.00 73.81 298 ARG A CA 1
ATOM 2353 C C . ARG A 1 298 ? -11.513 3.534 -3.523 1.00 73.81 298 ARG A C 1
ATOM 2355 O O . ARG A 1 298 ? -12.204 2.593 -3.149 1.00 73.81 298 ARG A O 1
ATOM 2362 N N . ALA A 1 299 ? -11.327 3.837 -4.804 1.00 58.66 299 ALA A N 1
ATOM 2363 C CA . ALA A 1 299 ? -11.820 3.007 -5.896 1.00 58.66 299 ALA A CA 1
ATOM 2364 C C . ALA A 1 299 ? -11.126 1.638 -5.894 1.00 58.66 299 ALA A C 1
ATOM 2366 O O . ALA A 1 299 ? -11.806 0.624 -6.004 1.00 58.66 299 ALA A O 1
ATOM 2367 N N . ILE A 1 300 ? -9.809 1.599 -5.657 1.00 61.25 300 ILE A N 1
ATOM 2368 C CA . ILE A 1 300 ? -9.061 0.347 -5.471 1.00 61.25 300 ILE A CA 1
ATOM 2369 C C . ILE A 1 300 ? -9.634 -0.426 -4.273 1.00 61.25 300 ILE A C 1
ATOM 2371 O O . ILE A 1 300 ? -10.073 -1.559 -4.432 1.00 61.25 300 ILE A O 1
ATOM 2375 N N . ALA A 1 301 ? -9.748 0.222 -3.109 1.00 61.62 301 ALA A N 1
ATOM 2376 C CA . ALA A 1 301 ? -10.262 -0.394 -1.882 1.00 61.62 301 ALA A CA 1
ATOM 2377 C C . ALA A 1 301 ? -11.714 -0.908 -1.979 1.00 61.62 301 ALA A C 1
ATOM 2379 O O . ALA A 1 301 ? -12.121 -1.772 -1.210 1.00 61.62 301 ALA A O 1
ATOM 2380 N N . SER A 1 302 ? -12.528 -0.339 -2.874 1.00 53.31 302 SER A N 1
ATOM 2381 C CA . SER A 1 302 ? -13.931 -0.738 -3.078 1.00 53.31 302 SER A CA 1
ATOM 2382 C C . SER A 1 302 ? -14.125 -1.716 -4.235 1.00 53.31 302 SER A C 1
ATOM 2384 O O . SER A 1 302 ? -15.237 -2.208 -4.421 1.00 53.31 302 SER A O 1
ATOM 2386 N N . GLY A 1 303 ? -13.071 -2.004 -5.006 1.00 47.50 303 GLY A N 1
ATOM 2387 C CA . GLY A 1 303 ? -13.164 -2.773 -6.247 1.00 47.50 303 GLY A CA 1
ATOM 2388 C C . GLY A 1 303 ? -13.848 -2.025 -7.404 1.00 47.50 303 GLY A C 1
ATOM 2389 O O . GLY A 1 303 ? -14.136 -2.639 -8.427 1.00 47.50 303 GLY A O 1
ATOM 2390 N N . ASP A 1 304 ? -14.093 -0.715 -7.269 1.00 39.06 304 ASP A N 1
ATOM 2391 C CA . ASP A 1 304 ? -14.799 0.149 -8.233 1.00 39.06 304 ASP A CA 1
ATOM 2392 C C . ASP A 1 304 ? -13.843 0.892 -9.201 1.00 39.06 304 ASP A C 1
ATOM 2394 O O . ASP A 1 304 ? -14.203 1.914 -9.795 1.00 39.06 304 ASP A O 1
ATOM 2398 N N . ALA A 1 305 ? -12.602 0.419 -9.365 1.00 35.28 305 ALA A N 1
ATOM 2399 C CA . ALA A 1 305 ? -11.640 1.006 -10.300 1.00 35.28 305 ALA A CA 1
ATOM 2400 C C . ALA A 1 305 ? -12.215 1.082 -11.738 1.00 35.28 305 ALA A C 1
ATOM 2402 O O . ALA A 1 305 ? -12.958 0.189 -12.161 1.00 35.28 305 ALA A O 1
ATOM 2403 N N . PRO A 1 306 ? -11.910 2.141 -12.520 1.00 31.70 306 PRO A N 1
ATOM 2404 C CA . PRO A 1 306 ? -12.341 2.219 -13.914 1.00 31.70 306 PRO A CA 1
ATOM 2405 C C . PRO A 1 306 ? -11.838 0.983 -14.665 1.00 31.70 306 PRO A C 1
ATOM 2407 O O . PRO A 1 306 ? -10.664 0.660 -14.539 1.00 31.70 306 PRO A O 1
ATOM 2410 N N . ALA A 1 307 ? -12.735 0.322 -15.413 1.00 35.44 307 ALA A N 1
ATOM 2411 C CA . ALA A 1 307 ? -12.520 -0.933 -16.146 1.00 35.44 307 ALA A CA 1
ATOM 2412 C C . ALA A 1 307 ? -11.040 -1.208 -16.485 1.00 35.44 307 ALA A C 1
ATOM 2414 O O . ALA A 1 307 ? -10.497 -0.694 -17.463 1.00 35.44 307 ALA A O 1
ATOM 2415 N N . GLY A 1 308 ? -10.431 -2.004 -15.614 1.00 36.09 308 GLY A N 1
ATOM 2416 C CA . GLY A 1 308 ? -9.015 -2.327 -15.514 1.00 36.09 308 GLY A CA 1
ATOM 2417 C C . GLY A 1 308 ? -8.865 -3.017 -14.164 1.00 36.09 308 GLY A C 1
ATOM 2418 O O . GLY A 1 308 ? -8.776 -2.355 -13.137 1.00 36.09 308 GLY A O 1
ATOM 2419 N N . GLU A 1 309 ? -9.052 -4.332 -14.182 1.00 33.16 309 GLU A N 1
ATOM 2420 C CA . GLU A 1 309 ? -9.315 -5.216 -13.043 1.00 33.16 309 GLU A CA 1
ATOM 2421 C C . GLU A 1 309 ? -8.396 -4.972 -11.832 1.00 33.16 309 GLU A C 1
ATOM 2423 O O . GLU A 1 309 ? -7.175 -4.918 -11.964 1.00 33.16 309 GLU A O 1
ATOM 2428 N N . ALA A 1 310 ? -8.986 -4.874 -10.636 1.00 32.22 310 ALA A N 1
ATOM 2429 C CA . ALA A 1 310 ? -8.255 -5.097 -9.394 1.00 32.22 310 ALA A CA 1
ATOM 2430 C C . ALA A 1 310 ? -7.942 -6.603 -9.272 1.00 32.22 310 ALA A C 1
ATOM 2432 O O . ALA A 1 310 ? -8.850 -7.410 -9.511 1.00 32.22 310 ALA A O 1
ATOM 2433 N N . PRO A 1 311 ? -6.714 -7.014 -8.907 1.00 35.81 311 PRO A N 1
ATOM 2434 C CA . PRO A 1 311 ? -6.451 -8.407 -8.574 1.00 35.81 311 PRO A CA 1
ATOM 2435 C C . PRO A 1 311 ? -7.330 -8.857 -7.410 1.00 35.81 311 PRO A C 1
ATOM 2437 O O . PRO A 1 311 ? -7.432 -8.183 -6.387 1.00 35.81 311 PRO A O 1
ATOM 2440 N N . ALA A 1 312 ? -7.917 -10.044 -7.545 1.00 40.16 312 ALA A N 1
ATOM 2441 C CA . ALA A 1 312 ? -8.209 -10.863 -6.380 1.00 40.16 312 ALA A CA 1
ATOM 2442 C C . ALA A 1 312 ? -6.884 -11.160 -5.660 1.00 40.16 312 ALA A C 1
ATOM 2444 O O . ALA A 1 312 ? -5.856 -11.294 -6.322 1.00 40.16 312 ALA A O 1
ATOM 2445 N N . SER A 1 313 ? -6.895 -11.289 -4.330 1.00 55.91 313 SER A N 1
ATOM 2446 C CA . SER A 1 313 ? -5.713 -11.758 -3.605 1.00 55.91 313 SER A CA 1
ATOM 2447 C C . SER A 1 313 ? -5.178 -13.028 -4.270 1.00 55.91 313 SER A C 1
ATOM 2449 O O . SER A 1 313 ? -5.933 -13.980 -4.500 1.00 55.91 313 SER A O 1
ATOM 2451 N N . ASN A 1 314 ? -3.893 -13.010 -4.642 1.00 55.62 314 ASN A N 1
ATOM 2452 C CA . ASN A 1 314 ? -3.303 -14.107 -5.397 1.00 55.62 314 ASN A CA 1
ATOM 2453 C C . ASN A 1 314 ? -3.508 -15.427 -4.641 1.00 55.62 314 ASN A C 1
ATOM 2455 O O . ASN A 1 314 ? -3.324 -15.482 -3.417 1.00 55.62 314 ASN A O 1
ATOM 2459 N N . PRO A 1 315 ? -3.884 -16.510 -5.337 1.00 57.16 315 PRO A N 1
ATOM 2460 C CA . PRO A 1 315 ? -3.982 -17.816 -4.712 1.00 57.16 315 PRO A CA 1
ATOM 2461 C C . PRO A 1 315 ? -2.640 -18.199 -4.083 1.00 57.16 315 PRO A C 1
ATOM 2463 O O . PRO A 1 315 ? -1.581 -18.003 -4.677 1.00 57.16 315 PRO A O 1
ATOM 2466 N N . LYS A 1 316 ? -2.678 -18.771 -2.873 1.00 69.38 316 LYS A N 1
ATOM 2467 C CA . LYS A 1 316 ? -1.457 -19.243 -2.208 1.00 69.38 316 LYS A CA 1
ATOM 2468 C C . LYS A 1 316 ? -0.775 -20.309 -3.078 1.00 69.38 316 LYS A C 1
ATOM 2470 O O . LYS A 1 316 ? -1.459 -21.253 -3.491 1.00 69.38 316 LYS A O 1
ATOM 2475 N N . PRO A 1 317 ? 0.539 -20.200 -3.326 1.00 72.19 317 PRO A N 1
ATOM 2476 C CA . PRO A 1 317 ? 1.264 -21.184 -4.116 1.00 72.19 317 PRO A CA 1
ATOM 2477 C C . PRO A 1 317 ? 1.315 -22.539 -3.406 1.00 72.19 317 PRO A C 1
ATOM 2479 O O . PRO A 1 317 ? 1.323 -22.638 -2.177 1.00 72.19 317 PRO A O 1
ATOM 2482 N N . THR A 1 318 ? 1.372 -23.600 -4.201 1.00 76.00 318 THR A N 1
ATOM 2483 C CA . THR A 1 318 ? 1.521 -24.986 -3.742 1.00 76.00 318 THR A CA 1
ATOM 2484 C C . THR A 1 318 ? 2.549 -25.713 -4.602 1.00 76.00 318 THR A C 1
ATOM 2486 O O . THR A 1 318 ? 2.836 -25.278 -5.715 1.00 76.00 318 THR A O 1
ATOM 2489 N N . THR A 1 319 ? 3.098 -26.823 -4.109 1.00 77.69 319 THR A N 1
ATOM 2490 C CA . THR A 1 319 ? 3.990 -27.677 -4.902 1.00 77.69 319 THR A CA 1
ATOM 2491 C C . THR A 1 319 ? 3.203 -28.744 -5.658 1.00 77.69 319 THR A C 1
ATOM 2493 O O . THR A 1 319 ? 2.235 -29.316 -5.147 1.00 77.69 319 THR A O 1
ATOM 2496 N N . MET A 1 320 ? 3.625 -29.015 -6.890 1.00 72.88 320 MET A N 1
ATOM 2497 C CA . MET A 1 320 ? 3.086 -30.062 -7.759 1.00 72.88 320 MET A CA 1
ATOM 2498 C C . MET A 1 320 ? 4.192 -31.048 -8.133 1.00 72.88 320 MET A C 1
ATOM 2500 O O . MET A 1 320 ? 5.339 -30.649 -8.333 1.00 72.88 320 MET A O 1
ATOM 2504 N N . SER A 1 321 ? 3.850 -32.338 -8.242 1.00 72.69 321 SER A N 1
ATOM 2505 C CA . SER A 1 321 ? 4.834 -33.364 -8.595 1.00 72.69 321 SER A CA 1
ATOM 2506 C C . SER A 1 321 ? 5.303 -33.237 -10.053 1.00 72.69 321 SER A C 1
ATOM 2508 O O . SER A 1 321 ? 4.543 -32.765 -10.906 1.00 72.69 321 SER A O 1
ATOM 2510 N N . PRO A 1 322 ? 6.494 -33.759 -10.405 1.00 64.19 322 PRO A N 1
ATOM 2511 C CA . PRO A 1 322 ? 7.025 -33.638 -11.764 1.00 64.19 322 PRO A CA 1
ATOM 2512 C C . PRO A 1 322 ? 6.122 -34.306 -12.813 1.00 64.19 322 PRO A C 1
ATOM 2514 O O . PRO A 1 322 ? 6.060 -33.874 -13.958 1.00 64.19 322 PRO A O 1
ATOM 2517 N N . ALA A 1 323 ? 5.391 -35.361 -12.434 1.00 69.44 323 ALA A N 1
ATOM 2518 C CA . ALA A 1 323 ? 4.465 -36.055 -13.329 1.00 69.44 323 ALA A CA 1
ATOM 2519 C C . ALA A 1 323 ? 3.209 -35.224 -13.644 1.00 69.44 323 ALA A C 1
ATOM 2521 O O . ALA A 1 323 ? 2.760 -35.222 -14.786 1.00 69.44 323 ALA A O 1
ATOM 2522 N N . GLU A 1 324 ? 2.666 -34.518 -12.651 1.00 68.56 324 GLU A N 1
ATOM 2523 C CA . GLU A 1 324 ? 1.499 -33.644 -12.814 1.00 68.56 324 GLU A CA 1
ATOM 2524 C C . GLU A 1 324 ? 1.864 -32.380 -13.600 1.00 68.56 324 GLU A C 1
ATOM 2526 O O . GLU A 1 324 ? 1.131 -31.990 -14.509 1.00 68.56 324 GLU A O 1
ATOM 2531 N N . ALA A 1 325 ? 3.033 -31.792 -13.319 1.00 63.69 325 ALA A N 1
ATOM 2532 C CA . ALA A 1 325 ? 3.559 -30.677 -14.101 1.00 63.69 325 ALA A CA 1
ATOM 2533 C C . ALA A 1 325 ? 3.753 -31.107 -15.561 1.00 63.69 325 ALA A C 1
ATOM 2535 O O . ALA A 1 325 ? 3.270 -30.455 -16.484 1.00 63.69 325 ALA A O 1
ATOM 2536 N N . LYS A 1 326 ? 4.357 -32.278 -15.787 1.00 65.56 326 LYS A N 1
ATOM 2537 C CA . LYS A 1 326 ? 4.523 -32.831 -17.132 1.00 65.56 326 LYS A CA 1
ATOM 2538 C C . LYS A 1 326 ? 3.200 -33.038 -17.865 1.00 65.56 326 LYS A C 1
ATOM 2540 O O . LYS A 1 326 ? 3.127 -32.699 -19.039 1.00 65.56 326 LYS A O 1
ATOM 2545 N N . GLU A 1 327 ? 2.162 -33.540 -17.200 1.00 68.81 327 GLU A N 1
ATOM 2546 C CA . GLU A 1 327 ? 0.831 -33.701 -17.804 1.00 68.81 327 GLU A CA 1
ATOM 2547 C C . GLU A 1 327 ? 0.218 -32.351 -18.223 1.00 68.81 327 GLU A C 1
ATOM 2549 O O . GLU A 1 327 ? -0.336 -32.248 -19.321 1.00 68.81 327 GLU A O 1
ATOM 2554 N N . ALA A 1 328 ? 0.380 -31.300 -17.407 1.00 62.59 328 ALA A N 1
ATOM 2555 C CA . ALA A 1 328 ? -0.089 -29.949 -17.728 1.00 62.59 328 ALA A CA 1
ATOM 2556 C C . ALA A 1 328 ? 0.616 -29.351 -18.963 1.00 62.59 328 ALA A C 1
ATOM 2558 O O . ALA A 1 328 ? -0.035 -28.735 -19.810 1.00 62.59 328 ALA A O 1
ATOM 2559 N N . PHE A 1 329 ? 1.925 -29.582 -19.108 1.00 59.16 329 PHE A N 1
ATOM 2560 C CA . PHE A 1 329 ? 2.712 -29.121 -20.260 1.00 59.16 329 PHE A CA 1
ATOM 2561 C C . PHE A 1 329 ? 2.535 -30.007 -21.517 1.00 59.16 329 PHE A C 1
ATOM 2563 O O . PHE A 1 329 ? 2.518 -29.502 -22.641 1.00 59.16 329 PHE A O 1
ATOM 2570 N N . GLU A 1 330 ? 2.352 -31.328 -21.371 1.00 60.09 330 GLU A N 1
ATOM 2571 C CA . GLU A 1 330 ? 2.163 -32.282 -22.484 1.00 60.09 330 GLU A CA 1
ATOM 2572 C C . GLU A 1 330 ? 0.896 -32.017 -23.309 1.00 60.09 330 GLU A C 1
ATOM 2574 O O . GLU A 1 330 ? 0.851 -32.351 -24.499 1.00 60.09 330 GLU A O 1
ATOM 2579 N N . ALA A 1 331 ? -0.111 -31.373 -22.715 1.00 55.47 331 ALA A N 1
ATOM 2580 C CA . ALA A 1 331 ? -1.348 -30.995 -23.392 1.00 55.47 331 ALA A CA 1
ATOM 2581 C C . ALA A 1 331 ? -1.137 -30.024 -24.579 1.00 55.47 331 ALA A C 1
ATOM 2583 O O . ALA A 1 331 ? -2.020 -29.914 -25.431 1.00 55.47 331 ALA A O 1
ATOM 2584 N N . PHE A 1 332 ? 0.030 -29.371 -24.678 1.00 48.69 332 PHE A N 1
ATOM 2585 C CA . PHE A 1 332 ? 0.273 -28.256 -25.599 1.00 48.69 332 PHE A CA 1
ATOM 2586 C C . PHE A 1 332 ? 1.135 -28.575 -26.840 1.00 48.69 332 PHE A C 1
ATOM 2588 O O . PHE A 1 332 ? 1.177 -27.790 -27.782 1.00 48.69 332 PHE A O 1
ATOM 2595 N N . ARG A 1 333 ? 1.773 -29.754 -26.927 1.00 48.66 333 ARG A N 1
ATOM 2596 C CA . ARG A 1 333 ? 2.527 -30.186 -28.131 1.00 48.66 333 ARG A CA 1
ATOM 2597 C C . ARG A 1 333 ? 3.642 -29.218 -28.615 1.00 48.66 333 ARG A C 1
ATOM 2599 O O . ARG A 1 333 ? 3.871 -29.113 -29.817 1.00 48.66 333 ARG A O 1
ATOM 2606 N N . ALA A 1 334 ? 4.404 -28.599 -27.712 1.00 50.34 334 ALA A N 1
ATOM 2607 C CA . ALA A 1 334 ? 5.673 -27.936 -28.052 1.00 50.34 334 ALA A CA 1
ATOM 2608 C C . ALA A 1 334 ? 6.863 -28.852 -27.687 1.00 50.34 334 ALA A C 1
ATOM 2610 O O . ALA A 1 334 ? 7.115 -29.120 -26.514 1.00 50.34 334 ALA A O 1
ATOM 2611 N N . GLU A 1 335 ? 7.575 -29.394 -28.684 1.00 49.03 335 GLU A N 1
ATOM 2612 C CA . GLU A 1 335 ? 8.688 -30.341 -28.457 1.00 49.03 335 GLU A CA 1
ATOM 2613 C C . GLU A 1 335 ? 9.900 -29.789 -27.658 1.00 49.03 335 GLU A C 1
ATOM 2615 O O . GLU A 1 335 ? 10.508 -30.582 -26.931 1.00 49.03 335 GLU A O 1
ATOM 2620 N N . PRO A 1 336 ? 10.262 -28.486 -27.708 1.00 49.81 336 PRO A N 1
ATOM 2621 C CA . PRO A 1 336 ? 11.389 -27.955 -26.929 1.00 49.81 336 PRO A CA 1
ATOM 2622 C C . PRO A 1 336 ? 11.143 -27.970 -25.411 1.00 49.81 336 PRO A C 1
ATOM 2624 O O . PRO A 1 336 ? 11.960 -28.519 -24.668 1.00 49.81 336 PRO A O 1
ATOM 2627 N N . ALA A 1 337 ? 9.983 -27.480 -24.958 1.00 49.12 337 ALA A N 1
ATOM 2628 C CA . ALA A 1 337 ? 9.641 -27.342 -23.536 1.00 49.12 337 ALA A CA 1
ATOM 2629 C C . ALA A 1 337 ? 9.597 -28.697 -22.798 1.00 49.12 337 ALA A C 1
ATOM 2631 O O . ALA A 1 337 ? 10.009 -28.826 -21.644 1.00 49.12 337 ALA A O 1
ATOM 2632 N N . LEU A 1 338 ? 9.171 -29.757 -23.497 1.00 51.72 338 LEU A N 1
ATOM 2633 C CA . LEU A 1 338 ? 9.117 -31.127 -22.970 1.00 51.72 338 LEU A CA 1
ATOM 2634 C C . LEU A 1 338 ? 10.495 -31.708 -22.633 1.00 51.72 338 LEU A C 1
ATOM 2636 O O . LEU A 1 338 ? 10.607 -32.565 -21.751 1.00 51.72 338 LEU A O 1
ATOM 2640 N N . THR A 1 339 ? 11.537 -31.265 -23.338 1.00 53.00 339 THR A N 1
ATOM 2641 C CA . THR A 1 339 ? 12.905 -31.741 -23.112 1.00 53.00 339 THR A CA 1
ATOM 2642 C C . THR A 1 339 ? 13.451 -31.169 -21.806 1.00 53.00 339 THR A C 1
ATOM 2644 O O . THR A 1 339 ? 13.996 -31.923 -20.998 1.00 53.00 339 THR A O 1
ATOM 2647 N N . PHE A 1 340 ? 13.216 -29.880 -21.547 1.00 53.84 340 PHE A N 1
ATOM 2648 C CA . PHE A 1 340 ? 13.646 -29.204 -20.321 1.00 53.84 340 PHE A CA 1
ATOM 2649 C C . PHE A 1 340 ? 12.841 -29.636 -19.093 1.00 53.84 340 PHE A C 1
ATOM 2651 O O . PHE A 1 340 ? 13.438 -29.913 -18.057 1.00 53.84 340 PHE A O 1
ATOM 2658 N N . LEU A 1 341 ? 11.528 -29.864 -19.222 1.00 54.31 341 LEU A N 1
ATOM 2659 C CA . LEU A 1 341 ? 10.720 -30.397 -18.114 1.00 54.31 341 LEU A CA 1
ATOM 2660 C C . LEU A 1 341 ? 11.221 -31.749 -17.592 1.00 54.31 341 LEU A C 1
ATOM 2662 O O . LEU A 1 341 ? 11.094 -32.044 -16.410 1.00 54.31 341 LEU A O 1
ATOM 2666 N N . SER A 1 342 ? 11.794 -32.585 -18.465 1.00 54.72 342 SER A N 1
ATOM 2667 C CA . SER A 1 342 ? 12.363 -33.877 -18.057 1.00 54.72 342 SER A CA 1
ATOM 2668 C C . SER A 1 342 ? 13.628 -33.751 -17.197 1.00 54.72 342 SER A C 1
ATOM 2670 O O . SER A 1 342 ? 14.060 -34.738 -16.598 1.00 54.72 342 SER A O 1
ATOM 2672 N N . MET A 1 343 ? 14.212 -32.551 -17.156 1.00 55.78 343 MET A N 1
ATOM 2673 C CA . MET A 1 343 ? 15.397 -32.196 -16.380 1.00 55.78 343 MET A CA 1
ATOM 2674 C C . MET A 1 343 ? 15.051 -31.446 -15.085 1.00 55.78 343 MET A C 1
ATOM 2676 O O . MET A 1 343 ? 15.907 -31.365 -14.207 1.00 55.78 343 MET A O 1
ATOM 2680 N N . CYS A 1 344 ? 13.820 -30.942 -14.951 1.00 58.47 344 CYS A N 1
ATOM 2681 C CA . CYS A 1 344 ? 13.343 -30.192 -13.789 1.00 58.47 344 CYS A CA 1
ATOM 2682 C C . CYS A 1 344 ? 12.762 -31.108 -12.690 1.00 58.47 344 CYS A C 1
ATOM 2684 O O . CYS A 1 344 ? 12.299 -32.220 -12.959 1.00 58.47 344 CYS A O 1
ATOM 2686 N N . GLY A 1 345 ? 12.811 -30.632 -11.440 1.00 64.00 345 GLY A N 1
ATOM 2687 C CA . GLY A 1 345 ? 12.228 -31.282 -10.261 1.00 64.00 345 GLY A CA 1
ATOM 2688 C C . GLY A 1 345 ? 10.725 -31.015 -10.104 1.00 64.00 345 GLY A C 1
ATOM 2689 O O . GLY A 1 345 ? 9.957 -31.167 -11.053 1.00 64.00 345 GLY A O 1
ATOM 2690 N N . ASP A 1 346 ? 10.301 -30.662 -8.888 1.00 72.56 346 ASP A N 1
ATOM 2691 C CA . ASP A 1 346 ? 8.923 -30.233 -8.599 1.00 72.56 346 ASP A CA 1
ATOM 2692 C C . ASP A 1 346 ? 8.605 -28.892 -9.294 1.00 72.56 346 ASP A C 1
ATOM 2694 O O . ASP A 1 346 ? 9.510 -28.217 -9.780 1.00 72.56 346 ASP A O 1
ATOM 2698 N N . ALA A 1 347 ? 7.326 -28.507 -9.354 1.00 76.12 347 ALA A N 1
ATOM 2699 C CA . ALA A 1 347 ? 6.881 -27.217 -9.896 1.00 76.12 347 ALA A CA 1
ATOM 2700 C C . ALA A 1 347 ? 6.120 -26.392 -8.848 1.00 76.12 347 ALA A C 1
ATOM 2702 O O . ALA A 1 347 ? 5.402 -26.950 -8.008 1.00 76.12 347 ALA A O 1
ATOM 2703 N N . THR A 1 348 ? 6.221 -25.066 -8.948 1.00 80.94 348 THR A N 1
ATOM 2704 C CA . THR A 1 348 ? 5.431 -24.120 -8.148 1.00 80.94 348 THR A CA 1
ATOM 2705 C C . THR A 1 348 ? 4.141 -23.787 -8.885 1.00 80.94 348 THR A C 1
ATOM 2707 O O . THR A 1 348 ? 4.170 -23.368 -10.041 1.00 80.94 348 THR A O 1
ATOM 2710 N N . VAL A 1 349 ? 2.995 -23.977 -8.226 1.00 79.62 349 VAL A N 1
ATOM 2711 C CA . VAL A 1 349 ? 1.675 -23.866 -8.858 1.00 79.62 349 VAL A CA 1
ATOM 2712 C C . VAL A 1 349 ? 0.759 -22.914 -8.110 1.00 79.62 349 VAL A C 1
ATOM 2714 O O . VAL A 1 349 ? 0.486 -23.094 -6.919 1.00 79.62 349 VAL A O 1
ATOM 2717 N N . TYR A 1 350 ? 0.207 -21.967 -8.861 1.00 77.50 350 TYR A N 1
ATOM 2718 C CA . TYR A 1 350 ? -0.844 -21.049 -8.448 1.00 77.50 350 TYR A CA 1
ATOM 2719 C C . TYR A 1 350 ? -2.158 -21.497 -9.087 1.00 77.50 350 TYR A C 1
ATOM 2721 O O . TYR A 1 350 ? -2.233 -21.651 -10.303 1.00 77.50 350 TYR A O 1
ATOM 2729 N N . ARG A 1 351 ? -3.192 -21.749 -8.274 1.00 76.94 351 ARG A N 1
ATOM 2730 C CA . ARG A 1 351 ? -4.510 -22.187 -8.764 1.00 76.94 351 ARG A CA 1
ATOM 2731 C C . ARG A 1 351 ? -5.516 -21.052 -8.729 1.00 76.94 351 ARG A C 1
ATOM 2733 O O . ARG A 1 351 ? -5.938 -20.653 -7.647 1.00 76.94 351 ARG A O 1
ATOM 2740 N N . GLY A 1 352 ? -5.942 -20.602 -9.902 1.00 68.06 352 GLY A N 1
ATOM 2741 C CA . GLY A 1 352 ? -6.752 -19.406 -10.093 1.00 68.06 352 GLY A CA 1
ATOM 2742 C C . GLY A 1 352 ? -5.953 -18.269 -10.722 1.00 68.06 352 GLY A C 1
ATOM 2743 O O . GLY A 1 352 ? -4.760 -18.399 -10.993 1.00 68.06 352 GLY A O 1
ATOM 2744 N N . ASN A 1 353 ? -6.644 -17.157 -10.959 1.00 77.06 353 ASN A N 1
ATOM 2745 C CA . ASN A 1 353 ? -6.060 -15.984 -11.595 1.00 77.06 353 ASN A CA 1
ATOM 2746 C C . ASN A 1 353 ? -5.040 -15.317 -10.666 1.00 77.06 353 ASN A C 1
ATOM 2748 O O . ASN A 1 353 ? -5.271 -15.211 -9.460 1.00 77.06 353 ASN A O 1
ATOM 2752 N N . VAL A 1 354 ? -3.931 -14.872 -11.247 1.00 75.75 354 VAL A N 1
ATOM 2753 C CA . VAL A 1 354 ? -2.811 -14.229 -10.565 1.00 75.75 354 VAL A CA 1
ATOM 2754 C C . VAL A 1 354 ? -2.587 -12.854 -11.177 1.00 75.75 354 VAL A C 1
ATOM 2756 O O . VAL A 1 354 ? -2.443 -12.730 -12.394 1.00 75.75 354 VAL A O 1
ATOM 2759 N N . THR A 1 355 ? -2.478 -11.826 -10.340 1.00 78.56 355 THR A N 1
ATOM 2760 C CA . THR A 1 355 ? -1.859 -10.565 -10.748 1.00 78.56 355 THR A CA 1
ATOM 2761 C C . THR A 1 355 ? -0.772 -10.139 -9.776 1.00 78.56 355 THR A C 1
ATOM 2763 O O . THR A 1 355 ? -0.990 -10.051 -8.571 1.00 78.56 355 THR A O 1
ATOM 2766 N N . SER A 1 356 ? 0.439 -9.959 -10.294 1.00 75.12 356 SER A N 1
ATOM 2767 C CA . SER A 1 356 ? 1.655 -9.867 -9.482 1.00 75.12 356 SER A CA 1
ATOM 2768 C C . SER A 1 356 ? 2.763 -9.152 -10.240 1.00 75.12 356 SER A C 1
ATOM 2770 O O . SER A 1 356 ? 2.750 -9.134 -11.476 1.00 75.12 356 SER A O 1
ATOM 2772 N N . ASP A 1 357 ? 3.754 -8.638 -9.512 1.00 77.94 357 ASP A N 1
ATOM 2773 C CA . ASP A 1 357 ? 5.054 -8.371 -10.116 1.00 77.94 357 ASP A CA 1
ATOM 2774 C C . ASP A 1 357 ? 5.723 -9.708 -10.483 1.00 77.94 357 ASP A C 1
ATOM 2776 O O . ASP A 1 357 ? 5.471 -10.747 -9.858 1.00 77.94 357 ASP A O 1
ATOM 2780 N N . VAL A 1 358 ? 6.547 -9.693 -11.528 1.00 71.31 358 VAL A N 1
ATOM 2781 C CA . VAL A 1 358 ? 7.286 -10.872 -11.975 1.00 71.31 358 VAL A CA 1
ATOM 2782 C C . VAL A 1 358 ? 8.352 -11.276 -10.955 1.00 71.31 358 VAL A C 1
ATOM 2784 O O . VAL A 1 358 ? 8.571 -12.473 -10.773 1.00 71.31 358 VAL A O 1
ATOM 2787 N N . SER A 1 359 ? 8.965 -10.311 -10.254 1.00 66.75 359 SER A N 1
ATOM 2788 C CA . SER A 1 359 ? 9.958 -10.595 -9.209 1.00 66.75 359 SER A CA 1
ATOM 2789 C C . SER A 1 359 ? 9.346 -11.409 -8.077 1.00 66.75 359 SER A C 1
ATOM 2791 O O . SER A 1 359 ? 9.935 -12.391 -7.646 1.00 66.75 359 SER A O 1
ATOM 2793 N N . ASP A 1 360 ? 8.114 -11.088 -7.678 1.00 67.12 360 ASP A N 1
ATOM 2794 C CA . ASP A 1 360 ? 7.421 -11.769 -6.581 1.00 67.12 360 ASP A CA 1
ATOM 2795 C C . ASP A 1 360 ? 7.095 -13.229 -6.924 1.00 67.12 360 ASP A C 1
ATOM 2797 O O . ASP A 1 360 ? 7.191 -14.121 -6.079 1.00 67.12 360 ASP A O 1
ATOM 2801 N N . ILE A 1 361 ? 6.722 -13.493 -8.182 1.00 67.94 361 ILE A N 1
ATOM 2802 C CA . ILE A 1 361 ? 6.472 -14.853 -8.675 1.00 67.94 361 ILE A CA 1
ATOM 2803 C C . ILE A 1 361 ? 7.778 -15.661 -8.687 1.00 67.94 361 ILE A C 1
ATOM 2805 O O . ILE A 1 361 ? 7.779 -16.829 -8.289 1.00 67.94 361 ILE A O 1
ATOM 2809 N N . LEU A 1 362 ? 8.884 -15.047 -9.119 1.00 68.94 362 LEU A N 1
ATOM 2810 C CA . LEU A 1 362 ? 10.202 -15.683 -9.177 1.00 68.94 362 LEU A CA 1
ATOM 2811 C C . LEU A 1 362 ? 10.769 -15.945 -7.773 1.00 68.94 362 LEU A C 1
ATOM 2813 O O . LEU A 1 362 ? 11.156 -17.075 -7.477 1.00 68.94 362 LEU A O 1
ATOM 2817 N N . ASP A 1 363 ? 10.738 -14.960 -6.877 1.00 65.69 363 ASP A N 1
ATOM 2818 C CA . ASP A 1 363 ? 11.238 -15.069 -5.500 1.00 65.69 363 ASP A CA 1
ATOM 2819 C C . ASP A 1 363 ? 10.454 -16.105 -4.684 1.00 65.69 363 ASP A C 1
ATOM 2821 O O . ASP A 1 363 ? 11.020 -16.898 -3.919 1.00 65.69 363 ASP A O 1
ATOM 2825 N N . LEU A 1 364 ? 9.134 -16.162 -4.875 1.00 57.56 364 LEU A N 1
ATOM 2826 C CA . LEU A 1 364 ? 8.289 -17.140 -4.200 1.00 57.56 364 LEU A CA 1
ATOM 2827 C C . LEU A 1 364 ? 8.481 -18.553 -4.769 1.00 57.56 364 LEU A C 1
ATOM 2829 O O . LEU A 1 364 ? 8.490 -19.524 -4.006 1.00 57.56 364 LEU A O 1
ATOM 2833 N N . ALA A 1 365 ? 8.712 -18.683 -6.080 1.00 60.00 365 ALA A N 1
ATOM 2834 C CA . ALA A 1 365 ? 9.095 -19.955 -6.687 1.00 60.00 365 ALA A CA 1
ATOM 2835 C C . ALA A 1 365 ? 10.458 -20.450 -6.173 1.00 60.00 365 ALA A C 1
ATOM 2837 O O . ALA A 1 365 ? 10.580 -21.634 -5.860 1.00 60.00 365 ALA A O 1
ATOM 2838 N N . LEU A 1 366 ? 11.436 -19.556 -5.992 1.00 59.66 366 LEU A N 1
ATOM 2839 C CA . LEU A 1 366 ? 12.742 -19.861 -5.386 1.00 59.66 366 LEU A CA 1
ATOM 2840 C C . LEU A 1 366 ? 12.649 -20.222 -3.894 1.00 59.66 366 LEU A C 1
ATOM 2842 O O . LEU A 1 366 ? 13.513 -20.915 -3.365 1.00 59.66 366 LEU A O 1
ATOM 2846 N N . THR A 1 367 ? 11.603 -19.767 -3.201 1.00 53.50 367 THR A N 1
ATOM 2847 C CA . THR A 1 367 ? 11.352 -20.120 -1.794 1.00 53.50 367 THR A CA 1
ATOM 2848 C C . THR A 1 367 ? 10.769 -21.532 -1.654 1.00 53.50 367 THR A C 1
ATOM 2850 O O . THR A 1 367 ? 11.043 -22.228 -0.674 1.00 53.50 367 THR A O 1
ATOM 2853 N N . LEU A 1 368 ? 9.950 -21.963 -2.618 1.00 55.22 368 LEU A N 1
ATOM 2854 C CA . LEU A 1 368 ? 9.268 -23.262 -2.599 1.00 55.22 368 LEU A CA 1
ATOM 2855 C C . LEU A 1 368 ? 10.010 -24.372 -3.359 1.00 55.22 368 LEU A C 1
ATOM 2857 O O . LEU A 1 368 ? 9.740 -25.547 -3.103 1.00 55.22 368 LEU A O 1
ATOM 2861 N N . GLY A 1 369 ? 10.925 -24.017 -4.262 1.00 56.84 369 GLY A N 1
ATOM 2862 C CA . GLY A 1 369 ? 11.698 -24.936 -5.100 1.00 56.84 369 GLY A CA 1
ATOM 2863 C C . GLY A 1 369 ? 13.184 -24.574 -5.191 1.00 56.84 369 GLY A C 1
ATOM 2864 O O . GLY A 1 369 ? 13.656 -23.640 -4.555 1.00 56.84 369 GLY A O 1
ATOM 2865 N N . GLU A 1 370 ? 13.950 -25.341 -5.967 1.00 60.56 370 GLU A N 1
ATOM 2866 C CA . GLU A 1 370 ? 15.346 -25.008 -6.292 1.00 60.56 370 GLU A CA 1
ATOM 2867 C C . GLU A 1 370 ? 15.406 -24.074 -7.521 1.00 60.56 370 GLU A C 1
ATOM 2869 O O . GLU A 1 370 ? 14.414 -23.883 -8.228 1.00 60.56 370 GLU A O 1
ATOM 2874 N N . GLN A 1 371 ? 16.570 -23.486 -7.795 1.00 60.06 371 GLN A N 1
ATOM 2875 C CA . GLN A 1 371 ? 16.818 -22.680 -8.999 1.00 60.06 371 GLN A CA 1
ATOM 2876 C C . GLN A 1 371 ? 16.437 -23.476 -10.269 1.00 60.06 371 GLN A C 1
ATOM 2878 O O . GLN A 1 371 ? 16.833 -24.633 -10.405 1.00 60.06 371 GLN A O 1
ATOM 2883 N N . GLY A 1 372 ? 15.622 -22.892 -11.157 1.00 65.38 372 GLY A N 1
ATOM 2884 C CA . GLY A 1 372 ? 15.086 -23.570 -12.352 1.00 65.38 372 GLY A CA 1
ATOM 2885 C C . GLY A 1 372 ? 13.809 -24.395 -12.156 1.00 65.38 372 GLY A C 1
ATOM 2886 O O . GLY A 1 372 ? 13.468 -25.247 -12.984 1.00 65.38 372 GLY A O 1
ATOM 2887 N N . THR A 1 373 ? 13.099 -24.165 -11.050 1.00 74.12 373 THR A N 1
ATOM 2888 C CA . THR A 1 373 ? 11.768 -24.731 -10.793 1.00 74.12 373 THR A CA 1
ATOM 2889 C C . THR A 1 373 ? 10.730 -24.141 -11.761 1.00 74.12 373 THR A C 1
ATOM 2891 O O . THR A 1 373 ? 10.562 -22.921 -11.789 1.00 74.12 373 THR A O 1
ATOM 2894 N N . PRO A 1 374 ? 9.982 -24.966 -12.522 1.00 79.25 374 PRO A N 1
ATOM 2895 C CA . PRO A 1 374 ? 8.909 -24.481 -13.383 1.00 79.25 374 PRO A CA 1
ATOM 2896 C C . PRO A 1 374 ? 7.787 -23.804 -12.592 1.00 79.25 374 PRO A C 1
ATOM 2898 O O . PRO A 1 374 ? 7.411 -24.252 -11.504 1.00 79.25 374 PRO A O 1
ATOM 2901 N N . ILE A 1 375 ? 7.197 -22.774 -13.190 1.00 84.12 375 ILE A N 1
ATOM 2902 C CA . ILE A 1 375 ? 6.087 -22.007 -12.627 1.00 84.12 375 ILE A CA 1
ATOM 2903 C C . ILE A 1 375 ? 4.830 -22.280 -13.447 1.00 84.12 375 ILE A C 1
ATOM 2905 O O . ILE A 1 375 ? 4.833 -22.162 -14.673 1.00 84.12 375 ILE A O 1
ATOM 2909 N N . VAL A 1 376 ? 3.739 -22.638 -12.770 1.00 83.94 376 VAL A N 1
ATOM 2910 C CA . VAL A 1 376 ? 2.440 -22.893 -13.400 1.00 83.94 376 VAL A CA 1
ATOM 2911 C C . VAL A 1 376 ? 1.375 -21.980 -12.805 1.00 83.94 376 VAL A C 1
ATOM 2913 O O . VAL A 1 376 ? 1.103 -22.019 -11.605 1.00 83.94 376 VAL A O 1
ATOM 2916 N N . ILE A 1 377 ? 0.723 -21.214 -13.673 1.00 86.56 377 ILE A N 1
ATOM 2917 C CA . ILE A 1 377 ? -0.487 -20.450 -13.388 1.00 86.56 377 ILE A CA 1
ATOM 2918 C C . ILE A 1 377 ? -1.679 -21.207 -13.989 1.00 86.56 377 ILE A C 1
ATOM 2920 O O . ILE A 1 377 ? -1.926 -21.206 -15.199 1.00 86.56 377 ILE A O 1
ATOM 2924 N N . ASP A 1 378 ? -2.423 -21.893 -13.127 1.00 79.19 378 ASP A N 1
ATOM 2925 C CA . ASP A 1 378 ? -3.682 -22.574 -13.449 1.00 79.19 378 ASP A CA 1
ATOM 2926 C C . ASP A 1 378 ? -4.840 -21.548 -13.427 1.00 79.19 378 ASP A C 1
ATOM 2928 O O . ASP A 1 378 ? -5.719 -21.593 -12.563 1.00 79.19 378 ASP A O 1
ATOM 2932 N N . GLY A 1 379 ? -4.749 -20.544 -14.308 1.00 72.69 379 GLY A N 1
ATOM 2933 C CA . GLY A 1 379 ? -5.649 -19.399 -14.460 1.00 72.69 379 GLY A CA 1
ATOM 2934 C C . GLY A 1 379 ? -5.036 -18.312 -15.355 1.00 72.69 379 GLY A C 1
ATOM 2935 O O . GLY A 1 379 ? -4.050 -18.562 -16.053 1.00 72.69 379 GLY A O 1
ATOM 2936 N N . ASP A 1 380 ? -5.612 -17.110 -15.318 1.00 79.94 380 ASP A N 1
ATOM 2937 C CA . ASP A 1 380 ? -5.066 -15.931 -16.007 1.00 79.94 380 ASP A CA 1
ATOM 2938 C C . ASP A 1 380 ? -3.875 -15.343 -15.238 1.00 79.94 380 ASP A C 1
ATOM 2940 O O . ASP A 1 380 ? -3.893 -15.304 -14.008 1.00 79.94 380 ASP A O 1
ATOM 2944 N N . LEU A 1 381 ? -2.871 -14.828 -15.950 1.00 87.19 381 LEU A N 1
ATOM 2945 C CA . LEU A 1 381 ? -1.745 -14.086 -15.386 1.00 87.19 381 LEU A CA 1
ATOM 2946 C C . LEU A 1 381 ? -1.758 -12.636 -15.880 1.00 87.19 381 LEU A C 1
ATOM 2948 O O . LEU A 1 381 ? -1.723 -12.372 -17.080 1.00 87.19 381 LEU A O 1
ATOM 2952 N N . THR A 1 382 ? -1.751 -11.678 -14.958 1.00 84.06 382 THR A N 1
ATOM 2953 C CA . THR A 1 382 ? -1.556 -10.255 -15.267 1.00 84.06 382 THR A CA 1
ATOM 2954 C C . THR A 1 382 ? -0.325 -9.723 -14.535 1.00 84.06 382 THR A C 1
ATOM 2956 O O . THR A 1 382 ? -0.320 -9.594 -13.314 1.00 84.06 382 THR A O 1
ATOM 2959 N N . LEU A 1 383 ? 0.731 -9.422 -15.288 1.00 84.44 383 LEU A N 1
ATOM 2960 C CA . LEU A 1 383 ? 1.972 -8.865 -14.756 1.00 84.44 383 LEU A CA 1
ATOM 2961 C C . LEU A 1 383 ? 1.819 -7.354 -14.573 1.00 84.44 383 LEU A C 1
ATOM 2963 O O . LEU A 1 383 ? 1.482 -6.640 -15.521 1.00 84.44 383 LEU A O 1
ATOM 2967 N N . THR A 1 384 ? 2.028 -6.882 -13.345 1.00 78.38 384 THR A N 1
ATOM 2968 C CA . THR A 1 384 ? 1.827 -5.472 -12.972 1.00 78.38 384 THR A CA 1
ATOM 2969 C C . THR A 1 384 ? 3.022 -4.595 -13.312 1.00 78.38 384 THR A C 1
ATOM 2971 O O . THR A 1 384 ? 2.818 -3.417 -13.608 1.00 78.38 384 THR A O 1
ATOM 2974 N N . ALA A 1 385 ? 4.234 -5.160 -13.300 1.00 75.75 385 ALA A N 1
ATOM 2975 C CA . ALA A 1 385 ? 5.454 -4.484 -13.716 1.00 75.75 385 ALA A CA 1
ATOM 2976 C C . ALA A 1 385 ? 5.278 -3.876 -15.113 1.00 75.75 385 ALA A C 1
ATOM 2978 O O . ALA A 1 385 ? 4.801 -4.535 -16.044 1.00 75.75 385 ALA A O 1
ATOM 2979 N N . ASP A 1 386 ? 5.684 -2.615 -15.275 1.00 80.94 386 ASP A N 1
ATOM 2980 C CA . ASP A 1 386 ? 5.592 -1.968 -16.583 1.00 80.94 386 ASP A CA 1
ATOM 2981 C C . ASP A 1 386 ? 6.486 -2.680 -17.608 1.00 80.94 386 ASP A C 1
ATOM 2983 O O . ASP A 1 386 ? 6.076 -2.909 -18.746 1.00 80.94 386 ASP A O 1
ATOM 2987 N N . SER A 1 387 ? 7.665 -3.126 -17.174 1.00 85.88 387 SER A N 1
ATOM 2988 C CA . SER A 1 387 ? 8.585 -3.932 -17.967 1.00 85.88 387 SER A CA 1
ATOM 2989 C C . SER A 1 387 ? 8.974 -5.215 -17.250 1.00 85.88 387 SER A C 1
ATOM 2991 O O . SER A 1 387 ? 9.387 -5.176 -16.095 1.00 85.88 387 SER A O 1
ATOM 2993 N N . VAL A 1 388 ? 8.908 -6.326 -17.971 1.00 87.44 388 VAL A N 1
ATOM 2994 C CA . VAL A 1 388 ? 9.279 -7.661 -17.517 1.00 87.44 388 VAL A CA 1
ATOM 2995 C C . VAL A 1 388 ? 10.408 -8.167 -18.391 1.00 87.44 388 VAL A C 1
ATOM 2997 O O . VAL A 1 388 ? 10.265 -8.236 -19.613 1.00 87.44 388 VAL A O 1
ATOM 3000 N N . GLU A 1 389 ? 11.508 -8.543 -17.753 1.00 87.31 389 GLU A N 1
ATOM 3001 C CA . GLU A 1 389 ? 12.591 -9.287 -18.378 1.00 87.31 389 GLU A CA 1
ATOM 3002 C C . GLU A 1 389 ? 12.486 -10.760 -17.991 1.00 87.31 389 GLU A C 1
ATOM 3004 O O . GLU A 1 389 ? 12.306 -11.096 -16.822 1.00 87.31 389 GLU A O 1
ATOM 3009 N N . TRP A 1 390 ? 12.567 -11.643 -18.983 1.00 85.38 390 TRP A N 1
ATOM 3010 C CA . TRP A 1 390 ? 12.457 -13.080 -18.782 1.00 85.38 390 TRP A CA 1
ATOM 3011 C C . TRP A 1 390 ? 13.571 -13.822 -19.518 1.00 85.38 390 TRP A C 1
ATOM 3013 O O . TRP A 1 390 ? 13.592 -13.873 -20.749 1.00 85.38 390 TRP A O 1
ATOM 3023 N N . GLY A 1 391 ? 14.472 -14.448 -18.760 1.00 76.62 391 GLY A N 1
ATOM 3024 C CA . GLY A 1 391 ? 15.482 -15.361 -19.301 1.00 76.62 391 GLY A CA 1
ATOM 3025 C C . GLY A 1 391 ? 16.943 -14.994 -19.039 1.00 76.62 391 GLY A C 1
ATOM 3026 O O . GLY A 1 391 ? 17.795 -15.827 -19.336 1.00 76.62 391 GLY A O 1
ATOM 3027 N N . SER A 1 392 ? 17.244 -13.835 -18.441 1.00 63.66 392 SER A N 1
ATOM 3028 C CA . SER A 1 392 ? 18.590 -13.511 -17.956 1.00 63.66 392 SER A CA 1
ATOM 3029 C C . SER A 1 392 ? 18.754 -13.931 -16.485 1.00 63.66 392 SER A C 1
ATOM 3031 O O . SER A 1 392 ? 17.931 -13.622 -15.632 1.00 63.66 392 SER A O 1
ATOM 3033 N N . GLU A 1 393 ? 19.828 -14.676 -16.216 1.00 52.19 393 GLU A N 1
ATOM 3034 C CA . GLU A 1 393 ? 20.228 -15.284 -14.933 1.00 52.19 393 GLU A CA 1
ATOM 3035 C C . GLU A 1 393 ? 19.595 -16.647 -14.555 1.00 52.19 393 GLU A C 1
ATOM 3037 O O . GLU A 1 393 ? 18.467 -16.777 -14.090 1.00 52.19 393 GLU A O 1
ATOM 3042 N N . SER A 1 394 ? 20.455 -17.673 -14.656 1.00 46.78 394 SER A N 1
ATOM 3043 C CA . SER A 1 394 ? 20.391 -19.019 -14.062 1.00 46.78 394 SER A CA 1
ATOM 3044 C C . SER A 1 394 ? 19.279 -19.985 -14.500 1.00 46.78 394 SER A C 1
ATOM 3046 O O . SER A 1 394 ? 18.108 -19.796 -14.223 1.00 46.78 394 SER A O 1
ATOM 3048 N N . GLU A 1 395 ? 19.721 -21.072 -15.146 1.00 54.19 395 GLU A N 1
ATOM 3049 C CA . GLU A 1 395 ? 19.079 -22.393 -15.265 1.00 54.19 395 GLU A CA 1
ATOM 3050 C C . GLU A 1 395 ? 17.534 -22.408 -15.367 1.00 54.19 395 GLU A C 1
ATOM 3052 O O . GLU A 1 395 ? 16.846 -22.513 -14.371 1.00 54.19 395 GLU A O 1
ATOM 3057 N N . CYS A 1 396 ? 17.007 -22.408 -16.601 1.00 55.88 396 CYS A N 1
ATOM 3058 C CA . CYS A 1 396 ? 15.636 -22.794 -17.003 1.00 55.88 396 CYS A CA 1
ATOM 3059 C C . CYS A 1 396 ? 14.449 -22.171 -16.225 1.00 55.88 396 CYS A C 1
ATOM 3061 O O . CYS A 1 396 ? 13.818 -22.836 -15.405 1.00 55.88 396 CYS A O 1
ATOM 3063 N N . ASN A 1 397 ? 14.029 -20.957 -16.603 1.00 70.81 397 ASN A N 1
ATOM 3064 C CA . ASN A 1 397 ? 12.791 -20.330 -16.110 1.00 70.81 397 ASN A CA 1
ATOM 3065 C C . ASN A 1 397 ? 11.605 -20.655 -17.036 1.00 70.81 397 ASN A C 1
ATOM 3067 O O . ASN A 1 397 ? 11.282 -19.898 -17.955 1.00 70.81 397 ASN A O 1
ATOM 3071 N N . LEU A 1 398 ? 10.989 -21.818 -16.809 1.00 80.44 398 LEU A N 1
ATOM 3072 C CA . LEU A 1 398 ? 9.787 -22.275 -17.515 1.00 80.44 398 LEU A CA 1
ATOM 3073 C C . LEU A 1 398 ? 8.528 -21.680 -16.871 1.00 80.44 398 LEU A C 1
ATOM 3075 O O . LEU A 1 398 ? 8.262 -21.948 -15.699 1.00 80.44 398 LEU A O 1
ATOM 3079 N N . LEU A 1 399 ? 7.719 -20.950 -17.642 1.00 85.62 399 LEU A N 1
ATOM 3080 C CA . LEU A 1 399 ? 6.413 -20.437 -17.212 1.00 85.62 399 LEU A CA 1
ATOM 3081 C C . LEU A 1 399 ? 5.286 -21.007 -18.074 1.00 85.62 399 LEU A C 1
ATOM 3083 O O . LEU A 1 399 ? 5.289 -20.867 -19.296 1.00 85.62 399 LEU A O 1
ATOM 3087 N N . LEU A 1 400 ? 4.281 -21.594 -17.427 1.00 83.69 400 LEU A N 1
ATOM 3088 C CA . LEU A 1 400 ? 3.023 -21.994 -18.053 1.00 83.69 400 LEU A CA 1
ATOM 3089 C C . LEU A 1 400 ? 1.866 -21.175 -17.495 1.00 83.69 400 LEU A C 1
ATOM 3091 O O . LEU A 1 400 ? 1.622 -21.188 -16.293 1.00 83.69 400 LEU A O 1
ATOM 3095 N N . VAL A 1 401 ? 1.102 -20.546 -18.381 1.00 86.50 401 VAL A N 1
ATOM 3096 C CA . VAL A 1 401 ? -0.173 -19.891 -18.079 1.00 86.50 401 VAL A CA 1
ATOM 3097 C C . VAL A 1 401 ? -1.277 -20.644 -18.815 1.00 86.50 401 VAL A C 1
ATOM 3099 O O . VAL A 1 401 ? -1.248 -20.762 -20.039 1.00 86.50 401 VAL A O 1
ATOM 3102 N N . THR A 1 402 ? -2.235 -21.208 -18.083 1.00 79.00 402 THR A N 1
ATOM 3103 C CA . THR A 1 402 ? -3.350 -21.976 -18.680 1.00 79.00 402 THR A CA 1
ATOM 3104 C C . THR A 1 402 ? -4.515 -21.091 -19.147 1.00 79.00 402 THR A C 1
ATOM 3106 O O . THR A 1 402 ? -5.328 -21.532 -19.958 1.00 79.00 402 THR A O 1
ATOM 3109 N N . GLY A 1 403 ? -4.591 -19.850 -18.657 1.00 78.50 403 GLY A N 1
ATOM 3110 C CA . GLY A 1 403 ? -5.490 -18.799 -19.133 1.00 78.50 403 GLY A CA 1
ATOM 3111 C C . GLY A 1 403 ? -4.765 -17.757 -19.989 1.00 78.50 403 GLY A C 1
ATOM 3112 O O . GLY A 1 403 ? -3.835 -18.087 -20.732 1.00 78.50 403 GLY A O 1
ATOM 3113 N N . ASP A 1 404 ? -5.194 -16.503 -19.869 1.00 82.75 404 ASP A N 1
ATOM 3114 C CA . ASP A 1 404 ? -4.642 -15.366 -20.611 1.00 82.75 404 ASP A CA 1
ATOM 3115 C C . ASP A 1 404 ? -3.400 -14.773 -19.929 1.00 82.75 404 ASP A C 1
ATOM 3117 O O . ASP A 1 404 ? -3.326 -14.721 -18.702 1.00 82.75 404 ASP A O 1
ATOM 3121 N N . LEU A 1 405 ? -2.461 -14.238 -20.716 1.00 88.81 405 LEU A N 1
ATOM 3122 C CA . LEU A 1 405 ? -1.327 -13.446 -20.227 1.00 88.81 405 LEU A CA 1
ATOM 3123 C C . LEU A 1 405 ? -1.493 -11.969 -20.604 1.00 88.81 405 LEU A C 1
ATOM 3125 O O . LEU A 1 405 ? -1.617 -11.625 -21.780 1.00 88.81 405 LEU A O 1
ATOM 3129 N N . ARG A 1 406 ? -1.441 -11.078 -19.611 1.00 87.81 406 ARG A N 1
ATOM 3130 C CA . ARG A 1 406 ? -1.444 -9.617 -19.789 1.00 87.81 406 ARG A CA 1
ATOM 3131 C C . ARG A 1 406 ? -0.166 -9.017 -19.213 1.00 87.81 406 ARG A C 1
ATOM 3133 O O . ARG A 1 406 ? 0.169 -9.269 -18.061 1.00 87.81 406 ARG A O 1
ATOM 3140 N N . VAL A 1 407 ? 0.538 -8.219 -20.007 1.00 88.75 407 VAL A N 1
ATOM 3141 C CA . VAL A 1 407 ? 1.794 -7.551 -19.624 1.00 88.75 407 VAL A CA 1
ATOM 3142 C C . VAL A 1 407 ? 1.940 -6.253 -20.420 1.00 88.75 407 VAL A C 1
ATOM 3144 O O . VAL A 1 407 ? 1.434 -6.161 -21.530 1.00 88.75 407 VAL A O 1
ATOM 3147 N N . ASN A 1 408 ? 2.604 -5.217 -19.905 1.00 84.06 408 ASN A N 1
ATOM 3148 C CA . ASN A 1 408 ? 2.853 -4.010 -20.707 1.00 84.06 408 ASN A CA 1
ATOM 3149 C C . ASN A 1 408 ? 4.026 -4.231 -21.672 1.00 84.06 408 ASN A C 1
ATOM 3151 O O . ASN A 1 408 ? 3.832 -4.298 -22.889 1.00 84.06 408 ASN A O 1
ATOM 3155 N N . HIS A 1 409 ? 5.239 -4.362 -21.142 1.00 90.06 409 HIS A N 1
ATOM 3156 C CA . HIS A 1 409 ? 6.454 -4.559 -21.921 1.00 90.06 409 HIS A CA 1
ATOM 3157 C C . HIS A 1 409 ? 7.116 -5.874 -21.497 1.00 90.06 409 HIS A C 1
ATOM 3159 O O . HIS A 1 409 ? 7.569 -5.990 -20.369 1.00 90.06 409 HIS A O 1
ATOM 3165 N N . LEU A 1 410 ? 7.183 -6.865 -22.387 1.00 92.12 410 LEU A N 1
ATOM 3166 C CA . LEU A 1 410 ? 7.849 -8.145 -22.132 1.00 92.12 410 LEU A CA 1
ATOM 3167 C C . LEU A 1 410 ? 9.067 -8.284 -23.045 1.00 92.12 410 LEU A C 1
ATOM 3169 O O . LEU A 1 410 ? 8.926 -8.267 -24.270 1.00 92.12 410 LEU A O 1
ATOM 3173 N N . VAL A 1 411 ? 10.248 -8.429 -22.448 1.00 91.75 411 VAL A N 1
ATOM 3174 C CA . VAL A 1 411 ? 11.477 -8.815 -23.140 1.00 91.75 411 VAL A CA 1
ATOM 3175 C C . VAL A 1 411 ? 11.891 -10.212 -22.705 1.00 91.75 411 VAL A C 1
ATOM 3177 O O . VAL A 1 411 ? 11.984 -10.508 -21.518 1.00 91.75 411 VAL A O 1
ATOM 3180 N N . MET A 1 412 ? 12.121 -11.075 -23.686 1.00 90.38 412 MET A N 1
ATOM 3181 C CA . MET A 1 412 ? 12.547 -12.451 -23.500 1.00 90.38 412 MET A CA 1
ATOM 3182 C C . MET A 1 412 ? 13.908 -12.656 -24.156 1.00 90.38 412 MET A C 1
ATOM 3184 O O . MET A 1 412 ? 14.126 -12.239 -25.302 1.00 90.38 412 MET A O 1
ATOM 3188 N N . SER A 1 413 ? 14.820 -13.289 -23.424 1.00 86.38 413 SER A N 1
ATOM 3189 C CA . SER A 1 413 ? 16.182 -13.550 -23.880 1.00 86.38 413 SER A CA 1
ATOM 3190 C C . SER A 1 413 ? 16.687 -14.940 -23.494 1.00 86.38 413 SER A C 1
ATOM 3192 O O . SER A 1 413 ? 16.112 -15.621 -22.645 1.00 86.38 413 SER A O 1
ATOM 3194 N N . GLU A 1 414 ? 17.755 -15.390 -24.153 1.00 83.38 414 GLU A N 1
ATOM 3195 C CA . GLU A 1 414 ? 18.513 -16.597 -23.795 1.00 83.38 414 GLU A CA 1
ATOM 3196 C C . GLU A 1 414 ? 17.671 -17.881 -23.704 1.00 83.38 414 GLU A C 1
ATOM 3198 O O . GLU A 1 414 ? 17.311 -18.462 -24.730 1.00 83.38 414 GLU A O 1
ATOM 3203 N N . VAL A 1 415 ? 17.410 -18.359 -22.484 1.00 78.38 415 VAL A N 1
ATOM 3204 C CA . VAL A 1 415 ? 16.718 -19.626 -22.179 1.00 78.38 415 VAL A CA 1
ATOM 3205 C C . VAL A 1 415 ? 15.279 -19.418 -21.702 1.00 78.38 415 VAL A C 1
ATOM 3207 O O . VAL A 1 415 ? 14.646 -20.366 -21.243 1.00 78.38 415 VAL A O 1
ATOM 3210 N N . GLY A 1 416 ? 14.769 -18.185 -21.757 1.00 79.44 416 GLY A N 1
ATOM 3211 C CA . GLY A 1 416 ? 13.416 -17.869 -21.314 1.00 79.44 416 GLY A CA 1
ATOM 3212 C C . GLY A 1 416 ? 12.362 -18.637 -22.112 1.00 79.44 416 GLY A C 1
ATOM 3213 O O . GLY A 1 416 ? 12.299 -18.494 -23.331 1.00 79.44 416 GLY A O 1
ATOM 3214 N N . ASP A 1 417 ? 11.528 -19.429 -21.435 1.00 82.38 417 ASP A N 1
ATOM 3215 C CA . ASP A 1 417 ? 10.485 -20.233 -22.080 1.00 82.38 417 ASP A CA 1
ATOM 3216 C C . ASP A 1 417 ? 9.119 -19.983 -21.426 1.00 82.38 417 ASP A C 1
ATOM 3218 O O . ASP A 1 417 ? 8.893 -20.329 -20.263 1.00 82.38 417 ASP A O 1
ATOM 3222 N N . ILE A 1 418 ? 8.215 -19.345 -22.176 1.00 88.50 418 ILE A N 1
ATOM 3223 C CA . ILE A 1 418 ? 6.852 -19.033 -21.733 1.00 88.50 418 ILE A CA 1
ATOM 3224 C C . ILE A 1 418 ? 5.852 -19.721 -22.659 1.00 88.50 418 ILE A C 1
ATOM 3226 O O . ILE A 1 418 ? 5.898 -19.589 -23.883 1.00 88.50 418 ILE A O 1
ATOM 3230 N N . THR A 1 419 ? 4.887 -20.413 -22.062 1.00 85.06 419 THR A N 1
ATOM 3231 C CA . THR A 1 419 ? 3.735 -20.988 -22.758 1.00 85.06 419 THR A CA 1
ATOM 3232 C C . THR A 1 419 ? 2.435 -20.411 -22.204 1.00 85.06 419 THR A C 1
ATOM 3234 O O . THR A 1 419 ? 2.189 -20.468 -21.002 1.00 85.06 419 THR A O 1
ATOM 3237 N N . VAL A 1 420 ? 1.580 -19.900 -23.089 1.00 85.44 420 VAL A N 1
ATOM 3238 C CA . VAL A 1 420 ? 0.255 -19.342 -22.787 1.00 85.44 420 VAL A CA 1
ATOM 3239 C C . VAL A 1 420 ? -0.806 -20.151 -23.534 1.00 85.44 420 VAL A C 1
ATOM 3241 O O . VAL A 1 420 ? -0.758 -20.276 -24.761 1.00 85.44 420 VAL A O 1
ATOM 3244 N N . GLN A 1 421 ? -1.763 -20.733 -22.811 1.00 79.06 421 GLN A N 1
ATOM 3245 C CA . GLN A 1 421 ? -2.843 -21.519 -23.418 1.00 79.06 421 GLN A CA 1
ATOM 3246 C C . GLN A 1 421 ? -4.037 -20.664 -23.866 1.00 79.06 421 GLN A C 1
ATOM 3248 O O . GLN A 1 421 ? -4.742 -21.072 -24.791 1.00 79.06 421 GLN A O 1
ATOM 3253 N N . GLY A 1 422 ? -4.250 -19.504 -23.242 1.00 77.19 422 GLY A N 1
ATOM 3254 C CA . GLY A 1 422 ? -5.216 -18.490 -23.661 1.00 77.19 422 GLY A CA 1
ATOM 3255 C C . GLY A 1 422 ? -4.615 -17.446 -24.604 1.00 77.19 422 GLY A C 1
ATOM 3256 O O . GLY A 1 422 ? -3.720 -17.748 -25.403 1.00 77.19 422 GLY A O 1
ATOM 3257 N N . ASP A 1 423 ? -5.125 -16.220 -24.503 1.00 81.62 423 ASP A N 1
ATOM 3258 C CA . ASP A 1 423 ? -4.702 -15.076 -25.312 1.00 81.62 423 ASP A CA 1
ATOM 3259 C C . ASP A 1 423 ? -3.523 -14.323 -24.663 1.00 81.62 423 ASP A C 1
ATOM 3261 O O . ASP A 1 423 ? -3.363 -14.295 -23.440 1.00 81.62 423 ASP A O 1
ATOM 3265 N N . LEU A 1 424 ? -2.692 -13.674 -25.485 1.00 87.88 424 LEU A N 1
ATOM 3266 C CA . LEU A 1 424 ? -1.607 -12.794 -25.035 1.00 87.88 424 LEU A CA 1
ATOM 3267 C C . LEU A 1 424 ? -1.932 -11.334 -25.360 1.00 87.88 424 LEU A C 1
ATOM 3269 O O . LEU A 1 424 ? -2.156 -10.987 -26.519 1.00 87.88 424 LEU A O 1
ATOM 3273 N N . HIS A 1 425 ? -1.847 -10.457 -24.362 1.00 87.44 425 HIS A N 1
ATOM 3274 C CA . HIS A 1 425 ? -1.946 -9.010 -24.533 1.00 87.44 425 HIS A CA 1
ATOM 3275 C C . HIS A 1 425 ? -0.662 -8.321 -24.069 1.00 87.44 425 HIS A C 1
ATOM 3277 O O . HIS A 1 425 ? -0.302 -8.406 -22.894 1.00 87.44 425 HIS A O 1
ATOM 3283 N N . ALA A 1 426 ? -0.006 -7.604 -24.985 1.00 88.75 426 ALA A N 1
ATOM 3284 C CA . ALA A 1 426 ? 1.184 -6.813 -24.695 1.00 88.75 426 ALA A CA 1
ATOM 3285 C C . ALA A 1 426 ? 1.179 -5.445 -25.392 1.00 88.75 426 ALA A C 1
ATOM 3287 O O . ALA A 1 426 ? 0.650 -5.293 -26.487 1.00 88.75 426 ALA A O 1
ATOM 3288 N N . LYS A 1 427 ? 1.819 -4.422 -24.817 1.00 84.94 427 LYS A N 1
ATOM 3289 C CA . LYS A 1 427 ? 2.166 -3.214 -25.592 1.00 84.94 427 LYS A CA 1
ATOM 3290 C C . LYS A 1 427 ? 3.410 -3.479 -26.423 1.00 84.94 427 LYS A C 1
ATOM 3292 O O . LYS A 1 427 ? 3.429 -3.212 -27.620 1.00 84.94 427 LYS A O 1
ATOM 3297 N N . THR A 1 428 ? 4.460 -3.998 -25.797 1.00 90.38 428 THR A N 1
ATOM 3298 C CA . THR A 1 428 ? 5.706 -4.349 -26.487 1.00 90.38 428 THR A CA 1
ATOM 3299 C C . THR A 1 428 ? 6.100 -5.768 -26.126 1.00 90.38 428 THR A C 1
ATOM 3301 O O . THR A 1 428 ? 6.156 -6.102 -24.948 1.00 90.38 428 THR A O 1
ATOM 3304 N N . LEU A 1 429 ? 6.382 -6.579 -27.139 1.00 94.12 429 LEU A N 1
ATOM 3305 C CA . LEU A 1 429 ? 6.892 -7.933 -26.985 1.00 94.12 429 LEU A CA 1
ATOM 3306 C C . LEU A 1 429 ? 8.208 -8.050 -27.742 1.00 94.12 429 LEU A C 1
ATOM 3308 O O . LEU A 1 429 ? 8.260 -7.721 -28.925 1.00 94.12 429 LEU A O 1
ATOM 3312 N N . VAL A 1 430 ? 9.260 -8.511 -27.079 1.00 94.44 430 VAL A N 1
ATOM 3313 C CA . VAL A 1 430 ? 10.589 -8.655 -27.672 1.00 94.44 430 VAL A CA 1
ATOM 3314 C C . VAL A 1 430 ? 11.135 -10.037 -27.359 1.00 94.44 430 VAL A C 1
ATOM 3316 O O . VAL A 1 430 ? 11.196 -10.412 -26.198 1.00 94.44 430 VAL A O 1
ATOM 3319 N N . GLY A 1 431 ? 11.559 -10.773 -28.382 1.00 92.31 431 GLY A N 1
ATOM 3320 C CA . GLY A 1 431 ? 12.333 -12.005 -28.243 1.00 92.31 431 GLY A CA 1
ATOM 3321 C C . GLY A 1 431 ? 13.667 -11.849 -28.956 1.00 92.31 431 GLY A C 1
ATOM 3322 O O . GLY A 1 431 ? 13.694 -11.489 -30.137 1.00 92.31 431 GLY A O 1
ATOM 3323 N N . MET A 1 432 ? 14.764 -12.086 -28.237 1.00 89.00 432 MET A N 1
ATOM 3324 C CA . MET A 1 432 ? 16.132 -11.968 -28.748 1.00 89.00 432 MET A CA 1
ATOM 3325 C C . MET A 1 432 ? 17.066 -13.001 -28.101 1.00 89.00 432 MET A C 1
ATOM 3327 O O . MET A 1 432 ? 16.742 -13.574 -27.077 1.00 89.00 432 MET A O 1
ATOM 3331 N N . TYR A 1 433 ? 18.246 -13.234 -28.670 1.00 84.44 433 TYR A N 1
ATOM 3332 C CA . TYR A 1 433 ? 19.284 -14.129 -28.128 1.00 84.44 433 TYR A CA 1
ATOM 3333 C C . TYR A 1 433 ? 18.803 -15.542 -27.733 1.00 84.44 433 TYR A C 1
ATOM 3335 O O . TYR A 1 433 ? 19.257 -16.088 -26.741 1.00 84.44 433 TYR A O 1
ATOM 3343 N N . GLY A 1 434 ? 17.875 -16.145 -28.481 1.00 72.00 434 GLY A N 1
ATOM 3344 C CA . GLY A 1 434 ? 17.274 -17.446 -28.148 1.00 72.00 434 GLY A CA 1
ATOM 3345 C C . GLY A 1 434 ? 18.088 -18.679 -28.559 1.00 72.00 434 GLY A C 1
ATOM 3346 O O . GLY A 1 434 ? 17.557 -19.786 -28.590 1.00 72.00 434 GLY A O 1
ATOM 3347 N N . ASP A 1 435 ? 19.373 -18.533 -28.888 1.00 75.62 435 ASP A N 1
ATOM 3348 C CA . ASP A 1 435 ? 20.237 -19.623 -29.367 1.00 75.62 435 ASP A CA 1
ATOM 3349 C C . ASP A 1 435 ? 20.422 -20.749 -28.339 1.00 75.62 435 ASP A C 1
ATOM 3351 O O . ASP A 1 435 ? 20.779 -21.873 -28.701 1.00 75.62 435 ASP A O 1
ATOM 3355 N N . ASN A 1 436 ? 20.087 -20.470 -27.079 1.00 71.00 436 ASN A N 1
ATOM 3356 C CA . ASN A 1 436 ? 20.097 -21.423 -25.975 1.00 71.00 436 ASN A CA 1
ATOM 3357 C C . ASN A 1 436 ? 18.732 -22.088 -25.707 1.00 71.00 436 ASN A C 1
ATOM 3359 O O . ASN A 1 436 ? 18.614 -22.853 -24.752 1.00 71.00 436 ASN A O 1
ATOM 3363 N N . GLY A 1 437 ? 17.727 -21.865 -26.562 1.00 71.06 437 GLY A N 1
ATOM 3364 C CA . GLY A 1 437 ? 16.433 -22.554 -26.504 1.00 71.06 437 GLY A CA 1
ATOM 3365 C C . GLY A 1 437 ? 15.258 -21.710 -26.012 1.00 71.06 437 GLY A C 1
ATOM 3366 O O . GLY A 1 437 ? 14.214 -22.285 -25.715 1.00 71.06 437 GLY A O 1
ATOM 3367 N N . GLY A 1 438 ? 15.403 -20.385 -25.939 1.00 81.50 438 GLY A N 1
ATOM 3368 C CA . GLY A 1 438 ? 14.323 -19.478 -25.559 1.00 81.50 438 GLY A CA 1
ATOM 3369 C C . GLY A 1 438 ? 13.142 -19.516 -26.533 1.00 81.50 438 GLY A C 1
ATOM 3370 O O . GLY A 1 438 ? 13.313 -19.534 -27.761 1.00 81.50 438 GLY A O 1
ATOM 3371 N N . SER A 1 439 ? 11.930 -19.555 -25.981 1.00 84.19 439 SER A N 1
ATOM 3372 C CA . SER A 1 439 ? 10.708 -19.694 -26.764 1.00 84.19 439 SER A CA 1
ATOM 3373 C C . SER A 1 439 ? 9.508 -18.992 -26.133 1.00 84.19 439 SER A C 1
ATOM 3375 O O . SER A 1 439 ? 9.367 -18.919 -24.915 1.00 84.19 439 SER A O 1
ATOM 3377 N N . LEU A 1 440 ? 8.621 -18.470 -26.977 1.00 88.94 440 LEU A N 1
ATOM 3378 C CA . LEU A 1 440 ? 7.291 -18.028 -26.576 1.00 88.94 440 LEU A CA 1
ATOM 3379 C C . LEU A 1 440 ? 6.256 -18.775 -27.402 1.00 88.94 440 LEU A C 1
ATOM 3381 O O . LEU A 1 440 ? 6.249 -18.667 -28.629 1.00 88.94 440 LEU A O 1
ATOM 3385 N N . ASN A 1 441 ? 5.340 -19.470 -26.734 1.00 85.06 441 ASN A N 1
ATOM 3386 C CA . ASN A 1 441 ? 4.230 -20.139 -27.397 1.00 85.06 441 ASN A CA 1
ATOM 3387 C C . ASN A 1 441 ? 2.886 -19.640 -26.861 1.00 85.06 441 ASN A C 1
ATOM 3389 O O . ASN A 1 441 ? 2.659 -19.638 -25.657 1.00 85.06 441 ASN A O 1
ATOM 3393 N N . VAL A 1 442 ? 1.980 -19.257 -27.757 1.00 84.38 442 VAL A N 1
ATOM 3394 C CA . VAL A 1 442 ? 0.637 -18.752 -27.440 1.00 84.38 442 VAL A CA 1
ATOM 3395 C C . VAL A 1 442 ? -0.381 -19.536 -28.261 1.00 84.38 442 VAL A C 1
ATOM 3397 O O . VAL A 1 442 ? -0.318 -19.513 -29.489 1.00 84.38 442 VAL A O 1
ATOM 3400 N N . ALA A 1 443 ? -1.312 -20.255 -27.626 1.00 74.25 443 ALA A N 1
ATOM 3401 C CA . ALA A 1 443 ? -2.343 -20.993 -28.371 1.00 74.25 443 ALA A CA 1
ATOM 3402 C C . ALA A 1 443 ? -3.478 -20.104 -28.876 1.00 74.25 443 ALA A C 1
ATOM 3404 O O . ALA A 1 443 ? -4.021 -20.395 -29.944 1.00 74.25 443 ALA A O 1
ATOM 3405 N N . GLY A 1 444 ? -3.845 -19.077 -28.109 1.00 73.50 444 GLY A N 1
ATOM 3406 C CA . GLY A 1 444 ? -4.867 -18.104 -28.470 1.00 73.50 444 GLY A CA 1
ATOM 3407 C C . GLY A 1 444 ? -4.368 -17.025 -29.429 1.00 73.50 444 GLY A C 1
ATOM 3408 O O . GLY A 1 444 ? -3.362 -17.184 -30.130 1.00 73.50 444 GLY A O 1
ATOM 3409 N N . ASP A 1 445 ? -5.103 -15.918 -29.475 1.00 79.06 445 ASP A N 1
ATOM 3410 C CA . ASP A 1 445 ? -4.721 -14.726 -30.226 1.00 79.06 445 ASP A CA 1
ATOM 3411 C C . ASP A 1 445 ? -3.635 -13.937 -29.467 1.00 79.06 445 ASP A C 1
ATOM 3413 O O . ASP A 1 445 ? -3.611 -13.878 -28.238 1.00 79.06 445 ASP A O 1
ATOM 3417 N N . ALA A 1 446 ? -2.741 -13.278 -30.207 1.00 85.50 446 ALA A N 1
ATOM 3418 C CA . ALA A 1 446 ? -1.753 -12.357 -29.652 1.00 85.50 446 ALA A CA 1
ATOM 3419 C C . ALA A 1 446 ? -2.070 -10.925 -30.097 1.00 85.50 446 ALA A C 1
ATOM 3421 O O . ALA A 1 446 ? -2.045 -10.618 -31.288 1.00 85.50 446 ALA A O 1
ATOM 3422 N N . GLN A 1 447 ? -2.354 -10.037 -29.147 1.00 86.50 447 GLN A N 1
ATOM 3423 C CA . GLN A 1 447 ? -2.581 -8.611 -29.376 1.00 86.50 447 GLN A CA 1
ATOM 3424 C C . GLN A 1 447 ? -1.391 -7.817 -28.851 1.00 86.50 447 GLN A C 1
ATOM 3426 O O . GLN A 1 447 ? -1.159 -7.756 -27.644 1.00 86.50 447 GLN A O 1
ATOM 3431 N N . VAL A 1 448 ? -0.636 -7.214 -29.767 1.00 86.38 448 VAL A N 1
ATOM 3432 C CA . VAL A 1 448 ? 0.618 -6.525 -29.456 1.00 86.38 448 VAL A CA 1
ATOM 3433 C C . VAL A 1 448 ? 0.657 -5.161 -30.146 1.00 86.38 448 VAL A C 1
ATOM 3435 O O . VAL A 1 448 ? 0.207 -5.038 -31.277 1.00 86.38 448 VAL A O 1
ATOM 3438 N N . GLU A 1 449 ? 1.191 -4.091 -29.550 1.00 83.88 449 GLU A N 1
ATOM 3439 C CA . GLU A 1 449 ? 1.443 -2.879 -30.357 1.00 83.88 449 GLU A CA 1
ATOM 3440 C C . GLU A 1 449 ? 2.710 -3.052 -31.200 1.00 83.88 449 GLU A C 1
ATOM 3442 O O . GLU A 1 449 ? 2.681 -2.877 -32.419 1.00 83.88 449 GLU A O 1
ATOM 3447 N N . VAL A 1 450 ? 3.822 -3.414 -30.559 1.00 89.38 450 VAL A N 1
ATOM 3448 C CA . VAL A 1 450 ? 5.117 -3.638 -31.212 1.00 89.38 450 VAL A CA 1
ATOM 3449 C C . VAL A 1 450 ? 5.648 -5.017 -30.846 1.00 89.38 450 VAL A C 1
ATOM 3451 O O . VAL A 1 450 ? 5.908 -5.282 -29.676 1.00 89.38 450 VAL A O 1
ATOM 3454 N N . LEU A 1 451 ? 5.835 -5.874 -31.847 1.00 93.38 451 LEU A N 1
ATOM 3455 C CA . LEU A 1 451 ? 6.445 -7.190 -31.688 1.00 93.38 451 LEU A CA 1
ATOM 3456 C C . LEU A 1 451 ? 7.814 -7.212 -32.368 1.00 93.38 451 LEU A C 1
ATOM 3458 O O . LEU A 1 451 ? 7.915 -6.902 -33.551 1.00 93.38 451 LEU A O 1
ATOM 3462 N N . VAL A 1 452 ? 8.858 -7.574 -31.630 1.00 93.94 452 VAL A N 1
ATOM 3463 C CA . VAL A 1 452 ? 10.228 -7.722 -32.127 1.00 93.94 452 VAL A CA 1
ATOM 3464 C C . VAL A 1 452 ? 10.626 -9.192 -32.038 1.00 93.94 452 VAL A C 1
ATOM 3466 O O . VAL A 1 452 ? 10.740 -9.732 -30.941 1.00 93.94 452 VAL A O 1
ATOM 3469 N N . ALA A 1 453 ? 10.844 -9.829 -33.185 1.00 91.31 453 ALA A N 1
ATOM 3470 C CA . ALA A 1 453 ? 11.257 -11.225 -33.290 1.00 91.31 453 ALA A CA 1
ATOM 3471 C C . ALA A 1 453 ? 12.627 -11.324 -33.972 1.00 91.31 453 ALA A C 1
ATOM 3473 O O . ALA A 1 453 ? 12.730 -11.215 -35.200 1.00 91.31 453 ALA A O 1
ATOM 3474 N N . THR A 1 454 ? 13.694 -11.479 -33.182 1.00 85.06 454 THR A N 1
ATOM 3475 C CA . THR A 1 454 ? 15.076 -11.494 -33.691 1.00 85.06 454 THR A CA 1
ATOM 3476 C C . THR A 1 454 ? 15.934 -12.574 -33.032 1.00 85.06 454 THR A C 1
ATOM 3478 O O . THR A 1 454 ? 15.578 -13.154 -32.010 1.00 85.06 454 THR A O 1
ATOM 3481 N N . THR A 1 455 ? 17.114 -12.817 -33.608 1.00 75.31 455 THR A N 1
ATOM 3482 C CA . THR A 1 455 ? 18.261 -13.454 -32.937 1.00 75.31 455 THR A CA 1
ATOM 3483 C C . THR A 1 455 ? 17.926 -14.775 -32.226 1.00 75.31 455 THR A C 1
ATOM 3485 O O . THR A 1 455 ? 18.070 -14.888 -31.016 1.00 75.31 455 THR A O 1
ATOM 3488 N N . TYR A 1 456 ? 17.522 -15.799 -32.980 1.00 77.06 456 TYR A N 1
ATOM 3489 C CA . TYR A 1 456 ? 17.357 -17.192 -32.517 1.00 77.06 456 TYR A CA 1
ATOM 3490 C C . TYR A 1 456 ? 16.196 -17.457 -31.551 1.00 77.06 456 TYR A C 1
ATOM 3492 O O . TYR A 1 456 ? 16.010 -18.600 -31.145 1.00 77.06 456 TYR A O 1
ATOM 3500 N N . PHE A 1 457 ? 15.379 -16.450 -31.233 1.00 85.50 457 PHE A N 1
ATOM 3501 C CA . PHE A 1 457 ? 14.225 -16.625 -30.357 1.00 85.50 457 PHE A CA 1
ATOM 3502 C C . PHE A 1 457 ? 13.017 -17.189 -31.109 1.00 85.50 457 PHE A C 1
ATOM 3504 O O . PHE A 1 457 ? 12.600 -16.642 -32.133 1.00 85.50 457 PHE A O 1
ATOM 3511 N N . CYS A 1 458 ? 12.452 -18.286 -30.606 1.00 85.06 458 CYS A N 1
ATOM 3512 C CA . CYS A 1 458 ? 11.356 -18.983 -31.273 1.00 85.06 458 CYS A CA 1
ATOM 3513 C C . CYS A 1 458 ? 9.995 -18.426 -30.842 1.00 85.06 458 CYS A C 1
ATOM 3515 O O . CYS A 1 458 ? 9.723 -18.293 -29.650 1.00 85.06 458 CYS A O 1
ATOM 3517 N N . PHE A 1 459 ? 9.115 -18.171 -31.811 1.00 85.31 459 PHE A N 1
ATOM 3518 C CA . PHE A 1 459 ? 7.733 -17.765 -31.567 1.00 85.31 459 PHE A CA 1
ATOM 3519 C C . PHE A 1 459 ? 6.760 -18.774 -32.177 1.00 85.31 459 PHE A C 1
ATOM 3521 O O . PHE A 1 459 ? 6.828 -19.069 -33.370 1.00 85.31 459 PHE A O 1
ATOM 3528 N N . GLY A 1 460 ? 5.831 -19.277 -31.369 1.00 83.00 460 GLY A N 1
ATOM 3529 C CA . GLY A 1 460 ? 4.747 -20.153 -31.797 1.00 83.00 460 GLY A CA 1
ATOM 3530 C C . GLY A 1 460 ? 3.391 -19.512 -31.527 1.00 83.00 460 GLY A C 1
ATOM 3531 O O . GLY A 1 460 ? 3.021 -19.327 -30.373 1.00 83.00 460 GLY A O 1
ATOM 3532 N N . PHE A 1 461 ? 2.624 -19.216 -32.575 1.00 83.19 461 PHE A N 1
ATOM 3533 C CA . PHE A 1 461 ? 1.270 -18.669 -32.446 1.00 83.19 461 PHE A CA 1
ATOM 3534 C C . PHE A 1 461 ? 0.239 -19.643 -33.025 1.00 83.19 461 PHE A C 1
ATOM 3536 O O . PHE A 1 461 ? 0.306 -20.014 -34.197 1.00 83.19 461 PHE A O 1
ATOM 3543 N N . GLY A 1 462 ? -0.703 -20.079 -32.188 1.00 72.69 462 GLY A N 1
ATOM 3544 C CA . GLY A 1 462 ? -1.835 -20.923 -32.573 1.00 72.69 462 GLY A CA 1
ATOM 3545 C C . GLY A 1 462 ? -3.016 -20.126 -33.136 1.00 72.69 462 GLY A C 1
ATOM 3546 O O . GLY A 1 462 ? -3.724 -20.631 -34.013 1.00 72.69 462 GLY A O 1
ATOM 3547 N N . GLY A 1 463 ? -3.207 -18.892 -32.659 1.00 73.50 463 GLY A N 1
ATOM 3548 C CA . GLY A 1 463 ? -4.206 -17.933 -33.133 1.00 73.50 463 GLY A CA 1
ATOM 3549 C C . GLY A 1 463 ? -3.625 -16.814 -34.002 1.00 73.50 463 GLY A C 1
ATOM 3550 O O . GLY A 1 463 ? -2.550 -16.931 -34.591 1.00 73.50 463 GLY A O 1
ATOM 3551 N N . ASN A 1 464 ? -4.371 -15.715 -34.126 1.00 82.38 464 ASN A N 1
ATOM 3552 C CA . ASN A 1 464 ? -3.985 -14.565 -34.940 1.00 82.38 464 ASN A CA 1
ATOM 3553 C C . ASN A 1 464 ? -3.018 -13.651 -34.186 1.00 82.38 464 ASN A C 1
ATOM 3555 O O . ASN A 1 464 ? -3.267 -13.282 -33.040 1.00 82.38 464 ASN A O 1
ATOM 3559 N N . VAL A 1 465 ? -1.982 -13.178 -34.879 1.00 87.25 465 VAL A N 1
ATOM 3560 C CA . VAL A 1 465 ? -1.104 -12.111 -34.384 1.00 87.25 465 VAL A CA 1
ATOM 3561 C C . VAL A 1 465 ? -1.623 -10.766 -34.889 1.00 87.25 465 VAL A C 1
ATOM 3563 O O . VAL A 1 465 ? -1.549 -10.458 -36.078 1.00 87.25 465 VAL A O 1
ATOM 3566 N N . GLN A 1 466 ? -2.164 -9.956 -33.985 1.00 84.19 466 GLN A N 1
ATOM 3567 C CA . GLN A 1 466 ? -2.586 -8.584 -34.243 1.00 84.19 466 GLN A CA 1
ATOM 3568 C C . GLN A 1 466 ? -1.522 -7.638 -33.702 1.00 84.19 466 GLN A C 1
ATOM 3570 O O . GLN A 1 466 ? -1.488 -7.356 -32.506 1.00 84.19 466 GLN A O 1
ATOM 3575 N N . ALA A 1 467 ? -0.661 -7.150 -34.595 1.00 85.19 467 ALA A N 1
ATOM 3576 C CA . ALA A 1 467 ? 0.391 -6.204 -34.256 1.00 85.19 467 ALA A CA 1
ATOM 3577 C C . ALA A 1 467 ? 0.304 -4.919 -35.080 1.00 85.19 467 ALA A C 1
ATOM 3579 O O . ALA A 1 467 ? 0.046 -4.968 -36.283 1.00 85.19 467 ALA A O 1
ATOM 3580 N N . LYS A 1 468 ? 0.540 -3.756 -34.454 1.00 81.81 468 LYS A N 1
ATOM 3581 C CA . LYS A 1 468 ? 0.664 -2.491 -35.203 1.00 81.81 468 LYS A CA 1
ATOM 3582 C C . LYS A 1 468 ? 1.974 -2.465 -35.991 1.00 81.81 468 LYS A C 1
ATOM 3584 O O . LYS A 1 468 ? 1.992 -2.014 -37.133 1.00 81.81 468 LYS A O 1
ATOM 3589 N N . HIS A 1 469 ? 3.051 -2.952 -35.380 1.00 86.12 469 HIS A N 1
ATOM 3590 C CA . HIS A 1 469 ? 4.341 -3.139 -36.030 1.00 86.12 469 HIS A CA 1
ATOM 3591 C C . HIS A 1 469 ? 4.940 -4.484 -35.625 1.00 86.12 469 HIS A C 1
ATOM 3593 O O . HIS A 1 469 ? 5.074 -4.771 -34.436 1.00 86.12 469 HIS A O 1
ATOM 3599 N N . ILE A 1 470 ? 5.346 -5.273 -36.617 1.00 90.75 470 ILE A N 1
ATOM 3600 C CA . ILE A 1 470 ? 6.202 -6.443 -36.422 1.00 90.75 470 ILE A CA 1
ATOM 3601 C C . ILE A 1 470 ? 7.578 -6.070 -36.958 1.00 90.75 470 ILE A C 1
ATOM 3603 O O . ILE A 1 470 ? 7.687 -5.603 -38.089 1.00 90.75 470 ILE A O 1
ATOM 3607 N N . ILE A 1 471 ? 8.614 -6.231 -36.147 1.00 91.50 471 ILE A N 1
ATOM 3608 C CA . ILE A 1 471 ? 10.010 -6.001 -36.508 1.00 91.50 471 ILE A CA 1
ATOM 3609 C C . ILE A 1 471 ? 10.729 -7.333 -36.381 1.00 91.50 471 ILE A C 1
ATOM 3611 O O . ILE A 1 471 ? 10.577 -8.030 -35.382 1.00 91.50 471 ILE A O 1
ATOM 3615 N N . GLY A 1 472 ? 11.545 -7.689 -37.360 1.00 89.81 472 GLY A N 1
ATOM 3616 C CA . GLY A 1 472 ? 12.318 -8.913 -37.241 1.00 89.81 472 GLY A CA 1
ATOM 3617 C C . GLY A 1 472 ? 13.341 -9.111 -38.334 1.00 89.81 472 GLY A C 1
ATOM 3618 O O . GLY A 1 472 ? 13.437 -8.332 -39.288 1.00 89.81 472 GLY A O 1
ATOM 3619 N N . ASP A 1 473 ? 14.143 -10.153 -38.169 1.00 82.19 473 ASP A N 1
ATOM 3620 C CA . ASP A 1 473 ? 15.003 -10.644 -39.237 1.00 82.19 473 ASP A CA 1
ATOM 3621 C C . ASP A 1 473 ? 14.245 -11.632 -40.145 1.00 82.19 473 ASP A C 1
ATOM 3623 O O . ASP A 1 473 ? 13.114 -12.033 -39.872 1.00 82.19 473 ASP A O 1
ATOM 3627 N N . THR A 1 474 ? 14.855 -11.998 -41.273 1.00 73.62 474 THR A N 1
ATOM 3628 C CA . THR A 1 474 ? 14.260 -12.901 -42.275 1.00 73.62 474 THR A CA 1
ATOM 3629 C C . THR A 1 474 ? 14.133 -14.355 -41.821 1.00 73.62 474 THR A C 1
ATOM 3631 O O . THR A 1 474 ? 13.766 -15.190 -42.639 1.00 73.62 474 THR A O 1
ATOM 3634 N N . THR A 1 475 ? 14.532 -14.682 -40.593 1.00 75.81 475 THR A N 1
ATOM 3635 C CA . THR A 1 475 ? 14.593 -16.061 -40.105 1.00 75.81 475 THR A CA 1
ATOM 3636 C C . THR A 1 475 ? 13.460 -16.340 -39.128 1.00 75.81 475 THR A C 1
ATOM 3638 O O . THR A 1 475 ? 12.776 -17.337 -39.306 1.00 75.81 475 THR A O 1
ATOM 3641 N N . TYR A 1 476 ? 13.229 -15.462 -38.144 1.00 79.88 476 TYR A N 1
ATOM 3642 C CA . TYR A 1 476 ? 12.299 -15.746 -37.034 1.00 79.88 476 TYR A CA 1
ATOM 3643 C C . TYR A 1 476 ? 10.934 -15.073 -37.178 1.00 79.88 476 TYR A C 1
ATOM 3645 O O . TYR A 1 476 ? 9.915 -15.661 -36.831 1.00 79.88 476 TYR A O 1
ATOM 3653 N N . ALA A 1 477 ? 10.866 -13.863 -37.742 1.00 78.81 477 ALA A N 1
ATOM 3654 C CA . ALA A 1 477 ? 9.569 -13.222 -37.989 1.00 78.81 477 ALA A CA 1
ATOM 3655 C C . ALA A 1 477 ? 8.759 -13.956 -39.072 1.00 78.81 477 ALA A C 1
ATOM 3657 O O . ALA A 1 477 ? 7.530 -14.014 -39.014 1.00 78.81 477 ALA A O 1
ATOM 3658 N N . THR A 1 478 ? 9.452 -14.568 -40.036 1.00 79.81 478 THR A N 1
ATOM 3659 C CA . THR A 1 478 ? 8.836 -15.321 -41.137 1.00 79.81 478 THR A CA 1
ATOM 3660 C C . THR A 1 478 ? 8.133 -16.600 -40.699 1.00 79.81 478 THR A C 1
ATOM 3662 O O . THR A 1 478 ? 7.370 -17.161 -41.484 1.00 79.81 478 THR A O 1
ATOM 3665 N N . ASP A 1 479 ? 8.354 -17.054 -39.464 1.00 76.31 479 ASP A N 1
ATOM 3666 C CA . ASP A 1 479 ? 7.697 -18.248 -38.929 1.00 76.31 479 ASP A CA 1
ATOM 3667 C C . ASP A 1 479 ? 6.192 -18.033 -38.707 1.00 76.31 479 ASP A C 1
ATOM 3669 O O . ASP A 1 479 ? 5.422 -18.995 -38.718 1.00 76.31 479 ASP A O 1
ATOM 3673 N N . PHE A 1 480 ? 5.752 -16.779 -38.556 1.00 81.69 480 PHE A N 1
ATOM 3674 C CA . PHE A 1 480 ? 4.353 -16.449 -38.275 1.00 81.69 480 PHE A CA 1
ATOM 3675 C C . PHE A 1 480 ? 3.801 -15.256 -39.073 1.00 81.69 480 PHE A C 1
ATOM 3677 O O . PHE A 1 480 ? 2.590 -15.033 -39.048 1.00 81.69 480 PHE A O 1
ATOM 3684 N N . THR A 1 481 ? 4.626 -14.500 -39.811 1.00 84.25 481 THR A N 1
ATOM 3685 C CA . THR A 1 481 ? 4.144 -13.418 -40.690 1.00 84.25 481 THR A CA 1
ATOM 3686 C C . THR A 1 481 ? 5.021 -13.193 -41.928 1.00 84.25 481 THR A C 1
ATOM 3688 O O . THR A 1 481 ? 6.237 -13.341 -41.888 1.00 84.25 481 THR A O 1
ATOM 3691 N N . GLU A 1 482 ? 4.412 -12.763 -43.036 1.00 84.19 482 GLU A N 1
ATOM 3692 C CA . GLU A 1 482 ? 5.131 -12.205 -44.198 1.00 84.19 482 GLU A CA 1
ATOM 3693 C C . GLU A 1 482 ? 5.186 -10.662 -44.171 1.00 84.19 482 GLU A C 1
ATOM 3695 O O . GLU A 1 482 ? 5.945 -10.058 -44.927 1.00 84.19 482 GLU A O 1
ATOM 3700 N N . ASP A 1 483 ? 4.392 -10.019 -43.307 1.00 86.81 483 ASP A N 1
ATOM 3701 C CA . ASP A 1 483 ? 4.272 -8.562 -43.182 1.00 86.81 483 ASP A CA 1
ATOM 3702 C C . ASP A 1 483 ? 5.023 -8.082 -41.934 1.00 86.81 483 ASP A C 1
ATOM 3704 O O . ASP A 1 483 ? 4.510 -8.137 -40.813 1.00 86.81 483 ASP A O 1
ATOM 3708 N N . TYR A 1 484 ? 6.282 -7.682 -42.126 1.00 88.81 484 TYR A N 1
ATOM 3709 C CA . TYR A 1 484 ? 7.150 -7.184 -41.062 1.00 88.81 484 TYR A CA 1
ATOM 3710 C C . TYR A 1 484 ? 8.159 -6.150 -41.580 1.00 88.81 484 TYR A C 1
ATOM 3712 O O . TYR A 1 484 ? 8.531 -6.111 -42.755 1.00 88.81 484 TYR A O 1
ATOM 3720 N N . ILE A 1 485 ? 8.639 -5.309 -40.667 1.00 89.19 485 ILE A N 1
ATOM 3721 C CA . ILE A 1 485 ? 9.732 -4.367 -40.880 1.00 89.19 485 ILE A CA 1
ATOM 3722 C C . ILE A 1 485 ? 11.046 -5.108 -40.640 1.00 89.19 485 ILE A C 1
ATOM 3724 O O . ILE A 1 485 ? 11.331 -5.555 -39.528 1.00 89.19 485 ILE A O 1
ATOM 3728 N N . SER A 1 486 ? 11.874 -5.223 -41.677 1.00 89.12 486 SER A N 1
ATOM 3729 C CA . SER A 1 486 ? 13.188 -5.846 -41.530 1.00 89.12 486 SER A CA 1
ATOM 3730 C C . SER A 1 486 ? 14.095 -5.011 -40.626 1.00 89.12 486 SER A C 1
ATOM 3732 O O . SER A 1 486 ? 14.221 -3.802 -40.832 1.00 89.12 486 SER A O 1
ATOM 3734 N N . THR A 1 487 ? 14.811 -5.663 -39.707 1.00 89.44 487 THR A N 1
ATOM 3735 C CA . THR A 1 487 ? 15.876 -5.045 -38.893 1.00 89.44 487 THR A CA 1
ATOM 3736 C C . THR A 1 487 ? 16.992 -4.404 -39.728 1.00 89.44 487 THR A C 1
ATOM 3738 O O . THR A 1 487 ? 17.671 -3.499 -39.251 1.00 89.44 487 THR A O 1
ATOM 3741 N N . ALA A 1 488 ? 17.145 -4.792 -41.001 1.00 87.81 488 ALA A N 1
ATOM 3742 C CA . ALA A 1 488 ? 18.062 -4.151 -41.946 1.00 87.81 488 ALA A CA 1
ATOM 3743 C C . ALA A 1 488 ? 17.585 -2.763 -42.424 1.00 87.81 488 ALA A C 1
ATOM 3745 O O . ALA A 1 488 ? 18.371 -1.995 -42.979 1.00 87.81 488 ALA A O 1
ATOM 3746 N N . SER A 1 489 ? 16.314 -2.412 -42.205 1.00 87.50 489 SER A N 1
ATOM 3747 C CA . SER A 1 489 ? 15.724 -1.121 -42.592 1.00 87.50 489 SER A CA 1
ATOM 3748 C C . SER A 1 489 ? 16.024 -0.040 -41.549 1.00 87.50 489 SER A C 1
ATOM 3750 O O . SER A 1 489 ? 15.122 0.612 -41.024 1.00 87.50 489 SER A O 1
ATOM 3752 N N . ILE A 1 490 ? 17.307 0.140 -41.221 1.00 84.06 490 ILE A N 1
ATOM 3753 C CA . ILE A 1 490 ? 17.784 1.021 -40.140 1.00 84.06 490 ILE A CA 1
ATOM 3754 C C . ILE A 1 490 ? 17.298 2.475 -40.272 1.00 84.06 490 ILE A C 1
ATOM 3756 O O . ILE A 1 490 ? 17.137 3.181 -39.285 1.00 84.06 490 ILE A O 1
ATOM 3760 N N . ASN A 1 491 ? 17.009 2.912 -41.496 1.00 83.31 491 ASN A N 1
ATOM 3761 C CA . ASN A 1 491 ? 16.486 4.230 -41.850 1.00 83.31 491 ASN A CA 1
ATOM 3762 C C . ASN A 1 491 ? 15.031 4.480 -41.415 1.00 83.31 491 ASN A C 1
ATOM 3764 O O . ASN A 1 491 ? 14.564 5.613 -41.523 1.00 83.31 491 ASN A O 1
ATOM 3768 N N . LEU A 1 492 ? 14.306 3.446 -40.981 1.00 85.25 492 LEU A N 1
ATOM 3769 C CA . LEU A 1 492 ? 12.947 3.560 -40.440 1.00 85.25 492 LEU A CA 1
ATOM 3770 C C . LEU A 1 492 ? 12.929 3.829 -38.933 1.00 85.25 492 LEU A C 1
ATOM 3772 O O . LEU A 1 492 ? 11.883 4.190 -38.392 1.00 85.25 492 LEU A O 1
ATOM 3776 N N . PHE A 1 493 ? 14.073 3.690 -38.268 1.00 87.88 493 PHE A N 1
ATOM 3777 C CA . PHE A 1 493 ? 14.214 3.875 -36.832 1.00 87.88 493 PHE A CA 1
ATOM 3778 C C . PHE A 1 493 ? 14.900 5.200 -36.511 1.00 87.88 493 PHE A C 1
ATOM 3780 O O . PHE A 1 493 ? 15.665 5.742 -37.314 1.00 87.88 493 PHE A O 1
ATOM 3787 N N . VAL A 1 494 ? 14.623 5.733 -35.323 1.00 89.62 494 VAL A N 1
ATOM 3788 C CA . VAL A 1 494 ? 15.384 6.879 -34.808 1.00 89.62 494 VAL A CA 1
ATOM 3789 C C . VAL A 1 494 ? 16.843 6.460 -34.539 1.00 89.62 494 VAL A C 1
ATOM 3791 O O . VAL A 1 494 ? 17.080 5.292 -34.210 1.00 89.62 494 VAL A O 1
ATOM 3794 N N . PRO A 1 495 ? 17.839 7.361 -34.682 1.00 89.00 495 PRO A N 1
ATOM 3795 C CA . PRO A 1 495 ? 19.259 7.008 -34.563 1.00 89.00 495 PRO A CA 1
ATOM 3796 C C . PRO A 1 495 ? 19.639 6.311 -33.252 1.00 89.00 495 PRO A C 1
ATOM 3798 O O . PRO A 1 495 ? 20.568 5.510 -33.230 1.00 89.00 495 PRO A O 1
ATOM 3801 N N . GLU A 1 496 ? 18.915 6.590 -32.170 1.00 90.62 496 GLU A N 1
ATOM 3802 C CA . GLU A 1 496 ? 19.100 5.995 -30.848 1.00 90.62 496 GLU A CA 1
ATOM 3803 C C . GLU A 1 496 ? 18.881 4.476 -30.844 1.00 90.62 496 GLU A C 1
ATOM 3805 O O . GLU A 1 496 ? 19.434 3.790 -29.988 1.00 90.62 496 GLU A O 1
ATOM 3810 N N . MET A 1 497 ? 18.111 3.936 -31.796 1.00 92.19 497 MET A N 1
ATOM 3811 C CA . MET A 1 497 ? 17.856 2.492 -31.926 1.00 92.19 497 MET A CA 1
ATOM 3812 C C . MET A 1 497 ? 18.994 1.756 -32.631 1.00 92.19 497 MET A C 1
ATOM 3814 O O . MET A 1 497 ? 18.967 0.530 -32.723 1.00 92.19 497 MET A O 1
ATOM 3818 N N . ILE A 1 498 ? 19.975 2.492 -33.157 1.00 91.12 498 ILE A N 1
ATOM 3819 C CA . ILE A 1 498 ? 21.078 1.938 -33.929 1.00 91.12 498 ILE A CA 1
ATOM 3820 C C . ILE A 1 498 ? 22.334 1.892 -33.061 1.00 91.12 498 ILE A C 1
ATOM 3822 O O . ILE A 1 498 ? 22.807 2.900 -32.535 1.00 91.12 498 ILE A O 1
ATOM 3826 N N . GLU A 1 499 ? 22.910 0.705 -32.930 1.00 89.12 499 GLU A N 1
ATOM 3827 C CA . GLU A 1 499 ? 24.130 0.450 -32.178 1.00 89.12 499 GLU A CA 1
ATOM 3828 C C . GLU A 1 499 ? 25.128 -0.295 -33.055 1.00 89.12 499 GLU A C 1
ATOM 3830 O O . GLU A 1 499 ? 24.801 -1.291 -33.687 1.00 89.12 499 GLU A O 1
ATOM 3835 N N . GLY A 1 500 ? 26.349 0.231 -33.174 1.00 88.50 500 GLY A N 1
ATOM 3836 C CA . GLY A 1 500 ? 27.364 -0.378 -34.041 1.00 88.50 500 GLY A CA 1
ATOM 3837 C C . GLY A 1 500 ? 27.011 -0.399 -35.537 1.00 88.50 500 GLY A C 1
ATOM 3838 O O . GLY A 1 500 ? 27.716 -1.043 -36.305 1.00 88.50 500 GLY A O 1
ATOM 3839 N N . GLY A 1 501 ? 25.967 0.326 -35.960 1.00 88.44 501 GLY A N 1
ATOM 3840 C CA . GLY A 1 501 ? 25.443 0.301 -37.331 1.00 88.44 501 GLY A CA 1
ATOM 3841 C C . GLY A 1 501 ? 24.297 -0.692 -37.548 1.00 88.44 501 GLY A C 1
ATOM 3842 O O . GLY A 1 501 ? 23.803 -0.794 -38.667 1.00 88.44 501 GLY A O 1
ATOM 3843 N N . GLU A 1 502 ? 23.852 -1.377 -36.497 1.00 89.50 502 GLU A N 1
ATOM 3844 C CA . GLU A 1 502 ? 22.788 -2.379 -36.541 1.00 89.50 502 GLU A CA 1
ATOM 3845 C C . GLU A 1 502 ? 21.625 -1.987 -35.622 1.00 89.50 502 GLU A C 1
ATOM 3847 O O . GLU A 1 502 ? 21.782 -1.205 -34.684 1.00 89.50 502 GLU A O 1
ATOM 3852 N N . PHE A 1 503 ? 20.435 -2.509 -35.910 1.00 91.25 503 PHE A N 1
ATOM 3853 C CA . PHE A 1 503 ? 19.261 -2.324 -35.062 1.00 91.25 503 PHE A CA 1
ATOM 3854 C C . PHE A 1 503 ? 19.450 -3.026 -33.707 1.00 91.25 503 PHE A C 1
ATOM 3856 O O . PHE A 1 503 ? 19.766 -4.213 -33.663 1.00 91.25 503 PHE A O 1
ATOM 3863 N N . SER A 1 504 ? 19.199 -2.311 -32.609 1.00 92.62 504 SER A N 1
ATOM 3864 C CA . SER A 1 504 ? 19.227 -2.855 -31.250 1.00 92.62 504 SER A CA 1
ATOM 3865 C C . SER A 1 504 ? 17.808 -3.073 -30.725 1.00 92.62 504 SER A C 1
ATOM 3867 O O . SER A 1 504 ? 17.093 -2.124 -30.391 1.00 92.62 504 SER A O 1
ATOM 3869 N N . ALA A 1 505 ? 17.412 -4.344 -30.612 1.00 91.56 505 ALA A N 1
ATOM 3870 C CA . ALA A 1 505 ? 16.137 -4.736 -30.011 1.00 91.56 505 ALA A CA 1
ATOM 3871 C C . ALA A 1 505 ? 16.034 -4.284 -28.544 1.00 91.56 505 ALA A C 1
ATOM 3873 O O . ALA A 1 505 ? 14.960 -3.888 -28.093 1.00 91.56 505 ALA A O 1
ATOM 3874 N N . TRP A 1 506 ? 17.164 -4.275 -27.830 1.00 91.12 506 TRP A N 1
ATOM 3875 C CA . TRP A 1 506 ? 17.248 -3.823 -26.444 1.00 91.12 506 TRP A CA 1
ATOM 3876 C C . TRP A 1 506 ? 16.960 -2.326 -26.305 1.00 91.12 506 TRP A C 1
ATOM 3878 O O . TRP A 1 506 ? 16.086 -1.931 -25.540 1.00 91.12 506 TRP A O 1
ATOM 3888 N N . LYS A 1 507 ? 17.604 -1.478 -27.119 1.00 93.19 507 LYS A N 1
ATOM 3889 C CA . LYS A 1 507 ? 17.339 -0.028 -27.088 1.00 93.19 507 LYS A CA 1
ATOM 3890 C C . LYS A 1 507 ? 15.911 0.310 -27.493 1.00 93.19 507 LYS A C 1
ATOM 3892 O O . LYS A 1 507 ? 15.341 1.263 -26.964 1.00 93.19 507 LYS A O 1
ATOM 3897 N N . LEU A 1 508 ? 15.318 -0.467 -28.404 1.00 92.62 508 LEU A N 1
ATOM 3898 C CA . LEU A 1 508 ? 13.899 -0.328 -28.722 1.00 92.62 508 LEU A CA 1
ATOM 3899 C C . LEU A 1 508 ? 13.032 -0.640 -27.510 1.00 92.62 508 LEU A C 1
ATOM 3901 O O . LEU A 1 508 ? 12.132 0.143 -27.212 1.00 92.62 508 LEU A O 1
ATOM 3905 N N . PHE A 1 509 ? 13.299 -1.744 -26.817 1.00 91.50 509 PHE A N 1
ATOM 3906 C CA . PHE A 1 509 ? 12.582 -2.094 -25.598 1.00 91.50 509 PHE A CA 1
ATOM 3907 C C . PHE A 1 509 ? 12.666 -0.966 -24.560 1.00 91.50 509 PHE A C 1
ATOM 3909 O O . PHE A 1 509 ? 11.630 -0.438 -24.161 1.00 91.50 509 PHE A O 1
ATOM 3916 N N . GLU A 1 510 ? 13.874 -0.503 -24.230 1.00 91.62 510 GLU A N 1
ATOM 3917 C CA . GLU A 1 510 ? 14.103 0.605 -23.289 1.00 91.62 510 GLU A CA 1
ATOM 3918 C C . GLU A 1 510 ? 13.377 1.890 -23.706 1.00 91.62 510 GLU A C 1
ATOM 3920 O O . GLU A 1 510 ? 12.762 2.573 -22.886 1.00 91.62 510 GLU A O 1
ATOM 3925 N N . ALA A 1 511 ? 13.409 2.234 -24.996 1.00 90.19 511 ALA A N 1
ATOM 3926 C CA . ALA A 1 511 ? 12.710 3.405 -25.505 1.00 90.19 511 ALA A CA 1
ATOM 3927 C C . ALA A 1 511 ? 11.189 3.256 -25.420 1.00 90.19 511 ALA A C 1
ATOM 3929 O O . ALA A 1 511 ? 10.511 4.232 -25.104 1.00 90.19 511 ALA A O 1
ATOM 3930 N N . ARG A 1 512 ? 10.645 2.059 -25.666 1.00 88.25 512 ARG A N 1
ATOM 3931 C CA . ARG A 1 512 ? 9.208 1.789 -25.536 1.00 88.25 512 ARG A CA 1
ATOM 3932 C C . ARG A 1 512 ? 8.742 1.852 -24.088 1.00 88.25 512 ARG A C 1
ATOM 3934 O O . ARG A 1 512 ? 7.710 2.477 -23.860 1.00 88.25 512 ARG A O 1
ATOM 3941 N N . VAL A 1 513 ? 9.509 1.289 -23.155 1.00 83.94 513 VAL A N 1
ATOM 3942 C CA . VAL A 1 513 ? 9.274 1.421 -21.705 1.00 83.94 513 VAL A CA 1
ATOM 3943 C C . VAL A 1 513 ? 9.309 2.899 -21.300 1.00 83.94 513 VAL A C 1
ATOM 3945 O O . VAL A 1 513 ? 8.411 3.396 -20.635 1.00 83.94 513 VAL A O 1
ATOM 3948 N N . ALA A 1 514 ? 10.270 3.669 -21.816 1.00 88.06 514 ALA A N 1
ATOM 3949 C CA . ALA A 1 514 ? 10.358 5.111 -21.573 1.00 88.06 514 ALA A CA 1
ATOM 3950 C C . ALA A 1 514 ? 9.331 5.966 -22.355 1.00 88.06 514 ALA A C 1
ATOM 3952 O O . ALA A 1 514 ? 9.439 7.195 -22.358 1.00 88.06 514 ALA A O 1
ATOM 3953 N N . GLY A 1 515 ? 8.382 5.357 -23.079 1.00 85.12 515 GLY A N 1
ATOM 3954 C CA . GLY A 1 515 ? 7.365 6.066 -23.867 1.00 85.12 515 GLY A CA 1
ATOM 3955 C C . GLY A 1 515 ? 7.906 6.888 -25.047 1.00 85.12 515 GLY A C 1
ATOM 3956 O O . GLY A 1 515 ? 7.219 7.779 -25.549 1.00 85.12 515 GLY A O 1
ATOM 3957 N N . LYS A 1 516 ? 9.135 6.623 -25.497 1.00 86.75 516 LYS A N 1
ATOM 3958 C CA . LYS A 1 516 ? 9.805 7.354 -26.580 1.00 86.75 516 LYS A CA 1
ATOM 3959 C C . LYS A 1 516 ? 9.377 6.847 -27.958 1.00 86.75 516 LYS A C 1
ATOM 3961 O O . LYS A 1 516 ? 8.984 5.693 -28.146 1.00 86.75 516 LYS A O 1
ATOM 3966 N N . GLU A 1 517 ? 9.469 7.736 -28.943 1.00 82.62 517 GLU A N 1
ATOM 3967 C CA . GLU A 1 517 ? 9.250 7.397 -30.348 1.00 82.62 517 GLU A CA 1
ATOM 3968 C C . GLU A 1 517 ? 10.442 6.585 -30.874 1.00 82.62 517 GLU A C 1
ATOM 3970 O O . GLU A 1 517 ? 11.591 6.994 -30.725 1.00 82.62 517 GLU A O 1
ATOM 3975 N N . VAL A 1 518 ? 10.168 5.419 -31.464 1.00 86.44 518 VAL A N 1
ATOM 3976 C CA . VAL A 1 518 ? 11.209 4.487 -31.947 1.00 86.44 518 VAL A CA 1
ATOM 3977 C C . VAL A 1 518 ? 11.327 4.458 -33.469 1.00 86.44 518 VAL A C 1
ATOM 3979 O O . VAL A 1 518 ? 12.317 3.969 -34.010 1.00 86.44 518 VAL A O 1
ATOM 3982 N N . PHE A 1 519 ? 10.340 5.021 -34.166 1.00 84.19 519 PHE A N 1
ATOM 3983 C CA . PHE A 1 519 ? 10.307 5.108 -35.620 1.00 84.19 519 PHE A CA 1
ATOM 3984 C C . PHE A 1 519 ? 10.414 6.553 -36.080 1.00 84.19 519 PHE A C 1
ATOM 3986 O O . PHE A 1 519 ? 9.878 7.453 -35.446 1.00 84.19 519 PHE A O 1
ATOM 3993 N N . VAL A 1 520 ? 11.000 6.770 -37.251 1.00 81.38 520 VAL A N 1
ATOM 3994 C CA . VAL A 1 520 ? 10.763 8.014 -37.987 1.00 81.38 520 VAL A CA 1
ATOM 3995 C C . VAL A 1 520 ? 9.456 7.894 -38.774 1.00 81.38 520 VAL A C 1
ATOM 3997 O O . VAL A 1 520 ? 9.108 6.814 -39.253 1.00 81.38 520 VAL A O 1
ATOM 4000 N N . ASN A 1 521 ? 8.712 8.995 -38.920 1.00 69.44 521 ASN A N 1
ATOM 4001 C CA . ASN A 1 521 ? 7.497 9.068 -39.749 1.00 69.44 521 ASN A CA 1
ATOM 4002 C C . ASN A 1 521 ? 6.482 7.926 -39.513 1.00 69.44 521 ASN A C 1
ATOM 4004 O O . ASN A 1 521 ? 5.926 7.387 -40.471 1.00 69.44 521 ASN A O 1
ATOM 4008 N N . ASN A 1 522 ? 6.235 7.526 -38.260 1.00 66.12 522 ASN A N 1
ATOM 4009 C CA . ASN A 1 522 ? 5.335 6.409 -37.919 1.00 66.12 522 ASN A CA 1
ATOM 4010 C C . ASN A 1 522 ? 5.700 5.057 -38.578 1.00 66.12 522 ASN A C 1
ATOM 4012 O O . ASN A 1 522 ? 4.813 4.258 -38.884 1.00 66.12 522 ASN A O 1
ATOM 4016 N N . GLY A 1 523 ? 6.986 4.801 -38.834 1.00 63.94 523 GLY A N 1
ATOM 4017 C CA . GLY A 1 523 ? 7.462 3.547 -39.432 1.00 63.94 523 GLY A CA 1
ATOM 4018 C C . GLY A 1 523 ? 7.306 3.492 -40.953 1.00 63.94 523 GLY A C 1
ATOM 4019 O O . GLY A 1 523 ? 7.504 2.440 -41.557 1.00 63.94 523 GLY A O 1
ATOM 4020 N N . GLN A 1 524 ? 6.959 4.615 -41.588 1.00 65.19 524 GLN A N 1
ATOM 4021 C CA . GLN A 1 524 ? 6.943 4.739 -43.042 1.00 65.19 524 GLN A CA 1
ATOM 4022 C C . GLN A 1 524 ? 8.301 5.214 -43.557 1.00 65.19 524 GLN A C 1
ATOM 4024 O O . GLN A 1 524 ? 8.923 6.117 -42.995 1.00 65.19 524 GLN A O 1
ATOM 4029 N N . ALA A 1 525 ? 8.743 4.634 -44.674 1.00 52.06 525 ALA A N 1
ATOM 4030 C CA . ALA A 1 525 ? 9.964 5.062 -45.343 1.00 52.06 525 ALA A CA 1
ATOM 4031 C C . ALA A 1 525 ? 9.921 6.559 -45.681 1.00 52.06 525 ALA A C 1
ATOM 4033 O O . ALA A 1 525 ? 8.940 7.054 -46.238 1.00 52.06 525 ALA A O 1
ATOM 4034 N N . LEU A 1 526 ? 11.010 7.273 -45.372 1.00 48.50 526 LEU A N 1
ATOM 4035 C CA . LEU A 1 526 ? 11.249 8.619 -45.893 1.00 48.50 526 LEU A CA 1
ATOM 4036 C C . LEU A 1 526 ? 11.189 8.585 -47.430 1.00 48.50 526 LEU A C 1
ATOM 4038 O O . LEU A 1 526 ? 11.758 7.693 -48.066 1.00 48.50 526 LEU A O 1
ATOM 4042 N N . GLU A 1 527 ? 10.513 9.563 -48.035 1.00 42.19 527 GLU A N 1
ATOM 4043 C CA . GLU A 1 527 ? 10.455 9.718 -49.491 1.00 42.19 527 GLU A CA 1
ATOM 4044 C C . GLU A 1 527 ? 11.897 9.857 -50.033 1.00 42.19 527 GLU A C 1
ATOM 4046 O O . GLU A 1 527 ? 12.580 10.839 -49.747 1.00 42.19 527 GLU A O 1
ATOM 4051 N N . GLY A 1 528 ? 12.391 8.840 -50.755 1.00 49.50 528 GLY A N 1
ATOM 4052 C CA . GLY A 1 528 ? 13.763 8.787 -51.294 1.00 49.50 528 GLY A CA 1
ATOM 4053 C C . GLY A 1 528 ? 14.755 7.864 -50.567 1.00 49.50 528 GLY A C 1
ATOM 4054 O O . GLY A 1 528 ? 15.907 7.776 -50.981 1.00 49.50 528 GLY A O 1
ATOM 4055 N N . ALA A 1 529 ? 14.345 7.128 -49.530 1.00 43.62 529 ALA A N 1
ATOM 4056 C CA . ALA A 1 529 ? 15.272 6.339 -48.707 1.00 43.62 529 ALA A CA 1
ATOM 4057 C C . ALA A 1 529 ? 15.802 5.026 -49.334 1.00 43.62 529 ALA A C 1
ATOM 4059 O O . ALA A 1 529 ? 16.509 4.279 -48.664 1.00 43.62 529 ALA A O 1
ATOM 4060 N N . TYR A 1 530 ? 15.495 4.751 -50.606 1.00 44.41 530 TYR A N 1
ATOM 4061 C CA . TYR A 1 530 ? 16.018 3.593 -51.349 1.00 44.41 530 TYR A CA 1
ATOM 4062 C C . TYR A 1 530 ? 17.353 3.868 -52.068 1.00 44.41 530 TYR A C 1
ATOM 4064 O O . TYR A 1 530 ? 17.883 2.977 -52.725 1.00 44.41 530 TYR A O 1
ATOM 4072 N N . GLU A 1 531 ? 17.924 5.072 -51.957 1.00 39.38 531 GLU A N 1
ATOM 4073 C CA . GLU A 1 531 ? 19.194 5.422 -52.611 1.00 39.38 531 GLU A CA 1
ATOM 4074 C C . GLU A 1 531 ? 20.405 5.284 -51.673 1.00 39.38 531 GLU A C 1
ATOM 4076 O O . GLU A 1 531 ? 21.107 6.254 -51.405 1.00 39.38 531 GLU A O 1
ATOM 4081 N N . GLN A 1 532 ? 20.688 4.072 -51.194 1.00 35.47 532 GLN A N 1
ATOM 4082 C CA . GLN A 1 532 ? 22.068 3.667 -50.895 1.00 35.47 532 GLN A CA 1
ATOM 4083 C C . GLN A 1 532 ? 22.269 2.219 -51.354 1.00 35.47 532 GLN A C 1
ATOM 4085 O O . GLN A 1 532 ? 22.059 1.267 -50.606 1.00 35.47 532 GLN A O 1
ATOM 4090 N N . GLU A 1 533 ? 22.644 2.068 -52.628 1.00 34.41 533 GLU A N 1
ATOM 4091 C CA . GLU A 1 533 ? 23.265 0.841 -53.133 1.00 34.41 533 GLU A CA 1
ATOM 4092 C C . GLU A 1 533 ? 24.629 0.657 -52.448 1.00 34.41 533 GLU A C 1
ATOM 4094 O O . GLU A 1 533 ? 25.383 1.624 -52.300 1.00 34.41 533 GLU A O 1
ATOM 4099 N N . TRP A 1 534 ? 24.913 -0.572 -52.011 1.00 35.47 534 TRP A N 1
ATOM 4100 C CA . TRP A 1 534 ? 26.184 -0.976 -51.403 1.00 35.47 534 TRP A CA 1
ATOM 4101 C C . TRP A 1 534 ? 27.283 -1.134 -52.456 1.00 35.47 534 TRP A C 1
ATOM 4103 O O . TRP A 1 534 ? 26.996 -1.739 -53.518 1.00 35.47 534 TRP A O 1
#

InterPro domains:
  IPR008893 WGR domain [PF05406] (1-69)
  IPR008893 WGR domain [PS51977] (1-78)
  IPR008893 WGR domain [SM00773] (1-72)
  IPR036930 WGR domain superfamily [SSF142921] (11-67)
  IPR049809 YehF/YfeS-like, WGR domain [cd07996] (4-65)
  IPR050458 Outer-membrane lipoprotein LolB [PTHR30634] (1-76)

Organism: NCBI:txid2600176

Secondary structure (DSSP, 8-state):
-EEEEEEE-SS-EEEEEEEEETTEEEEEEEETTS--EEEEEE-SSHHHHHHHHHHHHHHHHHTT-EE--EES----EEE-HHHHHHHHTGGGSHHHHS--SEEEEEES-EEEES-BSTTTHHHHHSTT----SSEEEEEES-EEEEEEEE--SSS-EEEESS-EEEEEEEESSSEEEESS-EEEEEEEEEESTT-EEEEEEEEE-SEEEEES-EEEEEE-TT-EEEESS-SS-SSS--SB-TTTHHHHS-GGGEEES-TT-TT-EEE-HHHHHHHHHTT---SPTTT---PPPHHHHHHHHHT--SSS-PPPPPPPPEEE-HHHHHHHHHTT--HHHHHHHTT---EEEEES-EEE-HHHHHHHHHHHS-TT--EEEES-EEE-SSEEEES-SSS--EEEESS-EEEEEEEE-TT-EEEESS-EEEEEEEE--GGG--EEEESS-EEEEEEEE-TT-EEEESS-EEEEEEEE-TTTGGGT-S--EETT-GGGB-GGGEETTEE-HHHHHHHHHTT---BSGGGPPPTTTT----

Radius of gyration: 28.01 Å; chains: 1; bounding box: 57×65×87 Å

pLDDT: mean 82.21, std 14.38, range [31.7, 98.56]

Sequence (534 aa):
MTHYLEYVDDTSAKFWMIKLLGNSHTVTYGKIGSEGRASTKEFDSAEEAQKSAAKLIASKKKKGYTASARTDAKPAAQLTNDEAVEKYGLADRYVGNIRFAKVIVFEGDVEIYGDVNKNTVESLFFDGEREPTDELVIIDGNLTVHGSLDLTEYYPCLLVLGDLHCDFVTSVNSYKEVTGDAYITTAFIGNYNHGQMVVEGTTHVPLILNSDHGCTMTPNLKTVCINYCGYHDDFFKYDYYVDELKNLFPDEFFEWFDEDDDEDFDFEWWSLAATLKSGASPFLEGAAPDLLSAEEIRAIASGDAPAGEAPASNPKPTTMSPAEAKEAFEAFRAEPALTFLSMCGDATVYRGNVTSDVSDILDLALTLGEQGTPIVIDGDLTLTADSVEWGSESECNLLLVTGDLRVNHLVMSEVGDITVQGDLHAKTLVGMYGDNGGSLNVAGDAQVEVLVATTYFCFGFGGNVQAKHIIGDTTYATDFTEDYISTASINLFVPEMIEGGEFSAWKLFEARVAGKEVFVNNGQALEGAYEQEW